Protein AF-A0A7N2N0U5-F1 (afdb_monomer_lite)

Sequence (662 aa):
MEGENRTTALAVIHKYVRSIILDHFGAEPLKEKFLPQIEVFVSKTLEAWSTQSSVEVKHAASIMAFDFSAKSIMLSYDAEKSPMKLSEKLINVAGGFLSFPLNTPGFAYHKFLKDQKEALSMLRKIVKEKMNSLGKHEDMLDQAINNMNKEKVLSEDFLARWVFGISFATFEAISTALSLALKLIADNPAVLQELTAEHKEILKARKNPNSILTWDEYKSVTFTLQVINEVFRIANVSPGLLRKALKDIKFKGYTILAGWTIMLVNSALQLNSNTYKKPLAFNPWRWKDLDPFVVSKNFMPFGGGIRQCAGAEYTKTFTAIFLHVLVTKYRYGPIFRTSLVGCPVVVSIDPEFNHHIAKQEGRLVELWYLDSYSKIFTMEEALEKMLLSQIEELVVKALQTWSSQPSVEVKHAASVLILHFGAKLLIGYDHEKSPRKMSETFNNVAGGFMVFPLNIPGTAHYKSLKDQTEAVNMLRKIIKERINSPENHHGDFLDQAINDIDTEKYLTEDIIIYSLFGLLYTNFDAISSIIAFTLKLLEDQPKVLQELQAEHEAILKGRENPSSTLTWNEYKSMTFTFQVINEVLRIAAVSPGLLRRALKDIEYKGYTIPAGWTIMLANSALQLNPNTYKDPLAFNPWRWKLYKWSNPKVQWVYSLLERPFN

Organism: Quercus lobata (NCBI:txid97700)

pLDDT: mean 79.0, std 14.25, range [21.58, 96.0]

Secondary structure (DSSP, 8-state):
--------HHHHHHHHHHHHHHHH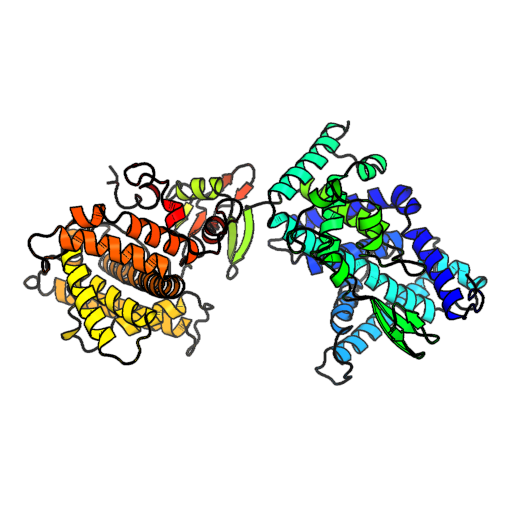HSHHHIIIIIHHHHHHHHHHHHHHHHTSS---HHHHHHHHHHHHHIIIIIS---GGG-SS-HHHHHHHHHTTTTS----STTSHHHHHHHHHHHHHHHHHHHHHHHHH------SHHHHHHHGGGT-TT--HHHHHHHHHHHHHHHHHHHHHHHHHHHHHHHT-HHHHHHHHHHHHHHHHH-SSTTSPPPHHHHHH-HHHHHHHHHHHHHH--SS-EEEE-SS-EEETTEEEPTT-EEEE-HHHHHT-TTTSSSTTS--TTHHHHS-HHHHHHH--TT--GGGS-TTHHHHHHHHHHHHHHHHHHS--SSEEEEEETTEEEEEE--HHHHHHHHTTBTTTEEE---TTTTTS--------SS-HHHHHHHHHHHHHHHHTSS---HHHHHHHHHHHHHHHHHH---GGG-SS-HHHHHHHHHHHHTS----STTSHHHHHHHHHHHHHHHHHHHHHHHHT-TT----SHHHHHHHHHTT-TT--HHHHHHHHHHHHHHHHHHHHHHHHHHHHHHHT-HHHHHHHHHHHHHHHHT-S-TTSPPPHHHHHH-HHHHHHHHHHHHHH-SSS-EEEEESS-EEETTEEE-TT-EEEE-HHHHHT-TTTSSSTTS--GGGGGGS-TT-TTTGGGTGGGS----

Radius of gyration: 33.61 Å; chains: 1; bounding box: 83×54×102 Å

InterPro domains:
  IPR001128 Cytochrome P450 [PF00067] (57-331)
  IPR001128 Cytochrome P450 [PF00067] (439-641)
  IPR002401 Cytochrome P450, E-class, group I [PR00463] (178-204)
  IPR002401 Cytochrome P450, E-class, group I [PR00463] (225-243)
  IPR002401 Cytochrome P450, E-class, group I [PR00463] (265-289)
  IPR002401 Cytochrome P450, E-class, group I [PR00463] (299-309)
  IPR002401 Cytochrome P450, E-class, group I [PR00463] (309-332)
  IPR017972 Cytochrome P450, conserved site [PS00086] (302-311)
  IPR036396 Cytochrome P450 superfamily [G3DSA:1.10.630.10] (3-329)
  IPR036396 Cytochrome P450 superfamily [G3DSA:1.10.630.10] (330-661)
  IPR036396 Cytochrome P450 superfamily [SSF48264] (14-331)
  IPR036396 Cytochrome P450 superfamily [SSF48264] (331-641)

Foldseek 3Di:
DPDPPPCDVVNVVLVVLLVLLCVQLNPPCCQPPPLQVLLVLLLVLVVVCVPDLDDPQLLSQLLSQLQSCCCPAAQVDHCVPDPDRLSVLLVLLVVLPPFDCDCDPPGSNVVNVVSVVVSLVVLLVSLVVVLPDPDDDPHSSSVLSVCVVVDVVDDSSVSSVSSSVVSNVRRNVLSLLLVLLLVLCQLPVVLLVVLLVLLVVVLVVDPHSPDRDHPVSVVSSLLLLLSSLLSLLQSLVDQWDKDFACAWDDDPNDTDHHGDIDTGRLNCLSQPCVLDPVSNRRDSCVVVVHDPVSCVVNRQSQHDDPRRNSNPVVSSSSSSSSSSSPSSPHDRHQWGWDDDLNAIEIEGPDPVVLVVVVVQDVHFWHFDADPVCPLQAPDDADDDDPPQQVVVVLVVVLVVVCVVDPDDPQLLSQLLSFLCSLCCQAQVDDPVPDPDRPSVLLVLLVQQRPDNCDCDPPDSNVSNVVSVVVLLVVLLVSLVVCVVCVVPDPVHNSVVLVVCVVVDVVRDSSSSSSHSSNSSNVGRNVVSLLRVLLVVLCVVPVPLVVVQVVLVVVLCVPDPDSPDTDDPVSVVSSVLVVLSSVLSCLQSVVPQWGKIFGCAFDADPRDTDHHGHIYTHRSNCNSQRCVNDPVSNRRDSCVCVPDPPPDVVVCVVPCPHPDDDD

Structure (mmCIF, N/CA/C/O backbone):
data_AF-A0A7N2N0U5-F1
#
_entry.id   AF-A0A7N2N0U5-F1
#
loop_
_atom_site.group_PDB
_atom_site.id
_atom_site.type_symbol
_atom_site.label_atom_id
_atom_site.label_alt_id
_atom_site.label_comp_id
_atom_site.label_asym_id
_atom_site.label_entity_id
_atom_site.label_seq_id
_atom_site.pdbx_PDB_ins_code
_atom_site.Cartn_x
_atom_site.Cartn_y
_atom_site.Cartn_z
_atom_site.occupancy
_atom_site.B_iso_or_equiv
_atom_site.auth_seq_id
_atom_site.auth_comp_id
_atom_site.auth_asym_id
_atom_site.auth_atom_id
_atom_site.pdbx_PDB_model_num
ATOM 1 N N . MET A 1 1 ? 2.524 -11.498 -46.142 1.00 38.91 1 MET A N 1
ATOM 2 C CA . MET A 1 1 ? 3.810 -10.899 -46.546 1.00 38.91 1 MET A CA 1
ATOM 3 C C . MET A 1 1 ? 3.550 -10.200 -47.866 1.00 38.91 1 MET A C 1
ATOM 5 O O . MET A 1 1 ? 2.952 -10.844 -48.706 1.00 38.91 1 MET A O 1
ATOM 9 N N . GLU A 1 2 ? 3.859 -8.902 -47.938 1.00 30.52 2 GLU A N 1
ATOM 10 C CA . GLU A 1 2 ? 3.815 -7.951 -49.077 1.00 30.52 2 GLU A CA 1
ATOM 11 C C . GLU A 1 2 ? 3.261 -6.607 -48.575 1.00 30.52 2 GLU A C 1
ATOM 13 O O . GLU A 1 2 ? 2.078 -6.442 -48.269 1.00 30.52 2 GLU A O 1
ATOM 18 N N . GLY A 1 3 ? 4.175 -5.660 -48.379 1.00 31.66 3 GLY A N 1
ATOM 19 C CA . GLY A 1 3 ? 3.934 -4.359 -47.750 1.00 31.66 3 GLY A CA 1
ATOM 20 C C . GLY A 1 3 ? 5.186 -3.775 -47.087 1.00 31.66 3 GLY A C 1
ATOM 21 O O . GLY A 1 3 ? 5.187 -2.605 -46.709 1.00 31.66 3 GLY A O 1
ATOM 22 N N . GLU A 1 4 ? 6.253 -4.568 -46.961 1.00 43.72 4 GLU A N 1
ATOM 23 C CA . GLU A 1 4 ? 7.596 -4.085 -46.640 1.00 43.72 4 GLU A CA 1
ATOM 24 C C . GLU A 1 4 ? 8.152 -3.255 -47.811 1.00 43.72 4 GLU A C 1
ATOM 26 O O . GLU A 1 4 ? 7.904 -3.573 -48.969 1.00 43.72 4 GLU A O 1
ATOM 31 N N . ASN A 1 5 ? 8.904 -2.199 -47.486 1.00 36.66 5 ASN A N 1
ATOM 32 C CA . ASN A 1 5 ? 9.611 -1.270 -48.389 1.00 36.66 5 ASN A CA 1
ATOM 33 C C . ASN A 1 5 ? 8.897 0.013 -48.848 1.00 36.66 5 ASN A C 1
ATOM 35 O O . ASN A 1 5 ? 9.144 0.526 -49.936 1.00 36.66 5 ASN A O 1
ATOM 39 N N . ARG A 1 6 ? 8.158 0.673 -47.950 1.00 40.28 6 ARG A N 1
ATOM 40 C CA . ARG A 1 6 ? 8.246 2.145 -47.881 1.00 40.28 6 ARG A CA 1
ATOM 41 C C . ARG A 1 6 ? 8.846 2.556 -46.544 1.00 40.28 6 ARG A C 1
ATOM 43 O O . ARG A 1 6 ? 8.133 2.813 -45.577 1.00 40.28 6 ARG A O 1
ATOM 50 N N . THR A 1 7 ? 10.174 2.590 -46.485 1.00 47.00 7 THR A N 1
ATOM 51 C CA . THR A 1 7 ? 10.935 3.139 -45.360 1.00 47.00 7 THR A CA 1
ATOM 52 C C . THR A 1 7 ? 10.704 4.646 -45.329 1.00 47.00 7 THR A C 1
ATOM 54 O O . THR A 1 7 ? 11.412 5.425 -45.958 1.00 47.00 7 THR A O 1
ATOM 57 N N . THR A 1 8 ? 9.650 5.081 -44.641 1.00 62.59 8 THR A N 1
ATOM 58 C CA . THR A 1 8 ? 9.476 6.502 -44.332 1.00 62.59 8 THR A CA 1
ATOM 59 C C . THR A 1 8 ? 10.684 6.972 -43.518 1.00 62.59 8 THR A C 1
ATOM 61 O O . THR A 1 8 ? 11.236 6.194 -42.736 1.00 62.59 8 THR A O 1
ATOM 64 N N . ALA A 1 9 ? 11.096 8.236 -43.655 1.00 64.12 9 ALA A N 1
ATOM 65 C CA . ALA A 1 9 ? 12.197 8.794 -42.857 1.00 64.12 9 ALA A CA 1
ATOM 66 C C . ALA A 1 9 ? 11.999 8.531 -41.348 1.00 64.12 9 ALA A C 1
ATOM 68 O O . ALA A 1 9 ? 12.935 8.185 -40.633 1.00 64.12 9 ALA A O 1
ATOM 69 N N . LEU A 1 10 ? 10.743 8.555 -40.886 1.00 70.12 10 LEU A N 1
ATOM 70 C CA . LEU A 1 10 ? 10.352 8.206 -39.521 1.00 70.12 10 LEU A CA 1
ATOM 71 C C . LEU A 1 10 ? 10.698 6.755 -39.127 1.00 70.12 10 LEU A C 1
ATOM 73 O O . LEU A 1 10 ? 11.076 6.506 -37.985 1.00 70.12 10 LEU A O 1
ATOM 77 N N . ALA A 1 11 ? 10.562 5.789 -40.041 1.00 75.88 11 ALA A N 1
ATOM 78 C CA . ALA A 1 11 ? 10.893 4.387 -39.786 1.00 75.88 11 ALA A CA 1
ATOM 79 C C . ALA A 1 11 ? 12.409 4.167 -39.662 1.00 75.88 11 ALA A C 1
ATOM 81 O O . ALA A 1 11 ? 12.837 3.398 -38.802 1.00 75.88 11 ALA A O 1
ATOM 82 N N . VAL A 1 12 ? 13.208 4.875 -40.469 1.00 78.12 12 VAL A N 1
ATOM 83 C CA . VAL A 1 12 ? 14.679 4.843 -40.394 1.00 78.12 12 VAL A CA 1
ATOM 84 C C . VAL A 1 12 ? 15.157 5.434 -39.068 1.00 78.12 12 VAL A C 1
ATOM 86 O O . VAL A 1 12 ? 15.882 4.768 -38.332 1.00 78.12 12 VAL A O 1
ATOM 89 N N . ILE A 1 13 ? 14.656 6.620 -38.702 1.00 80.75 13 ILE A N 1
ATOM 90 C CA . ILE A 1 13 ? 14.973 7.281 -37.423 1.00 80.75 13 ILE A CA 1
ATOM 91 C C . ILE A 1 13 ? 14.579 6.394 -36.243 1.00 80.75 13 ILE A C 1
ATOM 93 O O . ILE A 1 13 ? 15.355 6.213 -35.309 1.00 80.75 13 ILE A O 1
ATOM 97 N N . HIS A 1 14 ? 13.385 5.797 -36.286 1.00 84.69 14 HIS A N 1
ATOM 98 C CA . HIS A 1 14 ? 12.935 4.888 -35.239 1.00 84.69 14 HIS A CA 1
ATOM 99 C C . HIS A 1 14 ? 13.836 3.655 -35.116 1.00 84.69 14 HIS A C 1
ATOM 101 O O . HIS A 1 14 ? 14.156 3.258 -33.999 1.00 84.69 14 HIS A O 1
ATOM 107 N N . LYS A 1 15 ? 14.241 3.041 -36.237 1.00 85.88 15 LYS A N 1
ATOM 108 C CA . LYS A 1 15 ? 15.144 1.881 -36.229 1.00 85.88 15 LYS A CA 1
ATOM 109 C C . LYS A 1 15 ? 16.495 2.246 -35.608 1.00 85.88 15 LYS A C 1
ATOM 111 O O . LYS A 1 15 ? 16.972 1.502 -34.759 1.00 85.88 15 LYS A O 1
ATOM 116 N N . TYR A 1 16 ? 17.049 3.399 -35.979 1.00 85.31 16 TYR A N 1
ATOM 117 C CA . TYR A 1 16 ? 18.301 3.916 -35.429 1.00 85.31 16 TYR A CA 1
ATOM 118 C C . TYR A 1 16 ? 18.211 4.167 -33.918 1.00 85.31 16 TYR A C 1
ATOM 120 O O . TYR A 1 16 ? 18.965 3.582 -33.144 1.00 85.31 16 TYR A O 1
ATOM 128 N N . VAL A 1 17 ? 17.226 4.963 -33.486 1.00 85.31 17 VAL A N 1
ATOM 129 C CA . VAL A 1 17 ? 16.990 5.267 -32.066 1.00 85.31 17 VAL A CA 1
ATOM 130 C C . VAL A 1 17 ? 16.786 3.988 -31.257 1.00 85.31 17 VAL A C 1
ATOM 132 O O . VAL A 1 17 ? 17.360 3.833 -30.183 1.00 85.31 17 VAL A O 1
ATOM 135 N N . ARG A 1 18 ? 15.984 3.050 -31.775 1.00 88.62 18 ARG A N 1
ATOM 136 C CA . ARG A 1 18 ? 15.748 1.763 -31.121 1.00 88.62 18 ARG A CA 1
ATOM 137 C C . ARG A 1 18 ? 17.039 0.961 -30.964 1.00 88.62 18 ARG A C 1
ATOM 139 O O . ARG A 1 18 ? 17.197 0.346 -29.917 1.00 88.62 18 ARG A O 1
ATOM 146 N N . SER A 1 19 ? 17.912 0.956 -31.973 1.00 89.00 19 SER A N 1
ATOM 147 C CA . SER A 1 19 ? 19.197 0.252 -31.911 1.00 89.00 19 SER A CA 1
ATOM 148 C C . SER A 1 19 ? 20.036 0.768 -30.749 1.00 89.00 19 SER A C 1
ATOM 150 O O . SER A 1 19 ? 20.369 -0.011 -29.873 1.00 89.00 19 SER A O 1
ATOM 152 N N . ILE A 1 20 ? 20.245 2.087 -30.657 1.00 88.19 20 ILE A N 1
ATOM 153 C CA . ILE A 1 20 ? 21.057 2.669 -29.575 1.00 88.19 20 ILE A CA 1
ATOM 154 C C . ILE A 1 20 ? 20.471 2.372 -28.192 1.00 88.19 20 ILE A C 1
ATOM 156 O O . ILE A 1 20 ? 21.214 2.099 -27.250 1.00 88.19 20 ILE A O 1
ATOM 160 N N . ILE A 1 21 ? 19.140 2.419 -28.051 1.00 87.69 21 ILE A N 1
ATOM 161 C CA . ILE A 1 21 ? 18.498 2.065 -26.780 1.00 87.69 21 ILE A CA 1
ATOM 162 C C . ILE A 1 21 ? 18.779 0.600 -26.438 1.00 87.69 21 ILE A C 1
ATOM 164 O O . ILE A 1 21 ? 19.082 0.308 -25.289 1.00 87.69 21 ILE A O 1
ATOM 168 N N . LEU A 1 22 ? 18.689 -0.323 -27.399 1.00 88.81 22 LEU A N 1
ATOM 169 C CA . LEU A 1 22 ? 18.976 -1.740 -27.159 1.00 88.81 22 LEU A CA 1
ATOM 170 C C . LEU A 1 22 ? 20.458 -1.993 -26.856 1.00 88.81 22 LEU A C 1
ATOM 172 O O . LEU A 1 22 ? 20.741 -2.834 -26.010 1.00 88.81 22 LEU A O 1
ATOM 176 N N . ASP A 1 23 ? 21.373 -1.229 -27.454 1.00 89.12 23 ASP A N 1
ATOM 177 C CA . ASP A 1 23 ? 22.814 -1.322 -27.178 1.00 89.12 23 ASP A CA 1
ATOM 178 C C . ASP A 1 23 ? 23.157 -0.960 -25.719 1.00 89.12 23 ASP A C 1
ATOM 180 O O . ASP A 1 23 ? 24.182 -1.392 -25.211 1.00 89.12 23 ASP A O 1
ATOM 184 N N . HIS A 1 24 ? 22.297 -0.199 -25.024 1.00 88.06 24 HIS A N 1
ATOM 185 C CA . HIS A 1 24 ? 22.534 0.254 -23.643 1.00 88.06 24 HIS A CA 1
ATOM 186 C C . HIS A 1 24 ? 21.573 -0.340 -22.605 1.00 88.06 24 HIS A C 1
ATOM 188 O O . HIS A 1 24 ? 21.962 -0.592 -21.471 1.00 88.06 24 HIS A O 1
ATOM 194 N N . PHE A 1 25 ? 20.309 -0.561 -22.964 1.00 86.94 25 PHE A N 1
ATOM 195 C CA . PHE A 1 25 ? 19.268 -1.108 -22.084 1.00 86.94 25 PHE A CA 1
ATOM 196 C C . PHE A 1 25 ? 18.961 -2.588 -22.371 1.00 86.94 25 PHE A C 1
ATOM 198 O O . PHE A 1 25 ? 18.078 -3.169 -21.734 1.00 86.94 25 PHE A O 1
ATOM 205 N N . GLY A 1 26 ? 19.640 -3.191 -23.350 1.00 86.62 26 GLY A N 1
ATOM 206 C CA . GLY A 1 26 ? 19.485 -4.594 -23.722 1.00 86.62 26 GLY A CA 1
ATOM 207 C C . GLY A 1 26 ? 20.095 -5.566 -22.712 1.00 86.62 26 GLY A C 1
ATOM 208 O O . GLY A 1 26 ? 20.746 -5.183 -21.744 1.00 86.62 26 GLY A O 1
ATOM 209 N N . ALA A 1 27 ? 19.884 -6.861 -22.946 1.00 85.00 27 ALA A N 1
ATOM 210 C CA . ALA A 1 27 ? 20.264 -7.914 -22.002 1.00 85.00 27 ALA A CA 1
ATOM 211 C C . ALA A 1 27 ? 21.781 -8.011 -21.746 1.00 85.00 27 ALA A C 1
ATOM 213 O O . ALA A 1 27 ? 22.186 -8.338 -20.635 1.00 85.00 27 ALA A O 1
ATOM 214 N N . GLU A 1 28 ? 22.610 -7.725 -22.749 1.00 86.62 28 GLU A N 1
ATOM 215 C CA . GLU A 1 28 ? 24.070 -7.848 -22.665 1.00 86.62 28 GLU A CA 1
ATOM 216 C C . GLU A 1 28 ? 24.695 -6.795 -21.724 1.00 86.62 28 GLU A C 1
ATOM 218 O O . GLU A 1 28 ? 25.274 -7.203 -20.714 1.00 86.62 28 GLU A O 1
ATOM 223 N N . PRO A 1 29 ? 24.456 -5.475 -21.886 1.00 86.12 29 PRO A N 1
ATOM 224 C CA . PRO A 1 29 ? 24.892 -4.476 -20.903 1.00 86.12 29 PRO A CA 1
ATOM 225 C C . PRO A 1 29 ? 24.335 -4.708 -19.493 1.00 86.12 29 PRO A C 1
ATOM 227 O O . PRO A 1 29 ? 25.018 -4.461 -18.494 1.00 86.12 29 PRO A O 1
ATOM 230 N N . LEU A 1 30 ? 23.090 -5.192 -19.388 1.00 85.38 30 LEU A N 1
ATOM 231 C CA . LEU A 1 30 ? 22.483 -5.522 -18.096 1.00 85.38 30 LEU A CA 1
ATOM 232 C C . LEU A 1 30 ? 23.252 -6.630 -17.382 1.00 85.38 30 LEU A C 1
ATOM 234 O O . LEU A 1 30 ? 23.511 -6.512 -16.185 1.00 85.38 30 LEU A O 1
ATOM 238 N N . LYS A 1 31 ? 23.634 -7.673 -18.121 1.00 84.56 31 LYS A N 1
ATOM 239 C CA . LYS A 1 31 ? 24.406 -8.804 -17.614 1.00 84.56 31 LYS A CA 1
ATOM 240 C C . LYS A 1 31 ? 25.826 -8.411 -17.220 1.00 84.56 31 LYS A C 1
ATOM 242 O O . LYS A 1 31 ? 26.293 -8.843 -16.171 1.00 84.56 31 LYS A O 1
ATOM 247 N N . GLU A 1 32 ? 26.511 -7.641 -18.057 1.00 82.75 32 GLU A N 1
ATOM 248 C CA . GLU A 1 32 ? 27.950 -7.398 -17.907 1.00 82.75 32 GLU A CA 1
ATOM 249 C C . GLU A 1 32 ? 28.278 -6.232 -16.974 1.00 82.75 32 GLU A C 1
ATOM 251 O O . GLU A 1 32 ? 29.275 -6.280 -16.254 1.00 82.75 32 GLU A O 1
ATOM 256 N N . LYS A 1 33 ? 27.441 -5.187 -16.966 1.00 83.38 33 LYS A N 1
ATOM 257 C CA . LYS A 1 33 ? 27.765 -3.908 -16.319 1.00 83.38 33 LYS A CA 1
ATOM 258 C C . LYS A 1 33 ? 26.730 -3.475 -15.290 1.00 83.38 33 LYS A C 1
ATOM 260 O O . LYS A 1 33 ? 27.101 -3.057 -14.193 1.00 83.38 33 LYS A O 1
ATOM 265 N N . PHE A 1 34 ? 25.442 -3.531 -15.628 1.00 85.75 34 PHE A N 1
ATOM 266 C CA . PHE A 1 34 ? 24.441 -2.794 -14.851 1.00 85.75 34 PHE A CA 1
ATOM 267 C C . PHE A 1 34 ? 23.830 -3.556 -13.688 1.00 85.75 34 PHE A C 1
ATOM 269 O O . PHE A 1 34 ? 23.481 -2.908 -12.710 1.00 85.75 34 PHE A O 1
ATOM 276 N N . LEU A 1 35 ? 23.722 -4.885 -13.731 1.00 87.50 35 LEU A N 1
ATOM 277 C CA . LEU A 1 35 ? 23.119 -5.641 -12.629 1.00 87.50 35 LEU A CA 1
ATOM 278 C C . LEU A 1 35 ? 23.791 -5.335 -11.268 1.00 87.50 35 LEU A C 1
ATOM 280 O O . LEU A 1 35 ? 23.070 -4.948 -10.343 1.00 87.50 35 LEU A O 1
ATOM 284 N N . PRO A 1 36 ? 25.136 -5.345 -11.145 1.00 87.25 36 PRO A N 1
ATOM 285 C CA . PRO A 1 36 ? 25.809 -4.922 -9.915 1.00 87.25 36 PRO A CA 1
ATOM 286 C C . PRO A 1 36 ? 25.554 -3.466 -9.524 1.00 87.25 36 PRO A C 1
ATOM 288 O O . PRO A 1 36 ? 25.369 -3.148 -8.350 1.00 87.25 36 PRO A O 1
ATOM 291 N N . GLN A 1 37 ? 25.527 -2.568 -10.508 1.00 90.50 37 GLN A N 1
ATOM 292 C CA . GLN A 1 37 ? 25.328 -1.140 -10.265 1.00 90.50 37 GLN A CA 1
ATOM 293 C C . GLN A 1 37 ? 23.907 -0.845 -9.778 1.00 90.50 37 GLN A C 1
ATOM 295 O O . GLN A 1 37 ? 23.739 -0.018 -8.883 1.00 90.50 37 GLN A O 1
ATOM 300 N N . ILE A 1 38 ? 22.898 -1.537 -10.322 1.00 92.12 38 ILE A N 1
ATOM 301 C CA . ILE A 1 38 ? 21.507 -1.427 -9.872 1.00 92.12 38 ILE A CA 1
ATOM 302 C C . ILE A 1 38 ? 21.414 -1.861 -8.411 1.00 92.12 38 ILE A C 1
ATOM 304 O O . ILE A 1 38 ? 20.833 -1.139 -7.608 1.00 92.12 38 ILE A O 1
ATOM 308 N N . GLU A 1 39 ? 22.009 -2.997 -8.037 1.00 91.44 39 GLU A N 1
ATOM 309 C CA . GLU A 1 39 ? 21.923 -3.496 -6.660 1.00 91.44 39 GLU A CA 1
ATOM 310 C C . GLU A 1 39 ? 22.558 -2.539 -5.648 1.00 91.44 39 GLU A C 1
ATOM 312 O O . GLU A 1 39 ? 21.963 -2.258 -4.602 1.00 91.44 39 GLU A O 1
ATOM 317 N N . VAL A 1 40 ? 23.736 -1.995 -5.968 1.00 91.19 40 VAL A N 1
ATOM 318 C CA . VAL A 1 40 ? 24.413 -0.994 -5.131 1.00 91.19 40 VAL A CA 1
ATOM 319 C C . VAL A 1 40 ? 23.562 0.270 -5.011 1.00 91.19 40 VAL A C 1
ATOM 321 O O . VAL A 1 40 ? 23.354 0.775 -3.906 1.00 91.19 40 VAL A O 1
ATOM 324 N N . PHE A 1 41 ? 23.032 0.768 -6.130 1.00 91.44 41 PHE A N 1
ATOM 325 C CA . PHE A 1 41 ? 22.233 1.991 -6.156 1.00 91.44 41 PHE A CA 1
ATOM 326 C C . PHE A 1 41 ? 20.923 1.844 -5.374 1.00 91.44 41 PHE A C 1
ATOM 328 O O . PHE A 1 41 ? 20.566 2.711 -4.572 1.00 91.44 41 PHE A O 1
ATOM 335 N N . VAL A 1 42 ? 20.228 0.721 -5.563 1.00 93.62 42 VAL A N 1
ATOM 336 C CA . VAL A 1 42 ? 19.007 0.391 -4.828 1.00 93.62 42 VAL A CA 1
ATOM 337 C C . VAL A 1 42 ? 19.299 0.200 -3.343 1.00 93.62 42 VAL A C 1
ATOM 339 O O . VAL A 1 42 ? 18.562 0.733 -2.520 1.00 93.62 42 VAL A O 1
ATOM 342 N N . SER A 1 43 ? 20.386 -0.491 -2.982 1.00 91.50 43 SER A N 1
ATOM 343 C CA . SER A 1 43 ? 20.781 -0.663 -1.577 1.00 91.50 43 SER A CA 1
ATOM 344 C C . SER A 1 43 ? 21.012 0.685 -0.890 1.00 91.50 43 SER A C 1
ATOM 346 O O . SER A 1 43 ? 20.421 0.930 0.157 1.00 91.50 43 SER A O 1
ATOM 348 N N . LYS A 1 44 ? 21.784 1.592 -1.509 1.00 91.19 44 LYS A N 1
ATOM 349 C CA . LYS A 1 44 ? 22.029 2.946 -0.976 1.00 91.19 44 LYS A CA 1
ATOM 350 C C . LYS A 1 44 ? 20.726 3.737 -0.823 1.00 91.19 44 LYS A C 1
ATOM 352 O O . LYS A 1 44 ? 20.534 4.457 0.154 1.00 91.19 44 LYS A O 1
ATOM 357 N N . THR A 1 45 ? 19.822 3.607 -1.792 1.00 91.56 45 THR A N 1
ATOM 358 C CA . THR A 1 45 ? 18.549 4.333 -1.784 1.00 91.56 45 THR A CA 1
ATOM 359 C C . THR A 1 45 ? 17.619 3.812 -0.688 1.00 91.56 45 THR A C 1
ATOM 361 O O . THR A 1 45 ? 17.077 4.607 0.074 1.00 91.56 45 THR A O 1
ATOM 364 N N . LEU A 1 46 ? 17.462 2.492 -0.563 1.00 90.31 46 LEU A N 1
ATOM 365 C CA . LEU A 1 46 ? 16.650 1.890 0.494 1.00 90.31 46 LEU A CA 1
ATOM 366 C C . LEU A 1 46 ? 17.232 2.158 1.889 1.00 90.31 46 LEU A C 1
ATOM 368 O O . LEU A 1 46 ? 16.474 2.351 2.838 1.00 90.31 46 LEU A O 1
ATOM 372 N N . GLU A 1 47 ? 18.557 2.249 2.022 1.00 88.88 47 GLU A N 1
ATOM 373 C CA . GLU A 1 47 ? 19.212 2.650 3.270 1.00 88.88 47 GLU A CA 1
ATOM 374 C C . GLU A 1 47 ? 18.827 4.084 3.643 1.00 88.88 47 GLU A C 1
ATOM 376 O O . GLU A 1 47 ? 18.342 4.323 4.749 1.00 88.88 47 GLU A O 1
ATOM 381 N N . ALA A 1 48 ? 18.908 5.015 2.690 1.00 87.69 48 ALA A N 1
ATOM 382 C CA . ALA A 1 48 ? 18.465 6.394 2.883 1.00 87.69 48 ALA A CA 1
ATOM 383 C C . ALA A 1 48 ? 16.950 6.523 3.133 1.00 87.69 48 ALA A C 1
ATOM 385 O O . ALA A 1 48 ? 16.512 7.472 3.779 1.00 87.69 48 ALA A O 1
ATOM 386 N N . TRP A 1 49 ? 16.128 5.603 2.622 1.00 88.31 49 TRP A N 1
ATOM 387 C CA . TRP A 1 49 ? 14.690 5.565 2.915 1.00 88.31 49 TRP A CA 1
ATOM 388 C C . TRP A 1 49 ? 14.416 5.050 4.326 1.00 88.31 49 TRP A C 1
ATOM 390 O O . TRP A 1 49 ? 13.507 5.537 4.990 1.00 88.31 49 TRP A O 1
ATOM 400 N N . SER A 1 50 ? 15.218 4.099 4.809 1.00 79.75 50 SER A N 1
ATOM 401 C CA . SER A 1 50 ? 15.038 3.491 6.130 1.00 79.75 50 SER A CA 1
ATOM 402 C C . SER A 1 50 ? 15.299 4.444 7.300 1.00 79.75 50 SER A C 1
ATOM 404 O O . SER A 1 50 ? 14.780 4.226 8.394 1.00 79.75 50 SER A O 1
ATOM 406 N N . THR A 1 51 ? 16.061 5.517 7.073 1.00 79.69 51 THR A N 1
ATOM 407 C CA . THR A 1 51 ? 16.313 6.566 8.072 1.00 79.69 51 THR A CA 1
ATOM 408 C C . THR A 1 51 ? 15.198 7.615 8.133 1.00 79.69 51 THR A C 1
ATOM 410 O O . THR A 1 51 ? 15.179 8.432 9.052 1.00 79.69 51 THR A O 1
ATOM 413 N N . GLN A 1 52 ? 14.253 7.600 7.187 1.00 76.50 52 GLN A N 1
ATOM 414 C CA . GLN A 1 52 ? 13.139 8.545 7.129 1.00 76.50 52 GLN A CA 1
ATOM 415 C C . GLN A 1 52 ? 11.921 8.011 7.894 1.00 76.50 52 GLN A C 1
ATOM 417 O O . GLN A 1 52 ? 11.673 6.809 7.955 1.00 76.50 52 GLN A O 1
ATOM 422 N N . SER A 1 53 ? 11.126 8.917 8.471 1.00 65.75 53 SER A N 1
ATOM 423 C CA . SER A 1 53 ? 9.903 8.558 9.204 1.00 65.75 53 SER A CA 1
ATOM 424 C C . SER A 1 53 ? 8.808 7.987 8.297 1.00 65.75 53 SER A C 1
ATOM 426 O O . SER A 1 53 ? 8.023 7.146 8.731 1.00 65.75 53 SER A O 1
ATOM 428 N N . SER A 1 54 ? 8.750 8.446 7.045 1.00 73.62 54 SER A N 1
ATOM 429 C CA . SER A 1 54 ? 7.839 7.963 6.007 1.00 73.62 54 SER A CA 1
ATOM 430 C C . SER A 1 54 ? 8.394 8.306 4.624 1.00 73.62 54 SER A C 1
ATOM 432 O O . SER A 1 54 ? 9.114 9.294 4.481 1.00 73.62 54 SER A O 1
ATOM 434 N N . VAL A 1 55 ? 8.059 7.501 3.613 1.00 80.31 55 VAL A N 1
ATOM 435 C CA . VAL A 1 55 ? 8.490 7.706 2.222 1.00 80.31 55 VAL A CA 1
ATOM 436 C C . VAL A 1 55 ? 7.295 7.521 1.291 1.00 80.31 55 VAL A C 1
ATOM 438 O O . VAL A 1 55 ? 6.631 6.485 1.326 1.00 80.31 55 VAL A O 1
ATOM 441 N N . GLU A 1 56 ? 7.030 8.507 0.430 1.00 83.75 56 GLU A N 1
ATOM 442 C CA . GLU A 1 56 ? 6.084 8.344 -0.678 1.00 83.75 56 GLU A CA 1
ATOM 443 C C . GLU A 1 56 ? 6.775 7.550 -1.793 1.00 83.75 56 GLU A C 1
ATOM 445 O O . GLU A 1 56 ? 7.650 8.056 -2.501 1.00 83.75 56 GLU A O 1
ATOM 450 N N . VAL A 1 57 ? 6.419 6.269 -1.898 1.00 86.44 57 VAL A N 1
ATOM 451 C CA . VAL A 1 57 ? 7.137 5.291 -2.722 1.00 86.44 57 VAL A CA 1
ATOM 452 C C . VAL A 1 57 ? 7.135 5.675 -4.197 1.00 86.44 57 VAL A C 1
ATOM 454 O O . VAL A 1 57 ? 8.169 5.510 -4.838 1.00 86.44 57 VAL A O 1
ATOM 457 N N . LYS A 1 58 ? 6.031 6.195 -4.759 1.00 85.94 58 LYS A N 1
ATOM 458 C CA . LYS A 1 58 ? 5.977 6.495 -6.199 1.00 85.94 58 LYS A CA 1
ATOM 459 C C . LYS A 1 58 ? 6.985 7.584 -6.551 1.00 85.94 58 LYS A C 1
ATOM 461 O O . LYS A 1 58 ? 7.788 7.412 -7.463 1.00 85.94 58 LYS A O 1
ATOM 466 N N . HIS A 1 59 ? 6.974 8.686 -5.818 1.00 86.44 59 HIS A N 1
ATOM 467 C CA . HIS A 1 59 ? 7.874 9.807 -6.024 1.00 86.44 59 HIS A CA 1
ATOM 468 C C . HIS A 1 59 ? 9.330 9.411 -5.771 1.00 86.44 59 HIS A C 1
ATOM 470 O O . HIS A 1 59 ? 10.191 9.658 -6.617 1.00 86.44 59 HIS A O 1
ATOM 476 N N . ALA A 1 60 ? 9.605 8.733 -4.654 1.00 90.12 60 ALA A N 1
ATOM 477 C CA . ALA A 1 60 ? 10.959 8.320 -4.308 1.00 90.12 60 ALA A CA 1
ATOM 478 C C . ALA A 1 60 ? 11.523 7.297 -5.314 1.00 90.12 60 ALA A C 1
ATOM 480 O O . ALA A 1 60 ? 12.674 7.414 -5.740 1.00 90.12 60 ALA A O 1
ATOM 481 N N . ALA A 1 61 ? 10.707 6.339 -5.768 1.00 91.69 61 ALA A N 1
ATOM 482 C CA . ALA A 1 61 ? 11.088 5.386 -6.806 1.00 91.69 61 ALA A CA 1
ATOM 483 C C . ALA A 1 61 ? 11.298 6.060 -8.171 1.00 91.69 61 ALA A C 1
ATOM 485 O O . ALA A 1 61 ? 12.192 5.645 -8.909 1.00 91.69 61 ALA A O 1
ATOM 486 N N . SER A 1 62 ? 10.529 7.108 -8.501 1.00 90.56 62 SER A N 1
ATOM 487 C CA . SER A 1 62 ? 10.750 7.897 -9.720 1.00 90.56 62 SER A CA 1
ATOM 488 C C . SER A 1 62 ? 12.122 8.573 -9.705 1.00 90.56 62 SER A C 1
ATOM 490 O O . SER A 1 62 ? 12.848 8.499 -10.694 1.00 90.56 62 SER A O 1
ATOM 492 N N . ILE A 1 63 ? 12.506 9.183 -8.579 1.00 90.31 63 ILE A N 1
ATOM 493 C CA . ILE A 1 63 ? 13.834 9.794 -8.419 1.00 90.31 63 ILE A CA 1
ATOM 494 C C . ILE A 1 63 ? 14.924 8.726 -8.544 1.00 90.31 63 ILE A C 1
ATOM 496 O O . ILE A 1 63 ? 15.837 8.886 -9.346 1.00 90.31 63 ILE A O 1
ATOM 500 N N . MET A 1 64 ? 14.790 7.603 -7.830 1.00 92.50 64 MET A N 1
ATOM 501 C CA . MET A 1 64 ? 15.762 6.505 -7.862 1.00 92.50 64 MET A CA 1
ATOM 502 C C . MET A 1 64 ? 15.985 5.957 -9.282 1.00 92.50 64 MET A C 1
ATOM 504 O O . MET A 1 64 ? 17.125 5.827 -9.728 1.00 92.50 64 MET A O 1
ATOM 508 N N . ALA A 1 65 ? 14.909 5.633 -10.003 1.00 91.50 65 ALA A N 1
ATOM 509 C CA . ALA A 1 65 ? 14.999 5.068 -11.348 1.00 91.50 65 ALA A CA 1
ATOM 510 C C . ALA A 1 65 ? 15.567 6.076 -12.363 1.00 91.50 65 ALA A C 1
ATOM 512 O O . ALA A 1 65 ? 16.384 5.705 -13.216 1.00 91.50 65 ALA A O 1
ATOM 513 N N . PHE A 1 66 ? 15.180 7.353 -12.250 1.00 90.62 66 PHE A N 1
ATOM 514 C CA . PHE A 1 66 ? 15.725 8.415 -13.090 1.00 90.62 66 PHE A CA 1
ATOM 515 C C . PHE A 1 66 ? 17.212 8.640 -12.814 1.00 90.62 66 PHE A C 1
ATOM 517 O O . PHE A 1 66 ? 18.005 8.589 -13.751 1.00 90.62 66 PHE A O 1
ATOM 524 N N . ASP A 1 67 ? 17.601 8.853 -11.555 1.00 89.56 67 ASP A N 1
ATOM 525 C CA . ASP A 1 67 ? 18.979 9.180 -11.182 1.00 89.56 67 ASP A CA 1
ATOM 526 C C . ASP A 1 67 ? 19.931 8.039 -11.556 1.00 89.56 67 ASP A C 1
ATOM 528 O O . ASP A 1 67 ? 21.000 8.290 -12.115 1.00 89.56 67 ASP A O 1
ATOM 532 N N . PHE A 1 68 ? 19.520 6.780 -11.355 1.00 90.19 68 PHE A N 1
ATOM 533 C CA . PHE A 1 68 ? 20.292 5.629 -11.820 1.00 90.19 68 PHE A CA 1
ATOM 534 C C . PHE A 1 68 ? 20.486 5.649 -13.341 1.00 90.19 68 PHE A C 1
ATOM 536 O O . PHE A 1 68 ? 21.611 5.493 -13.821 1.00 90.19 68 PHE A O 1
ATOM 543 N N . SER A 1 69 ? 19.406 5.846 -14.103 1.00 88.12 69 SER A N 1
ATOM 544 C CA . SER A 1 69 ? 19.449 5.824 -15.571 1.00 88.12 69 SER A CA 1
ATOM 545 C C . SER A 1 69 ? 20.254 6.991 -16.136 1.00 88.12 69 SER A C 1
ATOM 547 O O . SER A 1 69 ? 21.059 6.805 -17.047 1.00 88.12 69 SER A O 1
ATOM 549 N N . ALA A 1 70 ? 20.074 8.188 -15.578 1.00 86.69 70 ALA A N 1
ATOM 550 C CA . ALA A 1 70 ? 20.793 9.392 -15.966 1.00 86.69 70 ALA A CA 1
ATOM 551 C C . ALA A 1 70 ? 22.297 9.255 -15.688 1.00 86.69 70 ALA A C 1
ATOM 553 O O . ALA A 1 70 ? 23.108 9.605 -16.548 1.00 86.69 70 ALA A O 1
ATOM 554 N N . LYS A 1 71 ? 22.667 8.689 -14.533 1.00 85.50 71 LYS A N 1
ATOM 555 C CA . LYS A 1 71 ? 24.062 8.497 -14.121 1.00 85.50 71 LYS A CA 1
ATOM 556 C C . LYS A 1 71 ? 24.760 7.352 -14.843 1.00 85.50 71 LYS A C 1
ATOM 558 O O . LYS A 1 71 ? 25.896 7.509 -15.265 1.00 85.50 71 LYS A O 1
ATOM 563 N N . SER A 1 72 ? 24.108 6.203 -14.963 1.00 79.50 72 SER A N 1
ATOM 564 C CA . SER A 1 72 ? 24.795 4.958 -15.334 1.00 79.50 72 SER A CA 1
ATOM 565 C C . SER A 1 72 ? 24.635 4.603 -16.810 1.00 79.50 72 SER A C 1
ATOM 567 O O . SER A 1 72 ? 25.477 3.892 -17.350 1.00 79.50 72 SER A O 1
ATOM 569 N N . ILE A 1 73 ? 23.572 5.084 -17.468 1.00 78.69 73 ILE A N 1
ATOM 570 C CA . ILE A 1 73 ? 23.194 4.618 -18.812 1.00 78.69 73 ILE A CA 1
ATOM 571 C C . ILE A 1 73 ? 23.132 5.763 -19.832 1.00 78.69 73 ILE A C 1
ATOM 573 O O . ILE A 1 73 ? 23.623 5.623 -20.950 1.00 78.69 73 ILE A O 1
ATOM 577 N N . MET A 1 74 ? 22.513 6.892 -19.479 1.00 81.06 74 MET A N 1
ATOM 578 C CA . MET A 1 74 ? 22.118 7.898 -20.469 1.00 81.06 74 MET A CA 1
ATOM 579 C C . MET A 1 74 ? 23.079 9.077 -20.611 1.00 81.06 74 MET A C 1
ATOM 581 O O . MET A 1 74 ? 23.329 9.492 -21.738 1.00 81.06 74 MET A O 1
ATOM 585 N N . LEU A 1 75 ? 23.528 9.672 -19.500 1.00 79.75 75 LEU A N 1
ATOM 586 C CA . LEU A 1 75 ? 24.138 11.009 -19.508 1.00 79.75 75 LEU A CA 1
ATOM 587 C C . LEU A 1 75 ? 25.441 11.119 -18.712 1.00 79.75 75 LEU A C 1
ATOM 589 O O . LEU A 1 75 ? 26.012 12.207 -18.674 1.00 79.75 75 LEU A O 1
ATOM 593 N N . SER A 1 76 ? 25.866 10.069 -18.003 1.00 77.31 76 SER A N 1
ATOM 594 C CA . SER A 1 76 ? 26.903 10.180 -16.962 1.00 77.31 76 SER A CA 1
ATOM 595 C C . SER A 1 76 ? 26.624 11.323 -15.970 1.00 77.31 76 SER A C 1
ATOM 597 O O . SER A 1 76 ? 27.533 11.947 -15.425 1.00 77.31 76 SER A O 1
ATOM 599 N N . TYR A 1 77 ? 25.340 11.626 -15.759 1.00 73.44 77 TYR A N 1
ATOM 600 C CA . TYR A 1 77 ? 24.886 12.772 -14.987 1.00 73.44 77 TYR A CA 1
ATOM 601 C C . TYR A 1 77 ? 24.905 12.448 -13.493 1.00 73.44 77 TYR A C 1
ATOM 603 O O . TYR A 1 77 ? 24.221 11.530 -13.042 1.00 73.44 77 TYR A O 1
ATOM 611 N N . ASP A 1 78 ? 25.664 13.217 -12.714 1.00 72.25 78 ASP A N 1
ATOM 612 C CA . ASP A 1 78 ? 25.749 13.043 -11.265 1.00 72.25 78 ASP A CA 1
ATOM 613 C C . ASP A 1 78 ? 24.828 14.043 -10.557 1.00 72.25 78 ASP A C 1
ATOM 615 O O . ASP A 1 78 ? 25.170 15.215 -10.381 1.00 72.25 78 ASP A O 1
ATOM 619 N N . ALA A 1 79 ? 23.641 13.578 -10.157 1.00 67.56 79 ALA A N 1
ATOM 620 C CA . ALA A 1 79 ? 22.633 14.411 -9.500 1.00 67.56 79 ALA A CA 1
ATOM 621 C C . ALA A 1 79 ? 23.152 15.062 -8.203 1.00 67.56 79 ALA A C 1
ATOM 623 O O . ALA A 1 79 ? 22.773 16.190 -7.903 1.00 67.56 79 ALA A O 1
ATOM 624 N N . GLU A 1 80 ? 24.064 14.397 -7.482 1.00 66.25 80 GLU A N 1
ATOM 625 C CA . GLU A 1 80 ? 24.675 14.902 -6.241 1.00 66.25 80 GLU A CA 1
ATOM 626 C C . GLU A 1 80 ? 25.598 16.115 -6.479 1.00 66.25 80 GLU A C 1
ATOM 628 O O . GLU A 1 80 ? 25.818 16.909 -5.568 1.00 66.25 80 GLU A O 1
ATOM 633 N N . LYS A 1 81 ? 26.126 16.284 -7.699 1.00 65.12 81 LYS A N 1
ATOM 634 C CA . LYS A 1 81 ? 27.053 17.374 -8.066 1.00 65.12 81 LYS A CA 1
ATOM 635 C C . LYS A 1 81 ? 26.388 18.499 -8.853 1.00 65.12 81 LYS A C 1
ATOM 637 O O . LYS A 1 81 ? 27.039 19.492 -9.174 1.00 65.12 81 LYS A O 1
ATOM 642 N N . SER A 1 82 ? 25.113 18.342 -9.194 1.00 63.84 82 SER A N 1
ATOM 643 C CA . SER A 1 82 ? 24.386 19.306 -10.008 1.00 63.84 82 SER A CA 1
ATOM 644 C C . SER A 1 82 ? 23.602 20.284 -9.127 1.00 63.84 82 SER A C 1
ATOM 646 O O . SER A 1 82 ? 22.839 19.850 -8.264 1.00 63.84 82 SER A O 1
ATOM 648 N N . PRO A 1 83 ? 23.703 21.606 -9.361 1.00 53.72 83 PRO A N 1
ATOM 649 C CA . PRO A 1 83 ? 22.954 22.607 -8.598 1.00 53.72 83 PRO A CA 1
ATOM 650 C C . PRO A 1 83 ? 21.438 22.569 -8.865 1.00 53.72 83 PRO A C 1
ATOM 652 O O . PRO A 1 83 ? 20.671 23.218 -8.159 1.00 53.72 83 PRO A O 1
ATOM 655 N N . MET A 1 84 ? 20.985 21.835 -9.889 1.00 60.34 84 MET A N 1
ATOM 656 C CA . MET A 1 84 ? 19.573 21.705 -10.250 1.00 60.34 84 MET A CA 1
ATOM 657 C C . MET A 1 84 ? 19.163 20.234 -10.344 1.00 60.34 84 MET A C 1
ATOM 659 O O . MET A 1 84 ? 19.743 19.465 -11.108 1.00 60.34 84 MET A O 1
ATOM 663 N N . LYS A 1 85 ? 18.097 19.850 -9.635 1.00 75.50 85 LYS A N 1
ATOM 664 C CA . LYS A 1 85 ? 17.543 18.491 -9.684 1.00 75.50 85 LYS A CA 1
ATOM 665 C C . LYS A 1 85 ? 16.688 18.282 -10.936 1.00 75.50 85 LYS A C 1
ATOM 667 O O . LYS A 1 85 ? 15.498 18.596 -10.970 1.00 75.50 85 LYS A O 1
ATOM 672 N N . LEU A 1 86 ? 17.311 17.741 -11.981 1.00 80.69 86 LEU A N 1
ATOM 673 C CA . LEU A 1 86 ? 16.654 17.409 -13.249 1.00 80.69 86 LEU A CA 1
ATOM 674 C C . LEU A 1 86 ? 15.491 16.408 -13.075 1.00 80.69 86 LEU A C 1
ATOM 676 O O . LEU A 1 86 ? 14.477 16.533 -13.763 1.00 80.69 86 LEU A O 1
ATOM 680 N N . SER A 1 87 ? 15.604 15.479 -12.120 1.00 81.00 87 SER A N 1
ATOM 681 C CA . SER A 1 87 ? 14.564 14.505 -11.758 1.00 81.00 87 SER A CA 1
ATOM 682 C C . SER A 1 87 ? 13.247 15.175 -11.365 1.00 81.00 87 SER A C 1
ATOM 684 O O . SER A 1 87 ? 12.210 14.898 -11.963 1.00 81.00 87 SER A O 1
ATOM 686 N N . GLU A 1 88 ? 13.283 16.119 -10.421 1.00 81.25 88 GLU A N 1
ATOM 687 C CA . GLU A 1 88 ? 12.093 16.837 -9.945 1.00 81.25 88 GLU A CA 1
ATOM 688 C C . GLU A 1 88 ? 11.398 17.605 -11.079 1.00 81.25 88 GLU A C 1
ATOM 690 O O . GLU A 1 88 ? 10.169 17.601 -11.188 1.00 81.25 88 GLU A O 1
ATOM 695 N N . LYS A 1 89 ? 12.174 18.224 -11.978 1.00 81.25 89 LYS A N 1
ATOM 696 C CA . LYS A 1 89 ? 11.622 18.930 -13.142 1.00 81.25 89 LYS A CA 1
ATOM 697 C C . LYS A 1 89 ? 10.932 17.976 -14.113 1.00 81.25 89 LYS A C 1
ATOM 699 O O . LYS A 1 89 ? 9.818 18.265 -14.536 1.00 81.25 89 LYS A O 1
ATOM 704 N N . LEU A 1 90 ? 11.536 16.833 -14.430 1.00 82.06 90 LEU A N 1
ATOM 705 C CA . LEU A 1 90 ? 10.942 15.853 -15.344 1.00 82.06 90 LEU A CA 1
ATOM 706 C C . LEU A 1 90 ? 9.710 15.153 -14.752 1.00 82.06 90 LEU A C 1
ATOM 708 O O . LEU A 1 90 ? 8.738 14.928 -15.472 1.00 82.06 90 LEU A O 1
ATOM 712 N N . ILE A 1 91 ? 9.707 14.878 -13.445 1.00 79.94 91 ILE A N 1
ATOM 713 C CA . ILE A 1 91 ? 8.544 14.326 -12.736 1.00 79.94 91 ILE A CA 1
ATOM 714 C C . ILE A 1 91 ? 7.366 15.311 -12.780 1.00 79.94 91 ILE A C 1
ATOM 716 O O . ILE A 1 91 ? 6.234 14.906 -13.031 1.00 79.94 91 ILE A O 1
ATOM 720 N N . ASN A 1 92 ? 7.607 16.614 -12.618 1.00 76.12 92 ASN A N 1
ATOM 721 C CA . ASN A 1 92 ? 6.540 17.618 -12.724 1.00 76.12 92 ASN A CA 1
ATOM 722 C C . ASN A 1 92 ? 5.923 17.681 -14.130 1.00 76.12 92 ASN A C 1
ATOM 724 O O . ASN A 1 92 ? 4.712 17.866 -14.271 1.00 76.12 92 ASN A O 1
ATOM 728 N N . VAL A 1 93 ? 6.732 17.457 -15.170 1.00 79.06 93 VAL A N 1
ATOM 729 C CA . VAL A 1 93 ? 6.258 17.399 -16.559 1.00 79.06 93 VAL A CA 1
ATOM 730 C C . VAL A 1 93 ? 5.366 16.172 -16.803 1.00 79.06 93 VAL A C 1
ATOM 732 O O . VAL A 1 93 ? 4.411 16.256 -17.576 1.00 79.06 93 VAL A O 1
ATOM 735 N N . ALA A 1 94 ? 5.601 15.054 -16.109 1.00 70.56 94 ALA A N 1
ATOM 736 C CA . ALA A 1 94 ? 4.779 13.844 -16.218 1.00 70.56 94 ALA A CA 1
ATOM 737 C C . ALA A 1 94 ? 3.289 14.106 -15.945 1.00 70.56 94 ALA A C 1
ATOM 739 O O . ALA A 1 94 ? 2.423 13.669 -16.707 1.00 70.56 94 ALA A O 1
ATOM 740 N N . GLY A 1 95 ? 2.991 14.870 -14.887 1.00 66.69 95 GLY A N 1
ATOM 741 C CA . GLY A 1 95 ? 1.625 15.117 -14.416 1.00 66.69 95 GLY A CA 1
ATOM 742 C C . GLY A 1 95 ? 0.735 15.885 -15.399 1.00 66.69 95 GLY A C 1
ATOM 743 O O . GLY A 1 95 ? -0.487 15.853 -15.277 1.00 66.69 95 GLY A O 1
ATOM 744 N N . GLY A 1 96 ? 1.321 16.554 -16.394 1.00 70.50 96 GLY A N 1
ATOM 745 C CA . GLY A 1 96 ? 0.581 17.325 -17.389 1.00 70.50 96 GLY A CA 1
ATOM 746 C C . GLY A 1 96 ? 0.338 16.620 -18.723 1.00 70.50 96 GLY A C 1
ATOM 747 O O . GLY A 1 96 ? -0.433 17.130 -19.535 1.00 70.50 96 GLY A O 1
ATOM 748 N N . PHE A 1 97 ? 0.940 15.450 -18.960 1.00 70.12 97 PHE A N 1
ATOM 749 C CA . PHE A 1 97 ? 0.899 14.784 -20.269 1.00 70.12 97 PHE A CA 1
ATOM 750 C C . PHE A 1 97 ? -0.511 14.329 -20.689 1.00 70.12 97 PHE A C 1
ATOM 752 O O . PHE A 1 97 ? -0.837 14.338 -21.873 1.00 70.12 97 PHE A O 1
ATOM 759 N N . LEU A 1 98 ? -1.360 13.964 -19.721 1.00 71.00 98 LEU A N 1
ATOM 760 C CA . LEU A 1 98 ? -2.762 13.569 -19.937 1.00 71.00 98 LEU A CA 1
ATOM 761 C C . LEU A 1 98 ? -3.764 14.688 -19.604 1.00 71.00 98 LEU A C 1
ATOM 763 O O . LEU A 1 98 ? -4.962 14.434 -19.494 1.00 71.00 98 LEU A O 1
ATOM 767 N N . SER A 1 99 ? -3.290 15.921 -19.408 1.00 80.81 99 SER A N 1
ATOM 768 C CA . SER A 1 99 ? -4.170 17.049 -19.102 1.00 80.81 99 SER A CA 1
ATOM 769 C C . SER A 1 99 ? -4.901 17.562 -20.346 1.00 80.81 99 SER A C 1
ATOM 771 O O . SER A 1 99 ? -4.442 17.399 -21.478 1.00 80.81 99 SER A O 1
ATOM 773 N N . PHE A 1 100 ? -6.060 18.192 -20.138 1.00 82.81 100 PHE A N 1
ATOM 774 C CA . PHE A 1 100 ? -6.817 18.810 -21.224 1.00 82.81 100 PHE A CA 1
ATOM 775 C C . PHE A 1 100 ? -5.969 19.909 -21.897 1.00 82.81 100 PHE A C 1
ATOM 777 O O . PHE A 1 100 ? -5.416 20.737 -21.168 1.00 82.81 100 PHE A O 1
ATOM 784 N N . PRO A 1 101 ? -5.855 19.950 -23.243 1.00 83.75 101 PRO A N 1
ATOM 785 C CA . PRO A 1 101 ? -4.856 20.750 -23.962 1.00 83.75 101 PRO A CA 1
ATOM 786 C C . PRO A 1 101 ? -5.213 22.246 -24.040 1.00 83.75 101 PRO A C 1
ATOM 788 O O . PRO A 1 101 ? -5.273 22.838 -25.117 1.00 83.75 101 PRO A O 1
ATOM 791 N N . LEU A 1 102 ? -5.459 22.873 -22.890 1.00 85.38 102 LEU A N 1
ATOM 792 C CA . LEU A 1 102 ? -5.789 24.286 -22.761 1.00 85.38 102 LEU A CA 1
ATOM 793 C C . LEU A 1 102 ? -4.589 25.062 -22.213 1.00 85.38 102 LEU A C 1
ATOM 795 O O . LEU A 1 102 ? -4.181 24.901 -21.062 1.00 85.38 102 LEU A O 1
ATOM 799 N N . ASN A 1 103 ? -4.006 25.912 -23.058 1.00 87.81 103 ASN A N 1
ATOM 800 C CA . ASN A 1 103 ? -2.823 26.703 -22.723 1.00 87.81 103 ASN A CA 1
ATOM 801 C C . ASN A 1 103 ? -3.197 28.044 -22.069 1.00 87.81 103 ASN A C 1
ATOM 803 O O . ASN A 1 103 ? -2.892 29.113 -22.597 1.00 87.81 103 ASN A O 1
ATOM 807 N N . THR A 1 104 ? -3.877 27.987 -20.929 1.00 86.12 104 THR A N 1
ATOM 808 C CA . THR A 1 104 ? -4.266 29.165 -20.142 1.00 86.12 104 THR A CA 1
ATOM 809 C C . THR A 1 104 ? -3.672 29.092 -18.729 1.00 86.12 104 THR A C 1
ATOM 811 O O . THR A 1 104 ? -3.642 28.007 -18.134 1.00 86.12 104 THR A O 1
ATOM 814 N N . PRO A 1 105 ? -3.190 30.217 -18.158 1.00 86.31 105 PRO A N 1
ATOM 815 C CA . PRO A 1 105 ? -2.696 30.249 -16.782 1.00 86.31 105 PRO A CA 1
ATOM 816 C C . PRO A 1 105 ? -3.718 29.663 -15.798 1.00 86.31 105 PRO A C 1
ATOM 818 O O . PRO A 1 105 ? -4.904 29.970 -15.875 1.00 86.31 105 PRO A O 1
ATOM 821 N N . GLY A 1 106 ? -3.254 28.793 -14.898 1.00 81.56 106 GLY A N 1
ATOM 822 C CA . GLY A 1 106 ? -4.102 28.048 -13.957 1.00 81.56 106 GLY A CA 1
ATOM 823 C C . GLY A 1 106 ? -4.433 26.612 -14.387 1.00 81.56 106 GLY A C 1
ATOM 824 O O . GLY A 1 106 ? -4.776 25.801 -13.533 1.00 81.56 106 GLY A O 1
ATOM 825 N N . PHE A 1 107 ? -4.257 26.252 -15.664 1.00 83.69 107 PHE A N 1
ATOM 826 C CA . PHE A 1 107 ? -4.468 24.881 -16.143 1.00 83.69 107 PHE A CA 1
ATOM 827 C C . PHE A 1 107 ? -3.176 24.054 -16.144 1.00 83.69 107 PHE A C 1
ATOM 829 O O . PHE A 1 107 ? -2.078 24.560 -16.398 1.00 83.69 107 PHE A O 1
ATOM 836 N N . ALA A 1 108 ? -3.313 22.745 -15.911 1.00 82.19 108 ALA A N 1
ATOM 837 C CA . ALA A 1 108 ? -2.190 21.808 -15.864 1.00 82.19 108 ALA A CA 1
ATOM 838 C C . ALA A 1 108 ? -1.382 21.769 -17.176 1.00 82.19 108 ALA A C 1
ATOM 840 O O . ALA A 1 108 ? -0.156 21.684 -17.126 1.00 82.19 108 ALA A O 1
ATOM 841 N N . TYR A 1 109 ? -2.034 21.921 -18.335 1.00 84.62 109 TYR A N 1
ATOM 842 C CA . TYR A 1 109 ? -1.362 21.935 -19.639 1.00 84.62 109 TYR A CA 1
ATOM 843 C C . TYR A 1 109 ? -0.480 23.177 -19.847 1.00 84.62 109 TYR A C 1
ATOM 845 O O . TYR A 1 109 ? 0.605 23.087 -20.418 1.00 84.62 109 TYR A O 1
ATOM 853 N N . HIS A 1 110 ? -0.884 24.338 -19.323 1.00 86.44 110 HIS A N 1
ATOM 854 C CA . HIS A 1 110 ? -0.042 25.537 -19.343 1.00 86.44 110 HIS A CA 1
ATOM 855 C C . HIS A 1 110 ? 1.218 25.356 -18.485 1.00 86.44 110 HIS A C 1
ATOM 857 O O . HIS A 1 110 ? 2.329 25.658 -18.930 1.00 86.44 110 HIS A O 1
ATOM 863 N N . LYS A 1 111 ? 1.060 24.804 -17.272 1.00 84.94 111 LYS A N 1
ATOM 864 C CA . LYS A 1 111 ? 2.189 24.474 -16.387 1.00 84.94 111 LYS A CA 1
ATOM 865 C C . LYS A 1 111 ? 3.132 23.457 -17.043 1.00 84.94 111 LYS A C 1
ATOM 867 O O . LYS A 1 111 ? 4.338 23.677 -17.063 1.00 84.94 111 LYS A O 1
ATOM 872 N N . PHE A 1 112 ? 2.577 22.418 -17.665 1.00 84.75 112 PHE A N 1
ATOM 873 C CA . PHE A 1 112 ? 3.316 21.420 -18.438 1.00 84.75 112 PHE A CA 1
ATOM 874 C C . PHE A 1 112 ? 4.202 22.031 -19.521 1.00 84.75 112 PHE A C 1
ATOM 876 O O . PHE A 1 112 ? 5.385 21.711 -19.585 1.00 84.75 112 PHE A O 1
ATOM 883 N N . LEU A 1 113 ? 3.663 22.926 -20.357 1.00 87.25 113 LEU A N 1
ATOM 884 C CA . LEU A 1 113 ? 4.439 23.558 -21.429 1.00 87.25 113 LEU A CA 1
ATOM 885 C C . LEU A 1 113 ? 5.591 24.408 -20.877 1.00 87.25 113 LEU A C 1
ATOM 887 O O . LEU A 1 113 ? 6.678 24.434 -21.462 1.00 87.25 113 LEU A O 1
ATOM 891 N N . LYS A 1 114 ? 5.376 25.084 -19.740 1.00 87.25 114 LYS A N 1
ATOM 892 C CA . LYS A 1 114 ? 6.424 25.848 -19.052 1.00 87.25 114 LYS A CA 1
ATOM 893 C C . LYS A 1 114 ? 7.526 24.925 -18.524 1.00 87.25 114 LYS A C 1
ATOM 895 O O . LYS A 1 114 ? 8.693 25.132 -18.856 1.00 87.25 114 LYS A O 1
ATOM 900 N N . ASP A 1 115 ? 7.152 23.886 -17.783 1.00 85.94 115 ASP A N 1
ATOM 901 C CA . ASP A 1 115 ? 8.093 22.929 -17.194 1.00 85.94 115 ASP A CA 1
ATOM 902 C C . ASP A 1 115 ? 8.851 22.146 -18.285 1.00 85.94 115 ASP A C 1
ATOM 904 O O . ASP A 1 115 ? 10.061 21.942 -18.184 1.00 85.94 115 ASP A O 1
ATOM 908 N N . GLN A 1 116 ? 8.182 21.790 -19.388 1.00 87.62 116 GLN A N 1
ATOM 909 C CA . GLN A 1 116 ? 8.801 21.163 -20.558 1.00 87.62 116 GLN A CA 1
ATOM 910 C C . GLN A 1 116 ? 9.857 22.078 -21.191 1.00 87.62 116 GLN A C 1
ATOM 912 O O . GLN A 1 116 ? 10.945 21.618 -21.542 1.00 87.62 116 GLN A O 1
ATOM 917 N N . LYS A 1 117 ? 9.561 23.376 -21.342 1.00 88.62 117 LYS A N 1
ATOM 918 C CA . LYS A 1 117 ? 10.505 24.350 -21.910 1.00 88.62 117 LYS A CA 1
ATOM 919 C C . LYS A 1 117 ? 11.741 24.517 -21.024 1.00 88.62 117 LYS A C 1
ATOM 921 O O . LYS A 1 117 ? 12.854 24.583 -21.548 1.00 88.62 117 LYS A O 1
ATOM 926 N N . GLU A 1 118 ? 11.555 24.561 -19.706 1.00 87.44 118 GLU A N 1
ATOM 927 C CA . GLU A 1 118 ? 12.651 24.605 -18.731 1.00 87.44 118 GLU A CA 1
ATOM 928 C C . GLU A 1 118 ? 13.507 23.329 -18.792 1.00 87.44 118 GLU A C 1
ATOM 930 O O . GLU A 1 118 ? 14.724 23.422 -18.957 1.00 87.44 118 GLU A O 1
ATOM 935 N N . ALA A 1 119 ? 12.882 22.147 -18.761 1.00 87.31 119 ALA A N 1
ATOM 936 C CA . ALA A 1 119 ? 13.578 20.862 -18.834 1.00 87.31 119 ALA A CA 1
ATOM 937 C C . ALA A 1 119 ? 14.373 20.703 -20.143 1.00 87.31 119 ALA A C 1
ATOM 939 O O . ALA A 1 119 ? 15.543 20.325 -20.118 1.00 87.31 119 ALA A O 1
ATOM 940 N N . LEU A 1 120 ? 13.785 21.060 -21.291 1.00 88.56 120 LEU A N 1
ATOM 941 C CA . LEU A 1 120 ? 14.487 21.043 -22.579 1.00 88.56 120 LEU A CA 1
ATOM 942 C C . LEU A 1 120 ? 15.661 22.029 -22.615 1.00 88.56 120 LEU A C 1
ATOM 944 O O . LEU A 1 120 ? 16.688 21.724 -23.212 1.00 88.56 120 LEU A O 1
ATOM 948 N N . SER A 1 121 ? 15.537 23.197 -21.979 1.00 88.94 121 SER A N 1
ATOM 949 C CA . SER A 1 121 ? 16.642 24.157 -21.866 1.00 88.94 121 SER A CA 1
ATOM 950 C C . SER A 1 121 ? 17.819 23.573 -21.079 1.00 88.94 121 SER A C 1
ATOM 952 O O . SER A 1 121 ? 18.964 23.676 -21.519 1.00 88.94 121 SER A O 1
ATOM 954 N N . MET A 1 122 ? 17.545 22.900 -19.957 1.00 85.94 122 MET A N 1
ATOM 955 C CA . MET A 1 122 ? 18.573 22.210 -19.167 1.00 85.94 122 MET A CA 1
ATOM 956 C C . MET A 1 122 ? 19.242 21.088 -19.964 1.00 85.94 122 MET A C 1
ATOM 958 O O . MET A 1 122 ? 20.466 21.009 -20.010 1.00 85.94 122 MET A O 1
ATOM 962 N N . LEU A 1 123 ? 18.452 20.257 -20.647 1.00 87.75 123 LEU A N 1
ATOM 963 C CA . LEU A 1 123 ? 18.977 19.156 -21.454 1.00 87.75 123 LEU A CA 1
ATOM 964 C C . LEU A 1 123 ? 19.828 19.643 -22.629 1.00 87.75 123 LEU A C 1
ATOM 966 O O . LEU A 1 123 ? 20.862 19.046 -22.903 1.00 87.75 123 LEU A O 1
ATOM 970 N N . ARG A 1 124 ? 19.458 20.751 -23.287 1.00 89.56 124 ARG A N 1
ATOM 971 C CA . ARG A 1 124 ? 20.302 21.364 -24.329 1.00 89.56 124 ARG A CA 1
ATOM 972 C C . ARG A 1 124 ? 21.663 21.789 -23.783 1.00 89.56 124 ARG A C 1
ATOM 974 O O . ARG A 1 124 ? 22.669 21.539 -24.434 1.00 89.56 124 ARG A O 1
ATOM 981 N N . LYS A 1 125 ? 21.712 22.377 -22.580 1.00 87.69 125 LYS A N 1
ATOM 982 C CA . LYS A 1 125 ? 22.989 22.725 -21.929 1.00 87.69 125 LYS A CA 1
ATOM 983 C C . LYS A 1 125 ? 23.852 21.485 -21.700 1.00 87.69 125 LYS A C 1
ATOM 985 O O . LYS A 1 125 ? 25.005 21.496 -22.106 1.00 87.69 125 LYS A O 1
ATOM 990 N N . ILE A 1 126 ? 23.269 20.410 -21.165 1.00 85.94 126 ILE A N 1
ATOM 991 C CA . ILE A 1 126 ? 23.975 19.138 -20.934 1.00 85.94 126 ILE A CA 1
ATOM 992 C C . ILE A 1 126 ? 24.512 18.557 -22.249 1.00 85.94 126 ILE A C 1
ATOM 994 O O . ILE A 1 126 ? 25.678 18.178 -22.323 1.00 85.94 126 ILE A O 1
ATOM 998 N N . VAL A 1 127 ? 23.688 18.516 -23.304 1.00 86.69 127 VAL A N 1
ATOM 999 C CA . VAL A 1 127 ? 24.111 18.034 -24.631 1.00 86.69 127 VAL A CA 1
ATOM 1000 C C . VAL A 1 127 ? 25.272 18.874 -25.160 1.00 86.69 127 VAL A C 1
ATOM 1002 O O . VAL A 1 127 ? 26.273 18.320 -25.603 1.00 86.69 127 VAL A O 1
ATOM 1005 N N . LYS A 1 128 ? 25.180 20.203 -25.067 1.00 87.12 128 LYS A N 1
ATOM 1006 C CA . LYS A 1 128 ? 26.220 21.117 -25.545 1.00 87.12 128 LYS A CA 1
ATOM 1007 C C . LYS A 1 128 ? 27.525 20.999 -24.755 1.00 87.12 128 LYS A C 1
ATOM 1009 O O . LYS A 1 128 ? 28.599 21.030 -25.347 1.00 87.12 128 LYS A O 1
ATOM 1014 N N . GLU A 1 129 ? 27.447 20.859 -23.435 1.00 84.94 129 GLU A N 1
ATOM 1015 C CA . GLU A 1 129 ? 28.611 20.630 -22.573 1.00 84.94 129 GLU A CA 1
ATOM 1016 C C . GLU A 1 129 ? 29.319 19.322 -22.937 1.00 84.94 129 GLU A C 1
ATOM 1018 O O . GLU A 1 129 ? 30.539 19.321 -23.088 1.00 84.94 129 GLU A O 1
ATOM 1023 N N . LYS A 1 130 ? 28.563 18.243 -23.175 1.00 83.00 130 LYS A N 1
ATOM 1024 C CA . LYS A 1 130 ? 29.103 16.956 -23.640 1.00 83.00 130 LYS A CA 1
ATOM 1025 C C . LYS A 1 130 ? 29.704 17.014 -25.039 1.00 83.00 130 LYS A C 1
ATOM 1027 O O . LYS A 1 130 ? 30.757 16.441 -25.267 1.00 83.00 130 LYS A O 1
ATOM 1032 N N . MET A 1 131 ? 29.085 17.739 -25.970 1.00 81.19 131 MET A N 1
ATOM 1033 C CA . MET A 1 131 ? 29.653 17.924 -27.311 1.00 81.19 131 MET A CA 1
ATOM 1034 C C . MET A 1 131 ? 31.000 18.662 -27.282 1.00 81.19 131 MET A C 1
ATOM 1036 O O . MET A 1 131 ? 31.827 18.456 -28.166 1.00 81.19 131 MET A O 1
ATOM 1040 N N . ASN A 1 132 ? 31.211 19.524 -26.283 1.00 82.00 132 ASN A N 1
ATOM 1041 C CA . ASN A 1 132 ? 32.432 20.312 -26.130 1.00 82.00 132 ASN A CA 1
ATOM 1042 C C . ASN A 1 132 ? 33.477 19.652 -25.217 1.00 82.00 132 ASN A C 1
ATOM 1044 O O . ASN A 1 132 ? 34.615 20.124 -25.166 1.00 82.00 132 ASN A O 1
ATOM 1048 N N . SER A 1 133 ? 33.118 18.610 -24.465 1.00 76.44 133 SER A N 1
ATOM 1049 C CA . SER A 1 133 ? 34.044 17.936 -23.562 1.00 76.44 133 SER A CA 1
ATOM 1050 C C . SER A 1 133 ? 34.850 16.868 -24.312 1.00 76.44 133 SER A C 1
ATOM 1052 O O . SER A 1 133 ? 34.340 16.119 -25.137 1.00 76.44 133 SER A O 1
ATOM 1054 N N . LEU A 1 134 ? 36.151 16.779 -24.017 1.00 57.03 134 LEU A N 1
ATOM 1055 C CA . LEU A 1 134 ? 37.054 15.744 -24.553 1.00 57.03 134 LEU A CA 1
ATOM 1056 C C . LEU A 1 134 ? 36.898 14.387 -23.830 1.00 57.03 134 LEU A C 1
ATOM 1058 O O . LEU A 1 134 ? 37.698 13.472 -24.035 1.00 57.03 134 LEU A O 1
ATOM 1062 N N . GLY A 1 135 ? 35.905 14.263 -22.944 1.00 56.47 135 GLY A N 1
ATOM 1063 C CA . GLY A 1 135 ? 35.666 13.071 -22.139 1.00 56.47 135 GLY A CA 1
ATOM 1064 C C . GLY A 1 135 ? 34.942 11.999 -22.945 1.00 56.47 135 GLY A C 1
ATOM 1065 O O . GLY A 1 135 ? 33.806 12.196 -23.358 1.00 56.47 135 GLY A O 1
ATOM 1066 N N . LYS A 1 136 ? 35.581 10.843 -23.140 1.00 57.97 136 LYS A N 1
ATOM 1067 C CA . LYS A 1 136 ? 34.908 9.637 -23.635 1.00 57.97 136 LYS A CA 1
ATOM 1068 C C . LYS A 1 136 ? 34.214 8.955 -22.458 1.00 57.97 136 LYS A C 1
ATOM 1070 O O . LYS A 1 136 ? 34.845 8.136 -21.792 1.00 57.97 136 LYS A O 1
ATOM 1075 N N . HIS A 1 137 ? 32.957 9.284 -22.176 1.00 59.53 137 HIS A N 1
ATOM 1076 C CA . HIS A 1 137 ? 32.133 8.344 -21.421 1.00 59.53 137 HIS A CA 1
ATOM 1077 C C . HIS A 1 137 ? 31.516 7.342 -22.413 1.00 59.53 137 HIS A C 1
ATOM 1079 O O . HIS A 1 137 ? 31.271 7.644 -23.579 1.00 59.53 137 HIS A O 1
ATOM 1085 N N . GLU A 1 138 ? 31.345 6.094 -21.984 1.00 70.75 138 GLU A N 1
ATOM 1086 C CA . GLU A 1 138 ? 30.649 5.062 -22.766 1.00 70.75 138 GLU A CA 1
ATOM 1087 C C . GLU A 1 138 ? 29.164 5.063 -22.384 1.00 70.75 138 GLU A C 1
ATOM 1089 O O . GLU A 1 138 ? 28.660 4.103 -21.794 1.00 70.75 138 GLU A O 1
ATOM 1094 N N . ASP A 1 139 ? 28.491 6.192 -22.624 1.00 84.06 139 ASP A N 1
ATOM 1095 C CA . ASP A 1 139 ? 27.052 6.340 -22.401 1.00 84.06 139 ASP A CA 1
ATOM 1096 C C . ASP A 1 139 ? 26.269 6.627 -23.684 1.00 84.06 139 ASP A C 1
ATOM 1098 O O . ASP A 1 139 ? 26.816 6.928 -24.749 1.00 84.06 139 ASP A O 1
ATOM 1102 N N . MET A 1 140 ? 24.946 6.513 -23.565 1.00 86.44 140 MET A N 1
ATOM 1103 C CA . MET A 1 140 ? 24.034 6.556 -24.701 1.00 86.44 140 MET A CA 1
ATOM 1104 C C . MET A 1 140 ? 24.106 7.868 -25.484 1.00 86.44 140 MET A C 1
ATOM 1106 O O . MET A 1 140 ? 23.986 7.865 -26.714 1.00 86.44 140 MET A O 1
ATOM 1110 N N . LEU A 1 141 ? 24.288 8.991 -24.786 1.00 86.31 141 LEU A N 1
ATOM 1111 C CA . LEU A 1 141 ? 24.406 10.291 -25.428 1.00 86.31 141 LEU A CA 1
ATOM 1112 C C . LEU A 1 141 ? 25.750 10.423 -26.154 1.00 86.31 141 LEU A C 1
ATOM 1114 O O . LEU A 1 141 ? 25.763 10.932 -27.272 1.00 86.31 141 LEU A O 1
ATOM 1118 N N . ASP A 1 142 ? 26.843 9.899 -25.598 1.00 85.00 142 ASP A N 1
ATOM 1119 C CA . ASP A 1 142 ? 28.152 9.922 -26.261 1.00 85.00 142 ASP A CA 1
ATOM 1120 C C . ASP A 1 142 ? 28.177 9.047 -27.520 1.00 85.00 142 ASP A C 1
ATOM 1122 O O . ASP A 1 142 ? 28.678 9.486 -28.559 1.00 85.00 142 ASP A O 1
ATOM 1126 N N . GLN A 1 143 ? 27.561 7.855 -27.501 1.00 85.50 143 GLN A N 1
ATOM 1127 C CA . GLN A 1 143 ? 27.389 7.051 -28.723 1.00 85.50 143 GLN A CA 1
ATOM 1128 C C . GLN A 1 143 ? 26.606 7.831 -29.792 1.00 85.50 143 GLN A C 1
ATOM 1130 O O . GLN A 1 143 ? 26.967 7.813 -30.972 1.00 85.50 143 GLN A O 1
ATOM 1135 N N . ALA A 1 144 ? 25.549 8.546 -29.398 1.00 85.56 144 ALA A N 1
ATOM 1136 C CA . ALA A 1 144 ? 24.747 9.325 -30.333 1.00 85.56 144 ALA A CA 1
ATOM 1137 C C . ALA A 1 144 ? 25.484 10.560 -30.878 1.00 85.56 144 ALA A C 1
ATOM 1139 O O . ALA A 1 144 ? 25.382 10.826 -32.076 1.00 85.56 144 ALA A O 1
ATOM 1140 N N . ILE A 1 145 ? 26.255 11.266 -30.042 1.00 84.75 145 ILE A N 1
ATOM 1141 C CA . ILE A 1 145 ? 27.098 12.401 -30.449 1.00 84.75 145 ILE A CA 1
ATOM 1142 C C . ILE A 1 145 ? 28.175 11.933 -31.436 1.00 84.75 145 ILE A C 1
ATOM 1144 O O . ILE A 1 145 ? 28.331 12.524 -32.503 1.00 84.75 145 ILE A O 1
ATOM 1148 N N . ASN A 1 146 ? 28.852 10.816 -31.157 1.00 82.44 146 ASN A N 1
ATOM 1149 C CA . ASN A 1 146 ? 29.869 10.248 -32.052 1.00 82.44 146 ASN A CA 1
ATOM 1150 C C . ASN A 1 146 ? 29.309 9.866 -33.432 1.00 82.44 146 ASN A C 1
ATOM 1152 O O . ASN A 1 146 ? 30.007 9.935 -34.449 1.00 82.44 146 ASN A O 1
ATOM 1156 N N . ASN A 1 147 ? 28.032 9.494 -33.486 1.00 82.50 147 ASN A N 1
ATOM 1157 C CA . ASN A 1 147 ? 27.344 9.162 -34.726 1.00 82.50 147 ASN A CA 1
ATOM 1158 C C . ASN A 1 147 ? 26.786 10.385 -35.474 1.00 82.50 147 ASN A C 1
ATOM 1160 O O . ASN A 1 147 ? 26.363 10.225 -36.619 1.00 82.50 147 ASN A O 1
ATOM 1164 N N . MET A 1 148 ? 26.830 11.602 -34.910 1.00 76.38 148 MET A N 1
ATOM 1165 C CA . MET A 1 148 ? 26.392 12.828 -35.607 1.00 76.38 148 MET A CA 1
ATOM 1166 C C . MET A 1 148 ? 27.167 13.070 -36.907 1.00 76.38 148 MET A C 1
ATOM 1168 O O . MET A 1 148 ? 26.607 13.574 -37.877 1.00 76.38 148 MET A O 1
ATOM 1172 N N . ASN A 1 149 ? 28.430 12.638 -36.964 1.00 68.56 149 ASN A N 1
ATOM 1173 C CA . ASN A 1 149 ? 29.252 12.721 -38.175 1.00 68.56 149 ASN A CA 1
ATOM 1174 C C . ASN A 1 149 ? 28.817 11.731 -39.273 1.00 68.56 149 ASN A C 1
ATOM 1176 O O . ASN A 1 149 ? 29.170 11.911 -40.436 1.00 68.56 149 ASN A O 1
ATOM 1180 N N . LYS A 1 150 ? 28.072 10.678 -38.914 1.00 71.25 150 LYS A N 1
ATOM 1181 C CA . LYS A 1 150 ? 27.628 9.607 -39.822 1.00 71.25 150 LYS A CA 1
ATOM 1182 C C . LYS A 1 150 ? 26.168 9.775 -40.250 1.00 71.25 150 LYS A C 1
ATOM 1184 O O . LYS A 1 150 ? 25.820 9.428 -41.373 1.00 71.25 150 LYS A O 1
ATOM 1189 N N . GLU A 1 151 ? 25.330 10.339 -39.384 1.00 71.00 151 GLU A N 1
ATOM 1190 C CA . GLU A 1 151 ? 23.881 10.445 -39.572 1.00 71.00 151 GLU A CA 1
ATOM 1191 C C . GLU A 1 151 ? 23.422 11.912 -39.530 1.00 71.00 151 GLU A C 1
ATOM 1193 O O . GLU A 1 151 ? 23.263 12.501 -38.461 1.00 71.00 151 GLU A O 1
ATOM 1198 N N . LYS A 1 152 ? 23.122 12.502 -40.699 1.00 67.25 152 LYS A N 1
ATOM 1199 C CA . LYS A 1 152 ? 22.719 13.923 -40.837 1.00 67.25 152 LYS A CA 1
ATOM 1200 C C . LYS A 1 152 ? 21.439 14.312 -40.079 1.00 67.25 152 LYS A C 1
ATOM 1202 O O . LYS A 1 152 ? 21.137 15.495 -39.960 1.00 67.25 152 LYS A O 1
ATOM 1207 N N . VAL A 1 153 ? 20.658 13.337 -39.611 1.00 69.38 153 VAL A N 1
ATOM 1208 C CA . VAL A 1 153 ? 19.406 13.572 -38.873 1.00 69.38 153 VAL A CA 1
ATOM 1209 C C . VAL A 1 153 ? 19.662 13.979 -37.414 1.00 69.38 153 VAL A C 1
ATOM 1211 O O . VAL A 1 153 ? 18.784 14.550 -36.765 1.00 69.38 153 VAL A O 1
ATOM 1214 N N . LEU A 1 154 ? 20.859 13.715 -36.890 1.00 76.81 154 LEU A N 1
ATOM 1215 C CA . LEU A 1 154 ? 21.210 14.007 -35.505 1.00 76.81 154 LEU A CA 1
ATOM 1216 C C . LEU A 1 154 ? 21.647 15.468 -35.370 1.00 76.81 154 LEU A C 1
ATOM 1218 O O . LEU A 1 154 ? 22.748 15.846 -35.758 1.00 76.81 154 LEU A O 1
ATOM 1222 N N . SER A 1 155 ? 20.764 16.292 -34.809 1.00 84.00 155 SER A N 1
ATOM 1223 C CA . SER A 1 155 ? 21.043 17.676 -34.415 1.00 84.00 155 SER A CA 1
ATOM 1224 C C . SER A 1 155 ? 21.048 17.823 -32.892 1.00 84.00 155 SER A C 1
ATOM 1226 O O . SER A 1 155 ? 20.471 16.996 -32.186 1.00 84.00 155 SER A O 1
ATOM 1228 N N . GLU A 1 156 ? 21.639 18.905 -32.377 1.00 84.19 156 GLU A N 1
ATOM 1229 C CA . GLU A 1 156 ? 21.600 19.236 -30.941 1.00 84.19 156 GLU A CA 1
ATOM 1230 C C . GLU A 1 156 ? 20.155 19.237 -30.399 1.00 84.19 156 GLU A C 1
ATOM 1232 O O . GLU A 1 156 ? 19.867 18.632 -29.366 1.00 84.19 156 GLU A O 1
ATOM 1237 N N . ASP A 1 157 ? 19.215 19.850 -31.132 1.00 85.38 157 ASP A N 1
ATOM 1238 C CA . ASP A 1 157 ? 17.803 19.896 -30.729 1.00 85.38 157 ASP A CA 1
ATOM 1239 C C . ASP A 1 157 ? 17.140 18.512 -30.770 1.00 85.38 157 ASP A C 1
ATOM 1241 O O . ASP A 1 157 ? 16.332 18.189 -29.895 1.00 85.38 157 ASP A O 1
ATOM 1245 N N . PHE A 1 158 ? 17.498 17.673 -31.749 1.00 86.75 158 PHE A N 1
ATOM 1246 C CA . PHE A 1 158 ? 17.023 16.292 -31.806 1.00 86.75 158 PHE A CA 1
ATOM 1247 C C . PHE A 1 158 ? 17.513 15.495 -30.594 1.00 86.75 158 PHE A C 1
ATOM 1249 O O . PHE A 1 158 ? 16.698 14.854 -29.932 1.00 86.75 158 PHE A O 1
ATOM 1256 N N . LEU A 1 159 ? 18.805 15.578 -30.259 1.00 87.44 159 LEU A N 1
ATOM 1257 C CA . LEU A 1 159 ? 19.387 14.882 -29.110 1.00 87.44 159 LEU A CA 1
ATOM 1258 C C . LEU A 1 159 ? 18.751 15.335 -27.792 1.00 87.44 159 LEU A C 1
ATOM 1260 O O . LEU A 1 159 ? 18.350 14.491 -26.994 1.00 87.44 159 LEU A O 1
ATOM 1264 N N . ALA A 1 160 ? 18.561 16.642 -27.587 1.00 87.69 160 ALA A N 1
ATOM 1265 C CA . ALA A 1 160 ? 17.921 17.160 -26.377 1.00 87.69 160 ALA A CA 1
ATOM 1266 C C . ALA A 1 160 ? 16.471 16.662 -26.217 1.00 87.69 160 ALA A C 1
ATOM 1268 O O . ALA A 1 160 ? 16.075 16.230 -25.133 1.00 87.69 160 ALA A O 1
ATOM 1269 N N . ARG A 1 161 ? 15.674 16.665 -27.297 1.00 87.06 161 ARG A N 1
ATOM 1270 C CA . ARG A 1 161 ? 14.298 16.126 -27.280 1.00 87.06 161 ARG A CA 1
ATOM 1271 C C . ARG A 1 161 ? 14.264 14.612 -27.112 1.00 87.06 161 ARG A C 1
ATOM 1273 O O . ARG A 1 161 ? 13.347 14.078 -26.489 1.00 87.06 161 ARG A O 1
ATOM 1280 N N . TRP A 1 162 ? 15.240 13.917 -27.676 1.00 87.00 162 TRP A N 1
ATOM 1281 C CA . TRP A 1 162 ? 15.351 12.473 -27.577 1.00 87.00 162 TRP A CA 1
ATOM 1282 C C . TRP A 1 162 ? 15.696 12.030 -26.151 1.00 87.00 162 TRP A C 1
ATOM 1284 O O . TRP A 1 162 ? 14.990 11.192 -25.588 1.00 87.00 162 TRP A O 1
ATOM 1294 N N . VAL A 1 163 ? 16.691 12.670 -25.526 1.00 87.81 163 VAL A N 1
ATOM 1295 C CA . VAL A 1 163 ? 17.039 12.477 -24.110 1.00 87.81 163 VAL A CA 1
ATOM 1296 C C . VAL A 1 163 ? 15.855 12.805 -23.207 1.00 87.81 163 VAL A C 1
ATOM 1298 O O . VAL A 1 163 ? 15.585 12.049 -22.276 1.00 87.81 163 VAL A O 1
ATOM 1301 N N . PHE A 1 164 ? 15.114 13.880 -23.495 1.00 87.06 164 PHE A N 1
ATOM 1302 C CA . PHE A 1 164 ? 13.891 14.221 -22.767 1.00 87.06 164 PHE A CA 1
ATOM 1303 C C . PHE A 1 164 ? 12.864 13.076 -22.821 1.00 87.06 16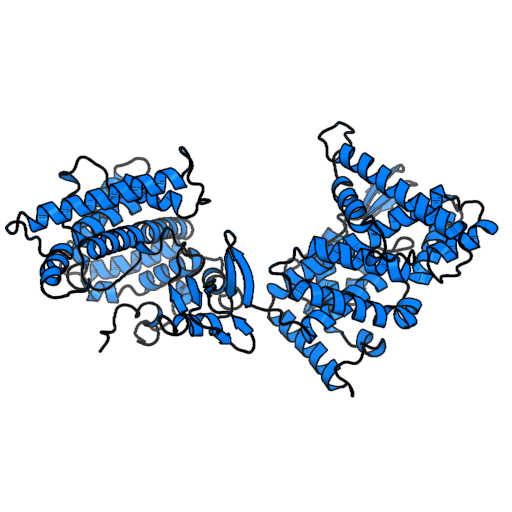4 PHE A C 1
ATOM 1305 O O . PHE A 1 164 ? 12.344 12.654 -21.789 1.00 87.06 164 PHE A O 1
ATOM 1312 N N . GLY A 1 165 ? 12.605 12.532 -24.016 1.00 83.38 165 GLY A N 1
ATOM 1313 C CA . GLY A 1 165 ? 11.641 11.447 -24.208 1.00 83.38 165 GLY A CA 1
ATOM 1314 C C . GLY A 1 165 ? 12.050 10.133 -23.538 1.00 83.38 165 GLY A C 1
ATOM 1315 O O . GLY A 1 165 ? 11.214 9.486 -22.910 1.00 83.38 165 GLY A O 1
ATOM 1316 N N . ILE A 1 166 ? 13.327 9.742 -23.634 1.00 84.75 166 ILE A N 1
ATOM 1317 C CA . ILE A 1 166 ? 13.823 8.528 -22.965 1.00 84.75 166 ILE A CA 1
ATOM 1318 C C . ILE A 1 166 ? 13.813 8.704 -21.449 1.00 84.75 166 ILE A C 1
ATOM 1320 O O . ILE A 1 166 ? 13.403 7.785 -20.749 1.00 84.75 166 ILE A O 1
ATOM 1324 N N . SER A 1 167 ? 14.196 9.879 -20.945 1.00 85.38 167 SER A N 1
ATOM 1325 C CA . SER A 1 167 ? 14.220 10.163 -19.507 1.00 85.38 167 SER A CA 1
ATOM 1326 C C . SER A 1 167 ? 12.869 9.909 -18.845 1.00 85.38 167 SER A C 1
ATOM 1328 O O . SER A 1 167 ? 12.812 9.366 -17.754 1.00 85.38 167 SER A O 1
ATOM 1330 N N . PHE A 1 168 ? 11.767 10.259 -19.510 1.00 79.44 168 PHE A N 1
ATOM 1331 C CA . PHE A 1 168 ? 10.427 9.962 -19.002 1.00 79.44 168 PHE A CA 1
ATOM 1332 C C . PHE A 1 168 ? 10.145 8.450 -18.931 1.00 79.44 168 PHE A C 1
ATOM 1334 O O . PHE A 1 168 ? 9.559 7.954 -17.969 1.00 79.44 168 PHE A O 1
ATOM 1341 N N . ALA A 1 169 ? 10.585 7.703 -19.947 1.00 82.88 169 ALA A N 1
ATOM 1342 C CA . ALA A 1 169 ? 10.356 6.266 -20.043 1.00 82.88 169 ALA A CA 1
ATOM 1343 C C . ALA A 1 169 ? 11.150 5.446 -19.010 1.00 82.88 169 ALA A C 1
ATOM 1345 O O . ALA A 1 169 ? 10.748 4.321 -18.713 1.00 82.88 169 ALA A O 1
ATOM 1346 N N . THR A 1 170 ? 12.250 5.978 -18.464 1.00 84.31 170 THR A N 1
ATOM 1347 C CA . THR A 1 170 ? 13.094 5.246 -17.508 1.00 84.31 170 THR A CA 1
ATOM 1348 C C . THR A 1 170 ? 12.542 5.230 -16.089 1.00 84.31 170 THR A C 1
ATOM 1350 O O . THR A 1 170 ? 12.806 4.267 -15.375 1.00 84.31 170 THR A O 1
ATOM 1353 N N . PHE A 1 171 ? 11.754 6.228 -15.674 1.00 86.19 171 PHE A N 1
ATOM 1354 C CA . PHE A 1 171 ? 11.253 6.287 -14.297 1.00 86.19 171 PHE A CA 1
ATOM 1355 C C . PHE A 1 171 ? 9.761 5.993 -14.144 1.00 86.19 171 PHE A C 1
ATOM 1357 O O . PHE A 1 171 ? 9.410 5.230 -13.251 1.00 86.19 171 PHE A O 1
ATOM 1364 N N . GLU A 1 172 ? 8.874 6.539 -14.988 1.00 83.88 172 GLU A N 1
ATOM 1365 C CA . GLU A 1 172 ? 7.428 6.555 -14.681 1.00 83.88 172 GLU A CA 1
ATOM 1366 C C . GLU A 1 172 ? 6.823 5.143 -14.651 1.00 83.88 172 GLU A C 1
ATOM 1368 O O . GLU A 1 172 ? 5.991 4.816 -13.799 1.00 83.88 172 GLU A O 1
ATOM 1373 N N . ALA A 1 173 ? 7.271 4.275 -15.564 1.00 84.75 173 ALA A N 1
ATOM 1374 C CA . ALA A 1 173 ? 6.816 2.890 -15.617 1.00 84.75 173 ALA A CA 1
ATOM 1375 C C . ALA A 1 173 ? 7.357 2.057 -14.445 1.00 84.75 173 ALA A C 1
ATOM 1377 O O . ALA A 1 173 ? 6.611 1.268 -13.865 1.00 84.75 173 ALA A O 1
ATOM 1378 N N . ILE A 1 174 ? 8.633 2.246 -14.086 1.00 90.38 174 ILE A N 1
ATOM 1379 C CA . ILE A 1 174 ? 9.283 1.523 -12.986 1.00 90.38 174 ILE A CA 1
ATOM 1380 C C . ILE A 1 174 ? 8.682 1.953 -11.650 1.00 90.38 174 ILE A C 1
ATOM 1382 O O . ILE A 1 174 ? 8.280 1.097 -10.871 1.00 90.38 174 ILE A O 1
ATOM 1386 N N . SER A 1 175 ? 8.555 3.255 -11.392 1.00 90.38 175 SER A N 1
ATOM 1387 C CA . SER A 1 175 ? 8.013 3.755 -10.129 1.00 90.38 175 SER A CA 1
ATOM 1388 C C . SER A 1 175 ? 6.569 3.320 -9.908 1.00 90.38 175 SER A C 1
ATOM 1390 O O . SER A 1 175 ? 6.227 2.852 -8.825 1.00 90.38 175 SER A O 1
ATOM 1392 N N . THR A 1 176 ? 5.739 3.364 -10.953 1.00 87.38 176 THR A N 1
ATOM 1393 C CA . THR A 1 176 ? 4.363 2.854 -10.895 1.00 87.38 176 THR A CA 1
ATOM 1394 C C . THR A 1 176 ? 4.331 1.350 -10.611 1.00 87.38 176 THR A C 1
ATOM 1396 O O . THR A 1 176 ? 3.554 0.903 -9.765 1.00 87.38 176 THR A O 1
ATOM 1399 N N . ALA A 1 177 ? 5.186 0.564 -11.276 1.00 89.56 177 ALA A N 1
ATOM 1400 C CA . ALA A 1 177 ? 5.271 -0.876 -11.051 1.00 89.56 177 ALA A CA 1
ATOM 1401 C C . ALA A 1 177 ? 5.749 -1.213 -9.630 1.00 89.56 177 ALA A C 1
ATOM 1403 O O . ALA A 1 177 ? 5.155 -2.081 -8.998 1.00 89.56 177 ALA A O 1
ATOM 1404 N N . LEU A 1 178 ? 6.761 -0.514 -9.103 1.00 93.06 178 LEU A N 1
ATOM 1405 C CA . LEU A 1 178 ? 7.279 -0.735 -7.750 1.00 93.06 178 LEU A CA 1
ATOM 1406 C C . LEU A 1 178 ? 6.253 -0.367 -6.679 1.00 93.06 178 LEU A C 1
ATOM 1408 O O . LEU A 1 178 ? 6.018 -1.163 -5.773 1.00 93.06 178 LEU A O 1
ATOM 1412 N N . SER A 1 179 ? 5.594 0.788 -6.800 1.00 90.06 179 SER A N 1
ATOM 1413 C CA . SER A 1 179 ? 4.553 1.194 -5.850 1.00 90.06 179 SER A CA 1
ATOM 1414 C C . SER A 1 179 ? 3.409 0.188 -5.798 1.00 90.06 179 SER A C 1
ATOM 1416 O O . SER A 1 179 ? 2.954 -0.182 -4.714 1.00 90.06 179 SER A O 1
ATOM 1418 N N . LEU A 1 180 ? 2.972 -0.304 -6.962 1.00 90.44 180 LEU A N 1
ATOM 1419 C CA . LEU A 1 180 ? 1.940 -1.330 -7.010 1.00 90.44 180 LEU A CA 1
ATOM 1420 C C . LEU A 1 180 ? 2.450 -2.679 -6.491 1.00 90.44 180 LEU A C 1
ATOM 1422 O O . LEU A 1 180 ? 1.724 -3.346 -5.761 1.00 90.44 180 LEU A O 1
ATOM 1426 N N . ALA A 1 181 ? 3.682 -3.071 -6.824 1.00 93.31 181 ALA A N 1
ATOM 1427 C CA . ALA A 1 181 ? 4.290 -4.301 -6.328 1.00 93.31 181 ALA A CA 1
ATOM 1428 C C . ALA A 1 181 ? 4.317 -4.318 -4.800 1.00 93.31 181 ALA A C 1
ATOM 1430 O O . ALA A 1 181 ? 3.850 -5.287 -4.210 1.00 93.31 181 ALA A O 1
ATOM 1431 N N . LEU A 1 182 ? 4.774 -3.236 -4.159 1.00 90.75 182 LEU A N 1
ATOM 1432 C CA . LEU A 1 182 ? 4.751 -3.127 -2.702 1.00 90.75 182 LEU A CA 1
ATOM 1433 C C . LEU A 1 182 ? 3.329 -3.286 -2.173 1.00 90.75 182 LEU A C 1
ATOM 1435 O O . LEU A 1 182 ? 3.085 -4.171 -1.362 1.00 90.75 182 LEU A O 1
ATOM 1439 N N . LYS A 1 183 ? 2.365 -2.511 -2.681 1.00 86.50 183 LYS A N 1
ATOM 1440 C CA . LYS A 1 183 ? 0.972 -2.602 -2.224 1.00 86.50 183 LYS A CA 1
ATOM 1441 C C . LYS A 1 183 ? 0.406 -4.025 -2.347 1.00 86.50 183 LYS A C 1
ATOM 1443 O O . LYS A 1 183 ? -0.157 -4.542 -1.387 1.00 86.50 183 LYS A O 1
ATOM 1448 N N . LEU A 1 184 ? 0.593 -4.669 -3.498 1.00 89.88 184 LEU A N 1
ATOM 1449 C CA . LEU A 1 184 ? 0.095 -6.021 -3.757 1.00 89.88 184 LEU A CA 1
ATOM 1450 C C . LEU A 1 184 ? 0.805 -7.080 -2.902 1.00 89.88 184 LEU A C 1
ATOM 1452 O O . LEU A 1 184 ? 0.157 -8.019 -2.449 1.00 89.88 184 LEU A O 1
ATOM 1456 N N . ILE A 1 185 ? 2.106 -6.934 -2.644 1.00 90.88 185 ILE A N 1
ATOM 1457 C CA . ILE A 1 185 ? 2.860 -7.847 -1.775 1.00 90.88 185 ILE A CA 1
ATOM 1458 C C . ILE A 1 185 ? 2.443 -7.665 -0.306 1.00 90.88 185 ILE A C 1
ATOM 1460 O O . ILE A 1 185 ? 2.257 -8.667 0.382 1.00 90.88 185 ILE A O 1
ATOM 1464 N N . ALA A 1 186 ? 2.230 -6.429 0.169 1.00 82.69 186 ALA A N 1
ATOM 1465 C CA . ALA A 1 186 ? 1.716 -6.160 1.521 1.00 82.69 186 ALA A CA 1
ATOM 1466 C C . ALA A 1 186 ? 0.363 -6.829 1.765 1.00 82.69 186 ALA A C 1
ATOM 1468 O O . ALA A 1 186 ? 0.148 -7.437 2.813 1.00 82.69 186 ALA A O 1
ATOM 1469 N N . ASP A 1 187 ? -0.534 -6.742 0.783 1.00 81.06 187 ASP A N 1
ATOM 1470 C CA . ASP A 1 187 ? -1.878 -7.309 0.884 1.00 81.06 187 ASP A CA 1
ATOM 1471 C C . ASP A 1 187 ? -1.883 -8.848 0.788 1.00 81.06 187 ASP A C 1
ATOM 1473 O O . ASP A 1 187 ? -2.900 -9.481 1.073 1.00 81.06 187 ASP A O 1
ATOM 1477 N N . ASN A 1 188 ? -0.760 -9.473 0.402 1.00 85.75 188 ASN A N 1
ATOM 1478 C CA . ASN A 1 188 ? -0.649 -10.916 0.179 1.00 85.75 188 ASN A CA 1
ATOM 1479 C C . ASN A 1 188 ? 0.560 -11.523 0.923 1.00 85.75 188 ASN A C 1
ATOM 1481 O O . ASN A 1 188 ? 1.572 -11.855 0.295 1.00 85.75 188 ASN A O 1
ATOM 1485 N N . PRO A 1 189 ? 0.454 -11.764 2.248 1.00 83.19 189 PRO A N 1
ATOM 1486 C CA . PRO A 1 189 ? 1.559 -12.272 3.068 1.00 83.19 189 PRO A CA 1
ATOM 1487 C C . PRO A 1 189 ? 2.169 -13.587 2.571 1.00 83.19 189 PRO A C 1
ATOM 1489 O O . PRO A 1 189 ? 3.375 -13.782 2.688 1.00 83.19 189 PRO A O 1
ATOM 1492 N N . ALA A 1 190 ? 1.366 -14.473 1.972 1.00 87.44 190 ALA A N 1
ATOM 1493 C CA . ALA A 1 190 ? 1.858 -15.719 1.382 1.00 87.44 190 ALA A CA 1
ATOM 1494 C C . ALA A 1 190 ? 2.843 -15.469 0.222 1.00 87.44 190 ALA A C 1
ATOM 1496 O O . ALA A 1 190 ? 3.830 -16.185 0.085 1.00 87.44 190 ALA A O 1
ATOM 1497 N N . VAL A 1 191 ? 2.613 -14.424 -0.585 1.00 92.31 191 VAL A N 1
ATOM 1498 C CA . VAL A 1 191 ? 3.532 -14.028 -1.666 1.00 92.31 191 VAL A CA 1
ATOM 1499 C C . VAL A 1 191 ? 4.827 -13.487 -1.075 1.00 92.31 191 VAL A C 1
ATOM 1501 O O . VAL A 1 191 ? 5.905 -13.850 -1.535 1.00 92.31 191 VAL A O 1
ATOM 1504 N N . LEU A 1 192 ? 4.739 -12.656 -0.033 1.00 88.81 192 LEU A N 1
ATOM 1505 C CA . LEU A 1 192 ? 5.924 -12.148 0.655 1.00 88.81 192 LEU A CA 1
ATOM 1506 C C . LEU A 1 192 ? 6.759 -13.282 1.269 1.00 88.81 192 LEU A C 1
ATOM 1508 O O . LEU A 1 192 ? 7.986 -13.255 1.174 1.00 88.81 192 LEU A O 1
ATOM 1512 N N . GLN A 1 193 ? 6.111 -14.280 1.877 1.00 87.19 193 GLN A N 1
ATOM 1513 C CA . GLN A 1 193 ? 6.782 -15.442 2.467 1.00 87.19 193 GLN A CA 1
ATOM 1514 C C . GLN A 1 193 ? 7.529 -16.263 1.414 1.00 87.19 193 GLN A C 1
ATOM 1516 O O . GLN A 1 193 ? 8.702 -16.567 1.618 1.00 87.19 193 GLN A O 1
ATOM 1521 N N . GLU A 1 194 ? 6.889 -16.559 0.283 1.00 93.12 194 GLU A N 1
ATOM 1522 C CA . GLU A 1 194 ? 7.498 -17.314 -0.816 1.00 93.12 194 GLU A CA 1
ATOM 1523 C C . GLU A 1 194 ? 8.639 -16.526 -1.492 1.00 93.12 194 GLU A C 1
ATOM 1525 O O . GLU A 1 194 ? 9.717 -17.076 -1.704 1.00 93.12 194 GLU A O 1
ATOM 1530 N N . LEU A 1 195 ? 8.469 -15.215 -1.735 1.00 93.25 195 LEU A N 1
ATOM 1531 C CA . LEU A 1 195 ? 9.550 -14.332 -2.212 1.00 93.25 195 LEU A CA 1
ATOM 1532 C C . LEU A 1 195 ? 10.749 -14.341 -1.256 1.00 93.25 195 LEU A C 1
ATOM 1534 O O . LEU A 1 195 ? 11.902 -14.458 -1.670 1.00 93.25 195 LEU A O 1
ATOM 1538 N N . THR A 1 196 ? 10.477 -14.224 0.044 1.00 89.88 196 THR A N 1
ATOM 1539 C CA . THR A 1 196 ? 11.519 -14.242 1.075 1.00 89.88 196 THR 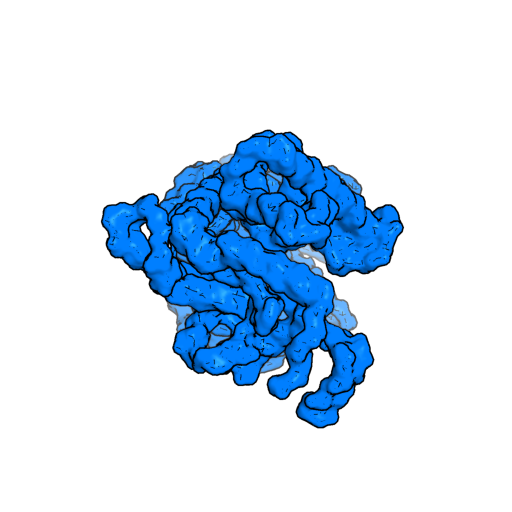A CA 1
ATOM 1540 C C . THR A 1 196 ? 12.217 -15.601 1.125 1.00 89.88 196 THR A C 1
ATOM 1542 O O . THR A 1 196 ? 13.431 -15.649 1.313 1.00 89.88 196 THR A O 1
ATOM 1545 N N . ALA A 1 197 ? 11.478 -16.702 0.963 1.00 90.94 197 ALA A N 1
ATOM 1546 C CA . ALA A 1 197 ? 12.039 -18.048 0.926 1.00 90.94 197 ALA A CA 1
ATOM 1547 C C . ALA A 1 197 ? 12.961 -18.237 -0.288 1.00 90.94 197 ALA A C 1
ATOM 1549 O O . ALA A 1 197 ? 14.113 -18.625 -0.100 1.00 90.94 197 ALA A O 1
ATOM 1550 N N . GLU A 1 198 ? 12.505 -17.872 -1.494 1.00 94.00 198 GLU A N 1
ATOM 1551 C CA . GLU A 1 198 ? 13.298 -17.936 -2.732 1.00 94.00 198 GLU A CA 1
ATOM 1552 C C . GLU A 1 198 ? 14.643 -17.214 -2.572 1.00 94.00 198 GLU A C 1
ATOM 1554 O O . GLU A 1 198 ? 15.706 -17.783 -2.823 1.00 94.00 198 GLU A O 1
ATOM 1559 N N . HIS A 1 199 ? 14.622 -15.974 -2.079 1.00 90.81 199 HIS A N 1
ATOM 1560 C CA . HIS A 1 199 ? 15.850 -15.202 -1.924 1.00 90.81 199 HIS A CA 1
ATOM 1561 C C . HIS A 1 199 ? 16.725 -15.658 -0.750 1.00 90.81 199 HIS A C 1
ATOM 1563 O O . HIS A 1 199 ? 17.948 -15.548 -0.836 1.00 90.81 199 HIS A O 1
ATOM 1569 N N . LYS A 1 200 ? 16.153 -16.211 0.327 1.00 88.75 200 LYS A N 1
ATOM 1570 C CA . LYS A 1 200 ? 16.945 -16.811 1.415 1.00 88.75 200 LYS A CA 1
ATOM 1571 C C . LYS A 1 200 ? 17.714 -18.041 0.950 1.00 88.75 200 LYS A C 1
ATOM 1573 O O . LYS A 1 200 ? 18.860 -18.203 1.359 1.00 88.75 200 LYS A O 1
ATOM 1578 N N . GLU A 1 201 ? 17.122 -18.884 0.109 1.00 89.25 201 GLU A N 1
ATOM 1579 C CA . GLU A 1 201 ? 17.820 -20.049 -0.444 1.00 89.25 201 GLU A CA 1
ATOM 1580 C C . GLU A 1 201 ? 18.982 -19.634 -1.355 1.00 89.25 201 GLU A C 1
ATOM 1582 O O . GLU A 1 201 ? 20.074 -20.191 -1.242 1.00 89.25 201 GLU A O 1
ATOM 1587 N N . ILE A 1 202 ? 18.808 -18.579 -2.162 1.00 87.62 202 ILE A N 1
ATOM 1588 C CA . ILE A 1 202 ? 19.908 -17.992 -2.946 1.00 87.62 202 ILE A CA 1
ATOM 1589 C C . ILE A 1 202 ? 21.041 -17.531 -2.023 1.00 87.62 202 ILE A C 1
ATOM 1591 O O . ILE A 1 202 ? 22.197 -17.884 -2.242 1.00 87.62 202 ILE A O 1
ATOM 1595 N N . LEU A 1 203 ? 20.726 -16.800 -0.949 1.00 85.69 203 LEU A N 1
ATOM 1596 C CA . LEU A 1 203 ? 21.742 -16.332 -0.002 1.00 85.69 203 LEU A CA 1
ATOM 1597 C C . LEU A 1 203 ? 22.455 -17.475 0.734 1.00 85.69 203 LEU A C 1
ATOM 1599 O O . LEU A 1 203 ? 23.656 -17.373 0.970 1.00 85.69 203 LEU A O 1
ATOM 1603 N N . LYS A 1 204 ? 21.754 -18.565 1.076 1.00 85.69 204 LYS A N 1
ATOM 1604 C CA . LYS A 1 204 ? 22.359 -19.755 1.702 1.00 85.69 204 LYS A CA 1
ATOM 1605 C C . LYS A 1 204 ? 23.312 -20.492 0.765 1.00 85.69 204 LYS A C 1
ATOM 1607 O O . LYS A 1 204 ? 24.302 -21.049 1.229 1.00 85.69 204 LYS A O 1
ATOM 1612 N N . ALA A 1 205 ? 23.020 -20.506 -0.535 1.00 84.94 205 ALA A N 1
ATOM 1613 C CA . ALA A 1 205 ? 23.877 -21.133 -1.536 1.00 84.94 205 ALA A CA 1
ATOM 1614 C C . ALA A 1 205 ? 25.175 -20.338 -1.795 1.00 84.94 205 ALA A C 1
ATOM 1616 O O . ALA A 1 205 ? 26.136 -20.883 -2.345 1.00 84.94 205 ALA A O 1
ATOM 1617 N N . ARG A 1 206 ? 25.238 -19.061 -1.388 1.00 84.62 206 ARG A N 1
ATOM 1618 C CA . ARG A 1 206 ? 26.424 -18.211 -1.553 1.00 84.62 206 ARG A CA 1
ATOM 1619 C C . ARG A 1 206 ? 27.490 -18.497 -0.501 1.00 84.62 206 ARG A C 1
ATOM 1621 O O . ARG A 1 206 ? 27.214 -18.632 0.684 1.00 84.62 206 ARG A O 1
ATOM 1628 N N . LYS A 1 207 ? 28.758 -18.432 -0.927 1.00 76.69 207 LYS A N 1
ATOM 1629 C CA . LYS A 1 207 ? 29.912 -18.406 -0.007 1.00 76.69 207 LYS A CA 1
ATOM 1630 C C . LYS A 1 207 ? 29.982 -17.113 0.813 1.00 76.69 207 LYS A C 1
ATOM 1632 O O . LYS A 1 207 ? 30.422 -17.141 1.954 1.00 76.69 207 LYS A O 1
ATOM 1637 N N . ASN A 1 208 ? 29.572 -15.985 0.228 1.00 79.06 208 ASN A N 1
ATOM 1638 C CA . ASN A 1 208 ? 29.479 -14.693 0.905 1.00 79.06 208 ASN A CA 1
ATOM 1639 C C . ASN A 1 208 ? 28.049 -14.140 0.757 1.00 79.06 208 ASN A C 1
ATOM 1641 O O . ASN A 1 208 ? 27.688 -13.722 -0.348 1.00 79.06 208 ASN A O 1
ATOM 1645 N N . PRO A 1 209 ? 27.250 -14.089 1.837 1.00 72.00 209 PRO A N 1
ATOM 1646 C CA . PRO A 1 209 ? 25.889 -13.551 1.799 1.00 72.00 209 PRO A CA 1
ATOM 1647 C C . PRO A 1 209 ? 25.806 -12.087 1.340 1.00 72.00 209 PRO A C 1
ATOM 1649 O O . PRO A 1 209 ? 24.796 -11.687 0.774 1.00 72.00 209 PRO A O 1
ATOM 1652 N N . ASN A 1 210 ? 26.875 -11.304 1.525 1.00 73.81 210 ASN A N 1
ATOM 1653 C CA . ASN A 1 210 ? 26.939 -9.890 1.139 1.00 73.81 210 ASN A CA 1
ATOM 1654 C C . ASN A 1 210 ? 27.474 -9.668 -0.286 1.00 73.81 210 ASN A C 1
ATOM 1656 O O . ASN A 1 210 ? 27.715 -8.527 -0.679 1.00 73.81 210 ASN A O 1
ATOM 1660 N N . SER A 1 211 ? 27.721 -10.739 -1.046 1.00 80.38 211 SER A N 1
ATOM 1661 C CA . SER A 1 211 ? 28.093 -10.611 -2.456 1.00 80.38 211 SER A CA 1
ATOM 1662 C C . SER A 1 211 ? 26.900 -10.179 -3.310 1.00 80.38 211 SER A C 1
ATOM 1664 O O . SER A 1 211 ? 25.752 -10.486 -2.988 1.00 80.38 211 SER A O 1
ATOM 1666 N N . ILE A 1 212 ? 27.204 -9.456 -4.387 1.00 83.06 212 ILE A N 1
ATOM 1667 C CA . ILE A 1 212 ? 26.234 -8.958 -5.364 1.00 83.06 212 ILE A CA 1
ATOM 1668 C C . ILE A 1 212 ? 25.595 -10.138 -6.107 1.00 83.06 212 ILE A C 1
ATOM 1670 O O . ILE A 1 212 ? 26.265 -11.134 -6.389 1.00 83.06 212 ILE A O 1
ATOM 1674 N N . LEU A 1 213 ? 24.313 -10.005 -6.447 1.00 83.94 213 LEU A N 1
ATOM 1675 C CA . LEU A 1 213 ? 23.580 -10.934 -7.297 1.00 83.94 213 LEU A CA 1
ATOM 1676 C C . LEU A 1 213 ? 24.326 -11.184 -8.611 1.00 83.94 213 LEU A C 1
ATOM 1678 O O . LEU A 1 213 ? 24.829 -10.275 -9.264 1.00 83.94 213 LEU A O 1
ATOM 1682 N N . THR A 1 214 ? 24.403 -12.443 -9.017 1.00 87.12 214 THR A N 1
ATOM 1683 C CA . THR A 1 214 ? 24.972 -12.826 -10.312 1.00 87.12 214 THR A CA 1
ATOM 1684 C C . THR A 1 214 ? 23.874 -12.954 -11.366 1.00 87.12 214 THR A C 1
ATOM 1686 O O . THR A 1 214 ? 22.698 -13.146 -11.053 1.00 87.12 214 THR A O 1
ATOM 1689 N N . TRP A 1 215 ? 24.240 -12.897 -12.650 1.00 85.88 215 TRP A N 1
ATOM 1690 C CA . TRP A 1 215 ? 23.268 -13.093 -13.733 1.00 85.88 215 TRP A CA 1
ATOM 1691 C C . TRP A 1 215 ? 22.626 -14.489 -13.720 1.00 85.88 215 TRP A C 1
ATOM 1693 O O . TRP A 1 215 ? 21.466 -14.645 -14.100 1.00 85.88 215 TRP A O 1
ATOM 1703 N N . ASP A 1 216 ? 23.360 -15.514 -13.282 1.00 85.75 216 ASP A N 1
ATOM 1704 C CA . ASP A 1 216 ? 22.821 -16.871 -13.184 1.00 85.75 216 ASP A CA 1
ATOM 1705 C C . ASP A 1 216 ? 21.805 -17.003 -12.045 1.00 85.75 216 ASP A C 1
ATOM 1707 O O . ASP A 1 216 ? 20.765 -17.631 -12.239 1.00 85.75 216 ASP A O 1
ATOM 1711 N N . GLU A 1 217 ? 22.029 -16.327 -10.917 1.00 86.75 217 GLU A N 1
ATOM 1712 C CA . GLU A 1 217 ? 21.036 -16.219 -9.841 1.00 86.75 217 GLU A CA 1
ATOM 1713 C C . GLU A 1 217 ? 19.822 -15.375 -10.256 1.00 86.75 217 GLU A C 1
ATOM 1715 O O . GLU A 1 217 ? 18.687 -15.714 -9.937 1.00 86.75 217 GLU A O 1
ATOM 1720 N N . TYR A 1 218 ? 20.015 -14.303 -11.031 1.00 87.19 218 TYR A N 1
ATOM 1721 C CA . TYR A 1 218 ? 18.891 -13.547 -11.593 1.00 87.19 218 TYR A CA 1
ATOM 1722 C C . TYR A 1 218 ? 18.003 -14.412 -12.505 1.00 87.19 218 TYR A C 1
ATOM 1724 O O . TYR A 1 218 ? 16.783 -14.274 -12.509 1.00 87.19 218 TYR A O 1
ATOM 1732 N N . LYS A 1 219 ? 18.581 -15.349 -13.262 1.00 85.75 219 LYS A N 1
ATOM 1733 C CA . LYS A 1 219 ? 17.781 -16.293 -14.058 1.00 85.75 219 LYS A CA 1
ATOM 1734 C C . LYS A 1 219 ? 17.067 -17.344 -13.202 1.00 85.75 219 LYS A C 1
ATOM 1736 O O . LYS A 1 219 ? 16.113 -17.941 -13.693 1.00 85.75 219 LYS A O 1
ATOM 1741 N N . SER A 1 220 ? 17.518 -17.596 -11.970 1.00 85.62 220 SER A N 1
ATOM 1742 C CA . SER A 1 220 ? 16.939 -18.625 -11.100 1.00 85.62 220 SER A CA 1
ATOM 1743 C C . SER A 1 220 ? 15.796 -18.126 -10.207 1.00 85.62 220 SER A C 1
ATOM 1745 O O . SER A 1 220 ? 15.039 -18.966 -9.716 1.00 85.62 220 SER A O 1
ATOM 1747 N N . VAL A 1 221 ? 15.598 -16.804 -10.056 1.00 89.06 221 VAL A N 1
ATOM 1748 C CA . VAL A 1 221 ? 14.498 -16.187 -9.273 1.00 89.06 221 VAL A CA 1
ATOM 1749 C C . VAL A 1 221 ? 13.125 -16.315 -9.955 1.00 89.06 221 VAL A C 1
ATOM 1751 O O . VAL A 1 221 ? 12.480 -15.347 -10.370 1.00 89.06 221 VAL A O 1
ATOM 1754 N N . THR A 1 222 ? 12.680 -17.556 -10.119 1.00 91.81 222 THR A N 1
ATOM 1755 C CA . THR A 1 222 ? 11.490 -17.922 -10.891 1.00 91.81 222 THR A CA 1
ATOM 1756 C C . THR A 1 222 ? 10.224 -17.302 -10.306 1.00 91.81 222 THR A C 1
ATOM 1758 O O . THR A 1 222 ? 9.427 -16.725 -11.046 1.00 91.81 222 THR A O 1
ATOM 1761 N N . PHE A 1 223 ? 10.022 -17.388 -8.991 1.00 95.75 223 PHE A N 1
ATOM 1762 C CA . PHE A 1 223 ? 8.850 -16.834 -8.323 1.00 95.75 223 PHE A CA 1
ATOM 1763 C C . PHE A 1 223 ? 8.851 -15.303 -8.350 1.00 95.75 223 PHE A C 1
ATOM 1765 O O . PHE A 1 223 ? 7.812 -14.699 -8.614 1.00 95.75 223 PHE A O 1
ATOM 1772 N N . THR A 1 224 ? 10.009 -14.660 -8.198 1.00 95.38 224 THR A N 1
ATOM 1773 C CA . THR A 1 224 ? 10.138 -13.205 -8.367 1.00 95.38 224 THR A CA 1
ATOM 1774 C C . THR A 1 224 ? 9.689 -12.754 -9.754 1.00 95.38 224 THR A C 1
ATOM 1776 O O . THR A 1 224 ? 8.919 -11.801 -9.879 1.00 95.38 224 THR A O 1
ATOM 1779 N N . LEU A 1 225 ? 10.078 -13.469 -10.814 1.00 93.44 225 LEU A N 1
ATOM 1780 C CA . LEU A 1 225 ? 9.618 -13.169 -12.174 1.00 93.44 225 LEU A CA 1
ATOM 1781 C C . LEU A 1 225 ? 8.103 -13.382 -12.340 1.00 93.44 225 LEU A C 1
ATOM 1783 O O . LEU A 1 225 ? 7.445 -12.602 -13.031 1.00 93.44 225 LEU A O 1
ATOM 1787 N N . GLN A 1 226 ? 7.526 -14.389 -11.680 1.00 94.94 226 GLN A N 1
ATOM 1788 C CA . GLN A 1 226 ? 6.073 -14.606 -11.651 1.00 94.94 226 GLN A CA 1
ATOM 1789 C C . GLN A 1 226 ? 5.339 -13.460 -10.944 1.00 94.94 226 GLN A C 1
ATOM 1791 O O . GLN A 1 226 ? 4.315 -12.985 -11.438 1.00 94.94 226 GLN A O 1
ATOM 1796 N N . VAL A 1 227 ? 5.882 -12.970 -9.826 1.00 95.94 227 VAL A N 1
ATOM 1797 C CA . VAL A 1 227 ? 5.372 -11.793 -9.112 1.00 95.94 227 VAL A CA 1
ATOM 1798 C C . VAL A 1 227 ? 5.413 -10.568 -10.015 1.00 95.94 227 VAL A C 1
ATOM 1800 O O . VAL A 1 227 ? 4.393 -9.905 -10.182 1.00 95.94 227 VAL A O 1
ATOM 1803 N N . ILE A 1 228 ? 6.550 -10.300 -10.659 1.00 94.56 228 ILE A N 1
ATOM 1804 C CA . ILE A 1 228 ? 6.716 -9.167 -11.577 1.00 94.56 228 ILE A CA 1
ATOM 1805 C C . ILE A 1 228 ? 5.713 -9.247 -12.731 1.00 94.56 228 ILE A C 1
ATOM 1807 O O . ILE A 1 228 ? 5.054 -8.255 -13.048 1.00 94.56 228 ILE A O 1
ATOM 1811 N N . ASN A 1 229 ? 5.542 -10.423 -13.338 1.00 93.25 229 ASN A N 1
ATOM 1812 C CA . ASN A 1 229 ? 4.571 -10.607 -14.412 1.00 93.25 229 ASN A CA 1
ATOM 1813 C C . ASN A 1 229 ? 3.136 -10.352 -13.933 1.00 93.25 229 ASN A C 1
ATOM 1815 O O . ASN A 1 229 ? 2.371 -9.687 -14.632 1.00 93.25 229 ASN A O 1
ATOM 1819 N N . GLU A 1 230 ? 2.771 -10.821 -12.737 1.00 95.06 230 GLU A N 1
ATOM 1820 C CA . GLU A 1 230 ? 1.442 -10.581 -12.169 1.00 95.06 230 GLU A CA 1
ATOM 1821 C C . GLU A 1 230 ? 1.216 -9.101 -11.826 1.00 95.06 230 GLU A C 1
ATOM 1823 O O . GLU A 1 230 ? 0.139 -8.566 -12.104 1.00 95.06 230 GLU A O 1
ATOM 1828 N N . VAL A 1 231 ? 2.243 -8.410 -11.314 1.00 94.38 231 VAL A N 1
ATOM 1829 C CA . VAL A 1 231 ? 2.219 -6.955 -11.108 1.00 94.38 231 VAL A CA 1
ATOM 1830 C C . VAL A 1 231 ? 1.957 -6.251 -12.434 1.00 94.38 231 VAL A C 1
ATOM 1832 O O . VAL A 1 231 ? 1.013 -5.475 -12.520 1.00 94.38 231 VAL A O 1
ATOM 1835 N N . PHE A 1 232 ? 2.709 -6.551 -13.497 1.00 91.25 232 PHE A N 1
ATOM 1836 C CA . PHE A 1 232 ? 2.495 -5.927 -14.808 1.00 91.25 232 PHE A CA 1
ATOM 1837 C C . PHE A 1 232 ? 1.143 -6.284 -15.439 1.00 91.25 232 PHE A C 1
ATOM 1839 O O . PHE A 1 232 ? 0.564 -5.455 -16.149 1.00 91.25 232 PHE A O 1
ATOM 1846 N N . ARG A 1 233 ? 0.613 -7.484 -15.163 1.00 92.25 233 ARG A N 1
ATOM 1847 C CA . ARG A 1 233 ? -0.707 -7.915 -15.638 1.00 92.25 233 ARG A CA 1
ATOM 1848 C C . ARG A 1 233 ? -1.819 -7.042 -15.059 1.00 92.25 233 ARG A C 1
ATOM 1850 O O . ARG A 1 233 ? -2.721 -6.655 -15.801 1.00 92.25 233 ARG A O 1
ATOM 1857 N N . ILE A 1 234 ? -1.742 -6.736 -13.763 1.00 89.88 234 ILE A N 1
ATOM 1858 C CA . ILE A 1 234 ? -2.738 -5.936 -13.035 1.00 89.88 234 ILE A CA 1
ATOM 1859 C C . ILE A 1 234 ? -2.493 -4.435 -13.212 1.00 89.88 234 ILE A C 1
ATOM 1861 O O . ILE A 1 234 ? -3.452 -3.697 -13.430 1.00 89.88 234 ILE A O 1
ATOM 1865 N N . ALA A 1 235 ? -1.231 -3.996 -13.185 1.00 83.19 235 ALA A N 1
ATOM 1866 C CA . ALA A 1 235 ? -0.849 -2.587 -13.252 1.00 83.19 235 ALA A CA 1
ATOM 1867 C C . ALA A 1 235 ? -1.402 -1.891 -14.487 1.00 83.19 235 ALA A C 1
ATOM 1869 O O . ALA A 1 235 ? -1.851 -0.755 -14.387 1.00 83.19 235 ALA A O 1
ATOM 1870 N N . ASN A 1 236 ? -1.341 -2.565 -15.645 1.00 81.31 236 ASN A N 1
ATOM 1871 C CA . ASN A 1 236 ? -1.787 -2.012 -16.924 1.00 81.31 236 ASN A CA 1
ATOM 1872 C C . ASN A 1 236 ? -1.317 -0.558 -17.120 1.00 81.31 236 ASN A C 1
ATOM 1874 O O . ASN A 1 236 ? -2.107 0.318 -17.462 1.00 81.31 236 ASN A O 1
ATOM 1878 N N . VAL A 1 237 ? -0.020 -0.315 -16.878 1.00 73.00 237 VAL A N 1
ATOM 1879 C CA . VAL A 1 237 ? 0.593 1.028 -16.796 1.00 73.00 237 VAL A CA 1
ATOM 1880 C C . VAL A 1 237 ? 0.262 1.900 -18.014 1.00 73.00 237 VAL A C 1
ATOM 1882 O O . VAL A 1 237 ? 0.147 3.117 -17.899 1.00 73.00 237 VAL A O 1
ATOM 1885 N N . SER A 1 238 ? 0.070 1.285 -19.185 1.00 71.38 238 SER A N 1
ATOM 1886 C CA . SER A 1 238 ? -0.460 1.957 -20.369 1.00 71.38 238 SER A CA 1
ATOM 1887 C C . SER A 1 238 ? -1.932 1.578 -20.598 1.00 71.38 238 SER A C 1
ATOM 1889 O O . SER A 1 238 ? -2.222 0.389 -20.757 1.00 71.38 238 SER A O 1
ATOM 1891 N N . PRO A 1 239 ? -2.857 2.556 -20.708 1.00 65.50 239 PRO A N 1
ATOM 1892 C CA . PRO A 1 239 ? -4.278 2.283 -20.945 1.00 65.50 239 PRO A CA 1
ATOM 1893 C C . PRO A 1 239 ? -4.548 1.667 -22.329 1.00 65.50 239 PRO A C 1
ATOM 1895 O O . PRO A 1 239 ? -5.587 1.044 -22.540 1.00 65.50 239 PRO A O 1
ATOM 1898 N N . GLY A 1 240 ? -3.618 1.814 -23.279 1.00 75.56 240 GLY A N 1
ATOM 1899 C CA . GLY A 1 240 ? -3.676 1.164 -24.584 1.00 75.56 240 GLY A CA 1
ATOM 1900 C C . GLY A 1 240 ? -2.648 1.706 -25.577 1.00 75.56 240 GLY A C 1
ATOM 1901 O O . GLY A 1 240 ? -2.064 2.773 -25.390 1.00 75.56 240 GLY A O 1
ATOM 1902 N N . LEU A 1 241 ? -2.431 0.966 -26.666 1.00 84.19 241 LEU A N 1
ATOM 1903 C CA . LEU A 1 241 ? -1.489 1.340 -27.723 1.00 84.19 241 LEU A CA 1
ATOM 1904 C C . LEU A 1 241 ? -2.237 1.904 -28.930 1.00 84.19 241 LEU A C 1
ATOM 1906 O O . LEU A 1 241 ? -3.005 1.195 -29.576 1.00 84.19 241 LEU A O 1
ATOM 1910 N N . LEU A 1 242 ? -1.963 3.160 -29.279 1.00 86.94 242 LEU A N 1
ATOM 1911 C CA . LEU A 1 242 ? -2.584 3.813 -30.432 1.00 86.94 242 LEU A CA 1
ATOM 1912 C C . LEU A 1 242 ? -1.855 3.476 -31.741 1.00 86.94 242 LEU A C 1
ATOM 1914 O O . LEU A 1 242 ? -0.621 3.454 -31.813 1.00 86.94 242 LEU A O 1
ATOM 1918 N N . ARG A 1 243 ? -2.624 3.220 -32.799 1.00 88.38 243 ARG A N 1
ATOM 1919 C CA . ARG A 1 243 ? -2.174 3.020 -34.184 1.00 88.38 243 ARG A CA 1
ATOM 1920 C C . ARG A 1 243 ? -3.094 3.787 -35.128 1.00 88.38 243 ARG A C 1
ATOM 1922 O O . ARG A 1 243 ? -4.239 4.042 -34.789 1.00 88.38 243 ARG A O 1
ATOM 1929 N N . LYS A 1 244 ? -2.612 4.125 -36.323 1.00 91.19 244 LYS A N 1
ATOM 1930 C CA . LYS A 1 244 ? -3.430 4.713 -37.391 1.00 91.19 244 LYS A CA 1
ATOM 1931 C C . LYS A 1 244 ? -3.511 3.732 -38.556 1.00 91.19 244 LYS A C 1
ATOM 1933 O O . LYS A 1 244 ? -2.473 3.228 -38.988 1.00 91.19 244 LYS A O 1
ATOM 1938 N N . ALA A 1 245 ? -4.714 3.454 -39.050 1.00 93.50 245 ALA A N 1
ATOM 1939 C CA . ALA A 1 245 ? -4.917 2.629 -40.235 1.00 93.50 245 ALA A CA 1
ATOM 1940 C C . ALA A 1 245 ? -4.350 3.352 -41.468 1.00 93.50 245 ALA A C 1
ATOM 1942 O O . ALA A 1 245 ? -4.756 4.470 -41.779 1.00 93.50 245 ALA A O 1
ATOM 1943 N N . LEU A 1 246 ? -3.383 2.741 -42.157 1.00 92.06 246 LEU A N 1
ATOM 1944 C CA . LEU A 1 246 ? -2.775 3.320 -43.368 1.00 92.06 246 LEU A CA 1
ATOM 1945 C C . LEU A 1 246 ? -3.559 2.989 -44.644 1.00 92.06 246 LEU A C 1
ATOM 1947 O O . LEU A 1 246 ? -3.418 3.669 -45.652 1.00 92.06 246 LEU A O 1
ATOM 1951 N N . LYS A 1 247 ? -4.358 1.927 -44.586 1.00 94.88 247 LYS A N 1
ATOM 1952 C CA . LYS A 1 247 ? -5.249 1.429 -45.631 1.00 94.88 247 LYS A CA 1
ATOM 1953 C C . LYS A 1 247 ? -6.441 0.763 -44.960 1.00 94.88 247 LYS A C 1
ATOM 1955 O O . LYS A 1 247 ? -6.352 0.454 -43.769 1.00 94.88 247 LYS A O 1
ATOM 1960 N N . ASP A 1 248 ? -7.494 0.505 -45.721 1.00 95.50 248 ASP A N 1
ATOM 1961 C CA . ASP A 1 248 ? -8.641 -0.248 -45.228 1.00 95.50 248 ASP A CA 1
ATOM 1962 C C . ASP A 1 248 ? -8.205 -1.643 -44.757 1.00 95.50 248 ASP A C 1
ATOM 1964 O O . ASP A 1 248 ? -7.473 -2.360 -45.448 1.00 95.50 248 ASP A O 1
ATOM 1968 N N . ILE A 1 249 ? -8.636 -2.025 -43.555 1.00 96.00 249 ILE A N 1
ATOM 1969 C CA . ILE A 1 249 ? -8.306 -3.302 -42.920 1.00 96.00 249 ILE A CA 1
ATOM 1970 C C . ILE A 1 249 ? -9.590 -4.109 -42.779 1.00 96.00 249 ILE A C 1
ATOM 1972 O O . ILE A 1 249 ? -10.474 -3.749 -42.004 1.00 96.00 249 ILE A O 1
ATOM 1976 N N . LYS A 1 250 ? -9.669 -5.232 -43.496 1.00 94.81 250 LYS A N 1
ATOM 1977 C CA . LYS A 1 250 ? -10.734 -6.224 -43.320 1.00 94.81 250 LYS A CA 1
ATOM 1978 C C . LYS A 1 250 ? -10.312 -7.226 -42.249 1.00 94.81 250 LYS A C 1
ATOM 1980 O O . LYS A 1 250 ? -9.327 -7.939 -42.431 1.00 94.81 250 LYS A O 1
ATOM 1985 N N . PHE A 1 251 ? -11.038 -7.287 -41.136 1.00 91.81 251 PHE A N 1
ATOM 1986 C CA . PHE A 1 251 ? -10.740 -8.201 -40.034 1.00 91.81 251 PHE A CA 1
ATOM 1987 C C . PHE A 1 251 ? -12.021 -8.760 -39.411 1.00 91.81 251 PHE A C 1
ATOM 1989 O O . PHE A 1 251 ? -12.846 -8.006 -38.906 1.00 91.81 251 PHE A O 1
ATOM 1996 N N . LYS A 1 252 ? -12.178 -10.093 -39.434 1.00 90.12 252 LYS A N 1
ATOM 1997 C CA . LYS A 1 252 ? -13.331 -10.819 -38.859 1.00 90.12 252 LYS A CA 1
ATOM 1998 C C . LYS A 1 252 ? -14.703 -10.215 -39.226 1.00 90.12 252 LYS A C 1
ATOM 2000 O O . LYS A 1 252 ? -15.563 -10.070 -38.368 1.00 90.12 252 LYS A O 1
ATOM 2005 N N . GLY A 1 253 ? -14.889 -9.838 -40.493 1.00 92.25 253 GLY A N 1
ATOM 2006 C CA . GLY A 1 253 ? -16.140 -9.247 -40.994 1.00 92.25 253 GLY A CA 1
ATOM 2007 C C . GLY A 1 253 ? -16.275 -7.730 -40.801 1.00 92.25 253 GLY A C 1
ATOM 2008 O O . GLY A 1 253 ? -17.155 -7.129 -41.406 1.00 92.25 253 GLY A O 1
ATOM 2009 N N . TYR A 1 254 ? -15.380 -7.089 -40.044 1.00 94.88 254 TYR A N 1
ATOM 2010 C CA . TYR A 1 254 ? -15.327 -5.632 -39.906 1.00 94.88 254 TYR A CA 1
ATOM 2011 C C . TYR A 1 254 ? -14.375 -5.009 -40.930 1.00 94.88 254 TYR A C 1
ATOM 2013 O O . TYR A 1 254 ? -13.344 -5.597 -41.264 1.00 94.88 254 TYR A O 1
ATOM 2021 N N . THR A 1 255 ? -14.693 -3.793 -41.379 1.00 95.19 255 THR A N 1
ATOM 2022 C CA . THR A 1 255 ? -13.795 -2.964 -42.197 1.00 95.19 255 THR A CA 1
ATOM 2023 C C . THR A 1 255 ? -13.401 -1.721 -41.406 1.00 95.19 255 THR A C 1
ATOM 2025 O O . THR A 1 255 ? -14.242 -0.872 -41.128 1.00 95.19 255 THR A O 1
ATOM 2028 N N . ILE A 1 256 ? -12.125 -1.619 -41.033 1.00 95.12 256 ILE A N 1
ATOM 2029 C CA . ILE A 1 256 ? -11.546 -0.414 -40.428 1.00 95.12 256 ILE A CA 1
ATOM 2030 C C . ILE A 1 256 ? -11.019 0.449 -41.567 1.00 95.12 256 ILE A C 1
ATOM 2032 O O . ILE A 1 256 ? -10.120 0.015 -42.286 1.00 95.12 256 ILE A O 1
ATOM 2036 N N . LEU A 1 257 ? -11.568 1.647 -41.737 1.00 95.31 257 LEU A N 1
ATOM 2037 C CA . LEU A 1 257 ? -11.213 2.518 -42.855 1.00 95.31 257 LEU A CA 1
ATOM 2038 C C . LEU A 1 257 ? -9.827 3.148 -42.674 1.00 95.31 257 LEU A C 1
ATOM 2040 O O . LEU A 1 257 ? -9.366 3.403 -41.555 1.00 95.31 257 LEU A O 1
ATOM 2044 N N . ALA A 1 258 ? -9.172 3.445 -43.793 1.00 95.31 258 ALA A N 1
ATOM 2045 C CA . ALA A 1 258 ? -7.943 4.218 -43.816 1.00 95.31 258 ALA A CA 1
ATOM 2046 C C . ALA A 1 258 ? -8.117 5.546 -43.053 1.00 95.31 258 ALA A C 1
ATOM 2048 O O . ALA A 1 258 ? -9.132 6.232 -43.147 1.00 95.31 258 ALA A O 1
ATOM 2049 N N . GLY A 1 259 ? -7.107 5.913 -42.267 1.00 91.88 259 GLY A N 1
ATOM 2050 C CA . GLY A 1 259 ? -7.099 7.122 -41.447 1.00 91.88 259 GLY A CA 1
ATOM 2051 C C . GLY A 1 259 ? -7.630 6.950 -40.022 1.00 91.88 259 GLY A C 1
ATOM 2052 O O . GLY A 1 259 ? -7.293 7.783 -39.181 1.00 91.88 259 GLY A O 1
ATOM 2053 N N . TRP A 1 260 ? -8.371 5.878 -39.719 1.00 94.81 260 TRP A N 1
ATOM 2054 C CA . TRP A 1 260 ? -8.923 5.642 -38.381 1.00 94.81 260 TRP A CA 1
ATOM 2055 C C . TRP A 1 260 ? -7.839 5.368 -37.332 1.00 94.81 260 TRP A C 1
ATOM 2057 O O . TRP A 1 260 ? -6.829 4.713 -37.610 1.00 94.81 260 TRP A O 1
ATOM 2067 N N . THR A 1 261 ? -8.074 5.836 -36.103 1.00 91.75 261 THR A N 1
ATOM 2068 C CA . THR A 1 261 ? -7.248 5.506 -34.936 1.00 91.75 261 THR A CA 1
ATOM 2069 C C . THR A 1 261 ? -7.723 4.191 -34.325 1.00 91.75 261 THR A C 1
ATOM 2071 O O . THR A 1 261 ? -8.888 4.039 -33.975 1.00 91.75 261 THR A O 1
ATOM 2074 N N . ILE A 1 262 ? -6.804 3.246 -34.171 1.00 92.06 262 ILE A N 1
ATOM 2075 C CA . ILE A 1 262 ? -7.016 1.950 -33.532 1.00 92.06 262 ILE A CA 1
ATOM 2076 C C . ILE A 1 262 ? -6.347 1.999 -32.161 1.00 92.06 262 ILE A C 1
ATOM 2078 O O . ILE A 1 262 ? -5.142 2.239 -32.073 1.00 92.06 262 ILE A O 1
ATOM 2082 N N . MET A 1 263 ? -7.109 1.744 -31.101 1.00 89.44 263 MET A N 1
ATOM 2083 C CA . MET A 1 263 ? -6.582 1.586 -29.747 1.00 89.44 263 MET A CA 1
ATOM 2084 C C . MET A 1 263 ? -6.533 0.101 -29.387 1.00 89.44 263 MET A C 1
ATOM 2086 O O . MET A 1 263 ? -7.563 -0.562 -29.309 1.00 89.44 263 MET A O 1
ATOM 2090 N N . LEU A 1 264 ? -5.330 -0.427 -29.170 1.00 87.88 264 LEU A N 1
ATOM 2091 C CA . LEU A 1 264 ? -5.137 -1.781 -28.655 1.00 87.88 264 LEU A CA 1
ATOM 2092 C C . LEU A 1 264 ? -5.235 -1.739 -27.129 1.00 87.88 264 LEU A C 1
ATOM 2094 O O . LEU A 1 264 ? -4.339 -1.219 -26.462 1.00 87.88 264 LEU A O 1
ATOM 2098 N N . VAL A 1 265 ? -6.336 -2.257 -26.589 1.00 87.75 265 VAL A N 1
ATOM 2099 C CA . VAL A 1 265 ? -6.640 -2.233 -25.153 1.00 87.75 265 VAL A CA 1
ATOM 2100 C C . VAL A 1 265 ? -6.062 -3.484 -24.488 1.00 87.75 265 VAL A C 1
ATOM 2102 O O . VAL A 1 265 ? -6.767 -4.461 -24.242 1.00 87.75 265 VAL A O 1
ATOM 2105 N N . ASN A 1 266 ? -4.752 -3.484 -24.228 1.00 83.94 266 ASN A N 1
ATOM 2106 C CA . ASN A 1 266 ? -4.058 -4.647 -23.654 1.00 83.94 266 ASN A CA 1
ATOM 2107 C C . ASN A 1 266 ? -4.629 -5.054 -22.285 1.00 83.94 266 ASN A C 1
ATOM 2109 O O . ASN A 1 266 ? -4.695 -6.244 -21.981 1.00 83.94 266 ASN A O 1
ATOM 2113 N N . SER A 1 267 ? -5.119 -4.090 -21.500 1.00 85.19 267 SER A N 1
ATOM 2114 C CA . SER A 1 267 ? -5.773 -4.344 -20.212 1.00 85.19 267 SER A CA 1
ATOM 2115 C C . SER A 1 267 ? -7.001 -5.246 -20.329 1.00 85.19 267 SER A C 1
ATOM 2117 O O . SER A 1 267 ? -7.209 -6.105 -19.476 1.00 85.19 267 SER A O 1
ATOM 2119 N N . ALA A 1 268 ? -7.764 -5.140 -21.422 1.00 87.88 268 ALA A N 1
ATOM 2120 C CA . ALA A 1 268 ? -8.911 -6.008 -21.669 1.00 87.88 268 ALA A CA 1
ATOM 2121 C C . ALA A 1 268 ? -8.494 -7.473 -21.871 1.00 87.88 268 ALA A C 1
ATOM 2123 O O . ALA A 1 268 ? -9.222 -8.375 -21.468 1.00 87.88 268 ALA A O 1
ATOM 2124 N N . LEU A 1 269 ? -7.317 -7.724 -22.457 1.00 87.88 269 LEU A N 1
ATOM 2125 C CA . LEU A 1 269 ? -6.763 -9.076 -22.592 1.00 87.88 269 LEU A CA 1
ATOM 2126 C C . LEU A 1 269 ? -6.198 -9.575 -21.259 1.00 87.88 269 LEU A C 1
ATOM 2128 O O . LEU A 1 269 ? -6.482 -10.698 -20.848 1.00 87.88 269 LEU A O 1
ATOM 2132 N N . GLN A 1 270 ? -5.445 -8.720 -20.565 1.00 89.25 270 GLN A N 1
ATOM 2133 C CA . GLN A 1 270 ? -4.759 -9.033 -19.310 1.00 89.25 270 GLN A CA 1
ATOM 2134 C C . GLN A 1 270 ? -5.716 -9.261 -18.129 1.00 89.25 270 GLN A C 1
ATOM 2136 O O . GLN A 1 270 ? -5.351 -9.951 -17.178 1.00 89.25 270 GLN A O 1
ATOM 2141 N N . LEU A 1 271 ? -6.938 -8.723 -18.193 1.00 89.50 271 LEU A N 1
ATOM 2142 C CA . LEU A 1 271 ? -7.990 -8.884 -17.182 1.00 89.50 271 LEU A CA 1
ATOM 2143 C C . LEU A 1 271 ? -9.159 -9.767 -17.658 1.00 89.50 271 LEU A C 1
ATOM 2145 O O . LEU A 1 271 ? -10.191 -9.836 -16.992 1.00 89.50 271 LEU A O 1
ATOM 2149 N N . ASN A 1 272 ? -9.017 -10.461 -18.791 1.00 89.88 272 ASN A N 1
ATOM 2150 C CA . ASN A 1 272 ? -10.079 -11.301 -19.339 1.00 89.88 272 ASN A CA 1
ATOM 2151 C C . ASN A 1 272 ? -10.314 -12.550 -18.472 1.00 89.88 272 ASN A C 1
ATOM 2153 O O . ASN A 1 272 ? -9.406 -13.367 -18.307 1.00 89.88 272 ASN A O 1
ATOM 2157 N N . SER A 1 273 ? -11.541 -12.742 -17.982 1.00 90.94 273 SER A N 1
ATOM 2158 C CA . SER A 1 273 ? -11.938 -13.914 -17.190 1.00 90.94 273 SER A CA 1
ATOM 2159 C C . SER A 1 273 ? -11.910 -15.232 -17.973 1.00 90.94 273 SER A C 1
ATOM 2161 O O . SER A 1 273 ? -11.740 -16.285 -17.360 1.00 90.94 273 SER A O 1
ATOM 2163 N N . ASN A 1 274 ? -12.015 -15.187 -19.306 1.00 89.44 274 ASN A N 1
ATOM 2164 C CA . ASN A 1 274 ? -11.892 -16.366 -20.171 1.00 89.44 274 ASN A CA 1
ATOM 2165 C C . ASN A 1 274 ? -10.442 -16.862 -20.281 1.00 89.44 274 ASN A C 1
ATOM 2167 O O . ASN A 1 274 ? -10.216 -18.025 -20.601 1.00 89.44 274 ASN A O 1
ATOM 2171 N N . THR A 1 275 ? -9.468 -15.985 -20.022 1.00 88.00 275 THR A N 1
ATOM 2172 C CA . THR A 1 275 ? -8.037 -16.316 -20.071 1.00 88.00 275 THR A CA 1
ATOM 2173 C C . THR A 1 275 ? -7.475 -16.541 -18.669 1.00 88.00 275 THR A C 1
ATOM 2175 O O . THR A 1 275 ? -6.764 -17.514 -18.429 1.00 88.00 275 THR A O 1
ATOM 2178 N N . TYR A 1 276 ? -7.798 -15.656 -17.722 1.00 89.81 276 TYR A N 1
ATOM 2179 C CA . TYR A 1 276 ? -7.257 -15.671 -16.366 1.00 89.81 276 TYR A CA 1
ATOM 2180 C C . TYR A 1 276 ? -8.362 -15.949 -15.345 1.00 89.81 276 TYR A C 1
ATOM 2182 O O . TYR A 1 276 ? -9.253 -15.129 -15.127 1.00 89.81 276 TYR A O 1
ATOM 2190 N N . LYS A 1 277 ? -8.268 -17.084 -14.640 1.00 89.06 277 LYS A N 1
ATOM 2191 C CA . LYS A 1 277 ? -9.160 -17.392 -13.508 1.00 89.06 277 LYS A CA 1
ATOM 2192 C C . LYS A 1 277 ? -9.000 -16.336 -12.412 1.00 89.06 277 LYS A C 1
ATOM 2194 O O . LYS A 1 277 ? -7.869 -16.063 -11.998 1.00 89.06 277 LYS A O 1
ATOM 2199 N N . LYS A 1 278 ? -10.121 -15.786 -11.923 1.00 89.62 278 LYS A N 1
ATOM 2200 C CA . LYS A 1 278 ? -10.164 -14.674 -10.950 1.00 89.62 278 LYS A CA 1
ATOM 2201 C C . LYS A 1 278 ? -9.211 -13.536 -11.376 1.00 89.62 278 LYS A C 1
ATOM 2203 O O . LYS A 1 278 ? -8.182 -13.335 -10.733 1.00 89.62 278 LYS A O 1
ATOM 2208 N N . PRO A 1 279 ? -9.504 -12.819 -12.477 1.00 88.94 279 PRO A N 1
ATOM 2209 C CA . PRO A 1 279 ? -8.540 -11.926 -13.128 1.00 88.94 279 PRO A CA 1
ATOM 2210 C C . PRO A 1 279 ? -8.154 -10.703 -12.284 1.00 88.94 279 PRO A C 1
ATOM 2212 O O . PRO A 1 279 ? -7.081 -10.142 -12.492 1.00 88.94 279 PRO A O 1
ATOM 2215 N N . LEU A 1 280 ? -8.993 -10.302 -11.326 1.00 89.81 280 LEU A N 1
ATOM 2216 C CA . LEU A 1 280 ? -8.717 -9.187 -10.413 1.00 89.81 280 LEU A CA 1
ATOM 2217 C C . LEU A 1 280 ? -7.926 -9.607 -9.164 1.00 89.81 280 LEU A C 1
ATOM 2219 O O . LEU A 1 280 ? -7.439 -8.748 -8.438 1.00 89.81 280 LEU A O 1
ATOM 2223 N N . ALA A 1 281 ? -7.785 -10.911 -8.906 1.00 91.62 281 ALA A N 1
ATOM 2224 C CA . ALA A 1 281 ? -6.997 -11.402 -7.783 1.00 91.62 281 ALA A CA 1
ATOM 2225 C C . ALA A 1 281 ? -5.507 -11.422 -8.148 1.00 91.62 281 ALA A C 1
ATOM 2227 O O . ALA A 1 281 ? -5.130 -11.983 -9.185 1.00 91.62 281 ALA A O 1
ATOM 2228 N N . PHE A 1 282 ? -4.676 -10.861 -7.268 1.00 94.25 282 PHE A N 1
ATOM 2229 C CA . PHE A 1 282 ? -3.223 -10.960 -7.351 1.00 94.25 282 PHE A CA 1
ATOM 2230 C C . PHE A 1 282 ? -2.786 -12.387 -7.022 1.00 94.25 282 PHE A C 1
ATOM 2232 O O . PHE A 1 282 ? -2.850 -12.821 -5.876 1.00 94.25 282 PHE A O 1
ATOM 2239 N N . ASN A 1 283 ? -2.394 -13.143 -8.047 1.00 94.31 283 ASN A N 1
ATOM 2240 C CA . ASN A 1 283 ? -1.980 -14.533 -7.893 1.00 94.31 283 ASN A CA 1
ATOM 2241 C C . ASN A 1 283 ? -0.760 -14.829 -8.778 1.00 94.31 283 ASN A C 1
ATOM 2243 O O . ASN A 1 283 ? -0.938 -15.210 -9.934 1.00 94.31 283 ASN A O 1
ATOM 2247 N N . PRO A 1 284 ? 0.467 -14.704 -8.246 1.00 95.25 284 PRO A N 1
ATOM 2248 C CA . PRO A 1 284 ? 1.692 -15.054 -8.965 1.00 95.25 284 PRO A CA 1
ATOM 2249 C C . PRO A 1 284 ? 1.789 -16.540 -9.349 1.00 95.25 284 PRO A C 1
ATOM 2251 O O . PRO A 1 284 ? 2.353 -16.874 -10.387 1.00 95.25 284 PRO A O 1
ATOM 2254 N N . TRP A 1 285 ? 1.190 -17.460 -8.587 1.00 94.81 285 TRP A N 1
ATOM 2255 C CA . TRP A 1 285 ? 1.276 -18.897 -8.887 1.00 94.81 285 TRP A CA 1
ATOM 2256 C C . TRP A 1 285 ? 0.589 -19.293 -10.197 1.00 94.81 285 TRP A C 1
ATOM 2258 O O . TRP A 1 285 ? 0.940 -20.318 -10.775 1.00 94.81 285 TRP A O 1
ATOM 2268 N N . ARG A 1 286 ? -0.322 -18.461 -10.728 1.00 92.56 286 ARG A N 1
ATOM 2269 C CA . ARG A 1 286 ? -1.014 -18.736 -12.000 1.00 92.56 286 ARG A CA 1
ATOM 2270 C C . ARG A 1 286 ? -0.058 -18.950 -13.172 1.00 92.56 286 ARG A C 1
ATOM 2272 O O . ARG A 1 286 ? -0.407 -19.637 -14.121 1.00 92.56 286 ARG A O 1
ATOM 2279 N N . TRP A 1 287 ? 1.128 -18.348 -13.121 1.00 91.50 287 TRP A N 1
ATOM 2280 C CA . TRP A 1 287 ? 2.119 -18.447 -14.187 1.00 91.50 287 TRP A CA 1
ATOM 2281 C C . TRP A 1 287 ? 2.741 -19.845 -14.299 1.00 91.50 287 TRP A C 1
ATOM 2283 O O . TRP A 1 287 ? 3.339 -20.135 -15.329 1.00 91.50 287 TRP A O 1
ATOM 2293 N N . LYS A 1 288 ? 2.589 -20.711 -13.283 1.00 88.19 288 LYS A N 1
ATOM 2294 C CA . LYS A 1 288 ? 3.033 -22.115 -13.327 1.00 88.19 288 LYS A CA 1
ATOM 2295 C C . LYS A 1 288 ? 2.117 -22.992 -14.185 1.00 88.19 288 LYS A C 1
ATOM 2297 O O . LYS A 1 288 ? 2.597 -23.899 -14.853 1.00 88.19 288 LYS A O 1
ATOM 2302 N N . ASP A 1 289 ? 0.820 -22.691 -14.185 1.00 84.38 289 ASP A N 1
ATOM 2303 C CA . ASP A 1 289 ? -0.213 -23.539 -14.795 1.00 84.38 289 ASP A CA 1
ATOM 2304 C C . ASP A 1 289 ? -0.646 -23.061 -16.191 1.00 84.38 289 ASP A C 1
ATOM 2306 O O . ASP A 1 289 ? -1.451 -23.712 -16.859 1.00 84.38 289 ASP A O 1
ATOM 2310 N N . LEU A 1 290 ? -0.182 -21.883 -16.619 1.00 85.31 290 LEU A N 1
ATOM 2311 C CA . LEU A 1 290 ? -0.593 -21.277 -17.881 1.00 85.31 290 LEU A CA 1
ATOM 2312 C C . LEU A 1 290 ? 0.246 -21.789 -19.051 1.00 85.31 290 LEU A C 1
ATOM 2314 O O . LEU A 1 290 ? 1.474 -21.772 -19.025 1.00 85.31 290 LEU A O 1
ATOM 2318 N N . ASP A 1 291 ? -0.448 -22.154 -20.126 1.00 84.38 291 ASP A N 1
ATOM 2319 C CA . ASP A 1 291 ? 0.176 -22.531 -21.386 1.00 84.38 291 ASP A CA 1
ATOM 2320 C C . ASP A 1 291 ? 0.979 -21.347 -21.994 1.00 84.38 291 ASP A C 1
ATOM 2322 O O . ASP A 1 291 ? 0.443 -20.234 -22.117 1.00 84.38 291 ASP A O 1
ATOM 2326 N N . PRO A 1 292 ? 2.247 -21.552 -22.410 1.00 83.75 292 PRO A N 1
ATOM 2327 C CA . PRO A 1 292 ? 3.092 -20.488 -22.957 1.00 83.75 292 PRO A CA 1
ATOM 2328 C C . PRO A 1 292 ? 2.508 -19.791 -24.192 1.00 83.75 292 PRO A C 1
ATOM 2330 O O . PRO A 1 292 ? 2.694 -18.582 -24.370 1.00 83.75 292 PRO A O 1
ATOM 2333 N N . PHE A 1 293 ? 1.775 -20.517 -25.041 1.00 82.12 293 PHE A N 1
ATOM 2334 C CA . PHE A 1 293 ? 1.135 -19.939 -26.218 1.00 82.12 293 PHE A CA 1
ATOM 2335 C C . PHE A 1 293 ? -0.022 -19.018 -25.810 1.00 82.12 293 PHE A C 1
ATOM 2337 O O . PHE A 1 293 ? -0.120 -17.894 -26.315 1.00 82.12 293 PHE A O 1
ATOM 2344 N N . VAL A 1 294 ? -0.835 -19.419 -24.827 1.00 82.62 294 VAL A N 1
ATOM 2345 C CA . VAL A 1 294 ? -1.880 -18.564 -24.235 1.00 82.62 294 VAL A CA 1
ATOM 2346 C C . VAL A 1 294 ? -1.279 -17.297 -23.620 1.00 82.62 294 VAL A C 1
ATOM 2348 O O . VAL A 1 294 ? -1.809 -16.205 -23.852 1.00 82.62 294 VAL A O 1
ATOM 2351 N N . VAL A 1 295 ? -0.162 -17.411 -22.897 1.00 83.94 295 VAL A N 1
ATOM 2352 C CA . VAL A 1 295 ? 0.549 -16.261 -22.316 1.00 83.94 295 VAL A CA 1
ATOM 2353 C C . VAL A 1 295 ? 1.033 -15.308 -23.407 1.00 83.94 295 VAL A C 1
ATOM 2355 O O . VAL A 1 295 ? 0.699 -14.126 -23.368 1.00 83.94 295 VAL A O 1
ATOM 2358 N N . SER A 1 296 ? 1.738 -15.811 -24.424 1.00 81.31 296 SER A N 1
ATOM 2359 C CA . SER A 1 296 ? 2.316 -14.984 -25.498 1.00 81.31 296 SER A CA 1
ATOM 2360 C C . SER A 1 296 ? 1.287 -14.114 -26.235 1.00 81.31 296 SER A C 1
ATOM 2362 O O . SER A 1 296 ? 1.604 -13.019 -26.699 1.00 81.31 296 SER A O 1
ATOM 2364 N N . LYS A 1 297 ? 0.037 -14.585 -26.317 1.00 82.75 297 LYS A N 1
ATOM 2365 C CA . LYS A 1 297 ? -1.057 -13.904 -27.015 1.00 82.75 297 LYS A CA 1
ATOM 2366 C C . LYS A 1 297 ? -1.813 -12.907 -26.137 1.00 82.75 297 LYS A C 1
ATOM 2368 O O . LYS A 1 297 ? -2.352 -11.932 -26.656 1.00 82.75 297 LYS A O 1
ATOM 2373 N N . ASN A 1 298 ? -1.903 -13.168 -24.834 1.00 85.69 298 ASN A N 1
ATOM 2374 C CA . ASN A 1 298 ? -2.782 -12.427 -23.921 1.00 85.69 298 ASN A CA 1
ATOM 2375 C C . ASN A 1 298 ? -2.031 -11.595 -22.872 1.00 85.69 298 ASN A C 1
ATOM 2377 O O . ASN A 1 298 ? -2.662 -10.846 -22.125 1.00 85.69 298 ASN A O 1
ATOM 2381 N N . PHE A 1 299 ? -0.708 -11.719 -22.791 1.00 89.31 299 PHE A N 1
ATOM 2382 C CA . PHE A 1 299 ? 0.137 -10.952 -21.886 1.00 89.31 299 PHE A CA 1
ATOM 2383 C C . PHE A 1 299 ? 1.103 -10.076 -22.685 1.00 89.31 299 PHE A C 1
ATOM 2385 O O . PHE A 1 299 ? 2.145 -10.528 -23.153 1.00 89.31 299 PHE A O 1
ATOM 2392 N N . MET A 1 300 ? 0.745 -8.800 -22.851 1.00 86.56 300 MET A N 1
ATOM 2393 C CA . MET A 1 300 ? 1.521 -7.833 -23.638 1.00 86.56 300 MET A CA 1
ATOM 2394 C C . MET A 1 300 ? 1.785 -6.527 -22.865 1.00 86.56 300 MET A C 1
ATOM 2396 O O . MET A 1 300 ? 1.521 -5.439 -23.391 1.00 86.56 300 MET A O 1
ATOM 2400 N N . PRO A 1 301 ? 2.340 -6.585 -21.638 1.00 86.19 301 PRO A N 1
ATOM 2401 C CA . PRO A 1 301 ? 2.568 -5.384 -20.825 1.00 86.19 301 PRO A CA 1
ATOM 2402 C C . PRO A 1 301 ? 3.591 -4.429 -21.458 1.00 86.19 301 PRO A C 1
ATOM 2404 O O . PRO A 1 301 ? 3.556 -3.226 -21.226 1.00 86.19 301 PRO A O 1
ATOM 2407 N N . PHE A 1 302 ? 4.467 -4.957 -22.316 1.00 88.12 302 PHE A N 1
ATOM 2408 C CA . PHE A 1 302 ? 5.494 -4.212 -23.045 1.00 88.12 302 PHE A CA 1
ATOM 2409 C C . PHE A 1 302 ? 5.144 -4.008 -24.531 1.00 88.12 302 PHE A C 1
ATOM 2411 O O . PHE A 1 302 ? 6.007 -3.650 -25.336 1.00 88.12 302 PHE A O 1
ATOM 2418 N N . GLY A 1 303 ? 3.884 -4.242 -24.917 1.00 86.12 303 GLY A N 1
ATOM 2419 C CA . GLY A 1 303 ? 3.444 -4.218 -26.311 1.00 86.12 303 GLY A CA 1
ATOM 2420 C C . GLY A 1 303 ? 4.019 -5.366 -27.145 1.00 86.12 303 GLY A C 1
ATOM 2421 O O . GLY A 1 303 ? 4.374 -6.413 -26.613 1.00 86.12 303 GLY A O 1
ATOM 2422 N N . GLY A 1 304 ? 4.088 -5.185 -28.468 1.00 85.12 304 GLY A N 1
ATOM 2423 C CA . GLY A 1 304 ? 4.563 -6.221 -29.388 1.00 85.12 304 GLY A CA 1
ATOM 2424 C C . GLY A 1 304 ? 4.973 -5.697 -30.766 1.00 85.12 304 GLY A C 1
ATOM 2425 O O . GLY A 1 304 ? 4.703 -4.544 -31.128 1.00 85.12 304 GLY A O 1
ATOM 2426 N N . GLY A 1 305 ? 5.636 -6.564 -31.534 1.00 86.31 305 GLY A N 1
ATOM 2427 C CA . GLY A 1 305 ? 6.167 -6.268 -32.866 1.00 86.31 305 GLY A CA 1
ATOM 2428 C C . GLY A 1 305 ? 7.347 -5.292 -32.839 1.00 86.31 305 GLY A C 1
ATOM 2429 O O . GLY A 1 305 ? 8.030 -5.136 -31.831 1.00 86.31 305 GLY A O 1
ATOM 2430 N N . ILE A 1 306 ? 7.560 -4.563 -33.938 1.00 84.00 306 ILE A N 1
ATOM 2431 C CA . ILE A 1 306 ? 8.703 -3.639 -34.096 1.00 84.00 306 ILE A CA 1
ATOM 2432 C C . ILE A 1 306 ? 8.738 -2.482 -33.077 1.00 84.00 306 ILE A C 1
ATOM 2434 O O . ILE A 1 306 ? 9.749 -1.794 -32.967 1.00 84.00 306 ILE A O 1
ATOM 2438 N N . ARG A 1 307 ? 7.633 -2.243 -32.354 1.00 84.88 307 ARG A N 1
ATOM 2439 C CA . ARG A 1 307 ? 7.505 -1.216 -31.303 1.00 84.88 307 ARG A CA 1
ATOM 2440 C C . ARG A 1 307 ? 7.358 -1.808 -29.897 1.00 84.88 307 ARG A C 1
ATOM 2442 O O . ARG A 1 307 ? 6.898 -1.106 -29.002 1.00 84.88 307 ARG A O 1
ATOM 2449 N N . GLN A 1 308 ? 7.705 -3.080 -29.697 1.00 88.50 308 GLN A N 1
ATOM 2450 C CA . GLN A 1 308 ? 7.821 -3.655 -28.355 1.00 88.50 308 GLN A CA 1
ATOM 2451 C C . GLN A 1 308 ? 8.810 -2.830 -27.521 1.00 88.50 308 GLN A C 1
ATOM 2453 O O . GLN A 1 308 ? 9.828 -2.391 -28.056 1.00 88.50 308 GLN A O 1
ATOM 2458 N N . CYS A 1 309 ? 8.530 -2.605 -26.236 1.00 89.62 309 CYS A N 1
ATOM 2459 C CA . CYS A 1 309 ? 9.381 -1.788 -25.367 1.00 89.62 309 CYS A CA 1
ATOM 2460 C C . CYS A 1 309 ? 10.851 -2.235 -25.441 1.00 89.62 309 CYS A C 1
ATOM 2462 O O . CYS A 1 309 ? 11.153 -3.412 -25.252 1.00 89.62 309 CYS A O 1
ATOM 2464 N N . ALA A 1 310 ? 11.758 -1.300 -25.732 1.00 89.69 310 ALA A N 1
ATOM 2465 C CA . ALA A 1 310 ? 13.193 -1.581 -25.801 1.00 89.69 310 ALA A CA 1
ATOM 2466 C C . ALA A 1 310 ? 13.830 -1.741 -24.406 1.00 89.69 310 ALA A C 1
ATOM 2468 O O . ALA A 1 310 ? 14.834 -2.423 -24.279 1.00 89.69 310 ALA A O 1
ATOM 2469 N N . GLY A 1 311 ? 13.216 -1.169 -23.364 1.00 89.19 311 GLY A N 1
ATOM 2470 C CA . GLY A 1 311 ? 13.664 -1.281 -21.972 1.00 89.19 311 GLY A CA 1
ATOM 2471 C C . GLY A 1 311 ? 12.984 -2.396 -21.174 1.00 89.19 311 GLY A C 1
ATOM 2472 O O . GLY A 1 311 ? 13.041 -2.367 -19.952 1.00 89.19 311 GLY A O 1
ATOM 2473 N N . ALA A 1 312 ? 12.304 -3.352 -21.822 1.00 89.94 312 ALA A N 1
ATOM 2474 C CA . ALA A 1 312 ? 11.532 -4.381 -21.117 1.00 89.94 312 ALA A CA 1
ATOM 2475 C C . ALA A 1 312 ? 12.395 -5.217 -20.155 1.00 89.94 312 ALA A C 1
ATOM 2477 O O . ALA A 1 312 ? 11.998 -5.439 -19.013 1.00 89.94 312 ALA A O 1
ATOM 2478 N N . GLU A 1 313 ? 13.579 -5.646 -20.599 1.00 90.00 313 GLU A N 1
ATOM 2479 C CA . GLU A 1 313 ? 14.504 -6.409 -19.755 1.00 90.00 313 GLU A CA 1
ATOM 2480 C C . GLU A 1 313 ? 15.087 -5.540 -18.640 1.00 90.00 313 GLU A C 1
ATOM 2482 O O . GLU A 1 313 ? 15.088 -5.965 -17.491 1.00 90.00 313 GLU A O 1
ATOM 2487 N N . TYR A 1 314 ? 15.455 -4.288 -18.932 1.00 91.62 314 TYR A N 1
ATOM 2488 C CA . TYR A 1 314 ? 15.891 -3.335 -17.907 1.00 91.62 314 TYR A CA 1
ATOM 2489 C C . TYR A 1 314 ? 14.837 -3.159 -16.807 1.00 91.62 314 TYR A C 1
ATOM 2491 O O . TYR A 1 314 ? 15.152 -3.282 -15.627 1.00 91.62 314 TYR A O 1
ATOM 2499 N N . THR A 1 315 ? 13.572 -2.946 -17.177 1.00 91.50 315 THR A N 1
ATOM 2500 C CA . THR A 1 315 ? 12.469 -2.792 -16.223 1.00 91.50 315 THR A CA 1
ATOM 2501 C C . THR A 1 315 ? 12.289 -4.028 -15.338 1.00 91.50 315 THR A C 1
ATOM 2503 O O . THR A 1 315 ? 12.124 -3.886 -14.123 1.00 91.50 315 THR A O 1
ATOM 2506 N N . LYS A 1 316 ? 12.335 -5.240 -15.910 1.00 91.44 316 LYS A N 1
ATOM 2507 C CA . LYS A 1 316 ? 12.216 -6.489 -15.137 1.00 91.44 316 LYS A CA 1
ATOM 2508 C C . LYS A 1 316 ? 13.401 -6.670 -14.195 1.00 91.44 316 LYS A C 1
ATOM 2510 O O . LYS A 1 316 ? 13.184 -6.901 -13.011 1.00 91.44 316 LYS A O 1
ATOM 2515 N N . THR A 1 317 ? 14.622 -6.499 -14.699 1.00 92.50 317 THR A N 1
ATOM 2516 C CA . THR A 1 317 ? 15.857 -6.623 -13.918 1.00 92.50 317 THR A CA 1
ATOM 2517 C C . THR A 1 317 ? 15.879 -5.623 -12.766 1.00 92.50 317 THR A C 1
ATOM 2519 O O . THR A 1 317 ? 16.120 -6.009 -11.626 1.00 92.50 317 THR A O 1
ATOM 2522 N N . PHE A 1 318 ? 15.547 -4.355 -13.023 1.00 93.88 318 PHE A N 1
ATOM 2523 C CA . PHE A 1 318 ? 15.502 -3.321 -11.990 1.00 93.88 318 PHE A CA 1
ATOM 2524 C C . PHE A 1 318 ? 14.477 -3.651 -10.898 1.00 93.88 318 PHE A C 1
ATOM 2526 O O . PHE A 1 318 ? 14.780 -3.565 -9.710 1.00 93.88 318 PHE A O 1
ATOM 2533 N N . THR A 1 319 ? 13.279 -4.092 -11.297 1.00 93.50 319 THR A N 1
ATOM 2534 C CA . THR A 1 319 ? 12.219 -4.489 -10.358 1.00 93.50 319 THR A CA 1
ATOM 2535 C C . THR A 1 319 ? 12.624 -5.716 -9.539 1.00 93.50 319 THR A C 1
ATOM 2537 O O . THR A 1 319 ? 12.427 -5.732 -8.328 1.00 93.50 319 THR A O 1
ATOM 2540 N N . ALA A 1 320 ? 13.231 -6.723 -10.170 1.00 94.50 320 ALA A N 1
ATOM 2541 C CA . ALA A 1 320 ? 13.689 -7.939 -9.500 1.00 94.50 320 ALA A CA 1
ATOM 2542 C C . ALA A 1 320 ? 14.785 -7.651 -8.472 1.00 94.50 320 ALA A C 1
ATOM 2544 O O . ALA A 1 320 ? 14.699 -8.123 -7.344 1.00 94.50 320 ALA A O 1
ATOM 2545 N N . ILE A 1 321 ? 15.781 -6.836 -8.831 1.00 93.94 321 ILE A N 1
ATOM 2546 C CA . ILE A 1 321 ? 16.855 -6.444 -7.911 1.00 93.94 321 ILE A CA 1
ATOM 2547 C C . ILE A 1 321 ? 16.291 -5.613 -6.759 1.00 93.94 321 ILE A C 1
ATOM 2549 O O . ILE A 1 321 ? 16.679 -5.815 -5.612 1.00 93.94 321 ILE A O 1
ATOM 2553 N N . PHE A 1 322 ? 15.330 -4.726 -7.030 1.00 95.06 322 PHE A N 1
ATOM 2554 C CA . PHE A 1 322 ? 14.657 -3.986 -5.969 1.00 95.06 322 PHE A CA 1
ATOM 2555 C C . PHE A 1 322 ? 13.946 -4.896 -4.975 1.00 95.06 322 PHE A C 1
ATOM 2557 O O . PHE A 1 322 ? 14.154 -4.759 -3.771 1.00 95.06 322 PHE A O 1
ATOM 2564 N N . LEU A 1 323 ? 13.157 -5.854 -5.465 1.00 94.06 323 LEU A N 1
ATOM 2565 C CA . LEU A 1 323 ? 12.489 -6.829 -4.607 1.00 94.06 323 LEU A CA 1
ATOM 2566 C C . LEU A 1 323 ? 13.501 -7.695 -3.849 1.00 94.06 323 LEU A C 1
ATOM 2568 O O . LEU A 1 323 ? 13.325 -7.897 -2.650 1.00 94.06 323 LEU A O 1
ATOM 2572 N N . HIS A 1 324 ? 14.584 -8.125 -4.504 1.00 92.88 324 HIS A N 1
ATOM 2573 C CA . HIS A 1 324 ? 15.662 -8.885 -3.876 1.00 92.88 324 HIS A CA 1
ATOM 2574 C C . HIS A 1 324 ? 16.261 -8.130 -2.687 1.00 92.88 324 HIS A C 1
ATOM 2576 O O . HIS A 1 324 ? 16.280 -8.656 -1.575 1.00 92.88 324 HIS A O 1
ATOM 2582 N N . VAL A 1 325 ? 16.711 -6.887 -2.892 1.00 91.56 325 VAL A N 1
ATOM 2583 C CA . VAL A 1 325 ? 17.303 -6.065 -1.826 1.00 91.56 325 VAL A CA 1
ATOM 2584 C C . VAL A 1 325 ? 16.280 -5.797 -0.721 1.00 91.56 325 VAL A C 1
ATOM 2586 O O . VAL A 1 325 ? 16.612 -5.908 0.460 1.00 91.56 325 VAL A O 1
ATOM 2589 N N . LEU A 1 326 ? 15.027 -5.506 -1.085 1.00 90.50 326 LEU A N 1
ATOM 2590 C CA . LEU A 1 326 ? 13.950 -5.257 -0.133 1.00 90.50 326 LEU A CA 1
ATOM 2591 C C . LEU A 1 326 ? 13.736 -6.446 0.810 1.00 90.50 326 LEU A C 1
ATOM 2593 O O . LEU A 1 326 ? 13.798 -6.262 2.020 1.00 90.50 326 LEU A O 1
ATOM 2597 N N . VAL A 1 327 ? 13.503 -7.654 0.286 1.00 89.12 327 VAL A N 1
ATOM 2598 C CA . VAL A 1 327 ? 13.127 -8.808 1.128 1.00 89.12 327 VAL A CA 1
ATOM 2599 C C . VAL A 1 327 ? 14.313 -9.473 1.828 1.00 89.12 327 VAL A C 1
ATOM 2601 O O . VAL A 1 327 ? 14.116 -10.255 2.758 1.00 89.12 327 VAL A O 1
ATOM 2604 N N . THR A 1 328 ? 15.544 -9.186 1.396 1.00 86.56 328 THR A N 1
ATOM 2605 C CA . THR A 1 328 ? 16.758 -9.729 2.026 1.00 86.56 328 THR A CA 1
ATOM 2606 C C . THR A 1 328 ? 17.345 -8.815 3.094 1.00 86.56 328 THR A C 1
ATOM 2608 O O . THR A 1 328 ? 17.858 -9.322 4.091 1.00 86.56 328 THR A O 1
ATOM 2611 N N . LYS A 1 329 ? 17.270 -7.489 2.915 1.00 83.38 329 LYS A N 1
ATOM 2612 C CA . LYS A 1 329 ? 17.892 -6.515 3.829 1.00 83.38 329 LYS A CA 1
ATOM 2613 C C . LYS A 1 329 ? 16.896 -5.778 4.715 1.00 83.38 329 LYS A C 1
ATOM 2615 O O . LYS A 1 329 ? 17.272 -5.336 5.798 1.00 83.38 329 LYS A O 1
ATOM 2620 N N . TYR A 1 330 ? 15.637 -5.659 4.296 1.00 78.44 330 TYR A N 1
ATOM 2621 C CA . TYR A 1 330 ? 14.629 -4.893 5.022 1.00 78.44 330 TYR A CA 1
ATOM 2622 C C . TYR A 1 330 ? 13.499 -5.786 5.509 1.00 78.44 330 TYR A C 1
ATOM 2624 O O . TYR A 1 330 ? 13.087 -6.760 4.882 1.00 78.44 330 TYR A O 1
ATOM 2632 N N . ARG A 1 331 ? 12.971 -5.428 6.675 1.00 64.56 331 ARG A N 1
ATOM 2633 C CA . ARG A 1 331 ? 11.815 -6.101 7.256 1.00 64.56 331 ARG A CA 1
ATOM 2634 C C . ARG A 1 331 ? 10.555 -5.429 6.738 1.00 64.56 331 ARG A C 1
ATOM 2636 O O . ARG A 1 331 ? 10.064 -4.473 7.328 1.00 64.56 331 ARG A O 1
ATOM 2643 N N . TYR A 1 332 ? 10.064 -5.927 5.613 1.00 60.47 332 TYR A N 1
ATOM 2644 C CA . TYR A 1 332 ? 8.749 -5.588 5.085 1.00 60.47 332 TYR A CA 1
ATOM 2645 C C . TYR A 1 332 ? 7.693 -6.490 5.737 1.00 60.47 332 TYR A C 1
ATOM 2647 O O . TYR A 1 332 ? 7.930 -7.692 5.861 1.00 60.47 332 TYR A O 1
ATOM 2655 N N . GLY A 1 333 ? 6.556 -5.955 6.197 1.00 62.62 333 GLY A N 1
ATOM 2656 C CA . GLY A 1 333 ? 5.596 -6.801 6.905 1.00 62.62 333 GLY A CA 1
ATOM 2657 C C . GLY A 1 333 ? 4.430 -6.100 7.610 1.00 62.62 333 GLY A C 1
ATOM 2658 O O . GLY A 1 333 ? 4.179 -4.919 7.383 1.00 62.62 333 GLY A O 1
ATOM 2659 N N . PRO A 1 334 ? 3.713 -6.844 8.475 1.00 64.81 334 PRO A N 1
ATOM 2660 C CA . PRO A 1 334 ? 2.471 -6.420 9.127 1.00 64.81 334 PRO A CA 1
ATOM 2661 C C . PRO A 1 334 ? 2.649 -5.334 10.200 1.00 64.81 334 PRO A C 1
ATOM 2663 O O . PRO A 1 334 ? 1.662 -4.856 10.749 1.00 64.81 334 PRO A O 1
ATOM 2666 N N . ILE A 1 335 ? 3.885 -4.948 10.520 1.00 72.62 335 ILE A N 1
ATOM 2667 C CA . ILE A 1 335 ? 4.199 -3.878 11.468 1.00 72.62 335 ILE A CA 1
ATOM 2668 C C . ILE A 1 335 ? 4.976 -2.808 10.706 1.00 72.62 335 ILE A C 1
ATOM 2670 O O . ILE A 1 335 ? 6.040 -3.096 10.155 1.00 72.62 335 ILE A O 1
ATOM 2674 N N . PHE A 1 336 ? 4.458 -1.583 10.668 1.00 71.31 336 PHE A N 1
ATOM 2675 C CA . PHE A 1 336 ? 5.082 -0.474 9.947 1.00 71.31 336 PHE A CA 1
ATOM 2676 C C . PHE A 1 336 ? 4.982 0.840 10.723 1.00 71.31 336 PHE A C 1
ATOM 2678 O O . PHE A 1 336 ? 4.110 1.025 11.569 1.00 71.31 336 PHE A O 1
ATOM 2685 N N . ARG A 1 337 ? 5.905 1.761 10.441 1.00 73.25 337 ARG A N 1
ATOM 2686 C CA . ARG A 1 337 ? 5.932 3.107 11.026 1.00 73.25 337 ARG A CA 1
ATOM 2687 C C . ARG A 1 337 ? 5.179 4.079 10.116 1.00 73.25 337 ARG A C 1
ATOM 2689 O O . ARG A 1 337 ? 5.249 3.966 8.896 1.00 73.25 337 ARG A O 1
ATOM 2696 N N . THR A 1 338 ? 4.455 5.019 10.709 1.00 73.31 338 THR A N 1
ATOM 2697 C CA . THR A 1 338 ? 3.742 6.105 10.027 1.00 73.31 338 THR A CA 1
ATOM 2698 C C . THR A 1 338 ? 3.654 7.330 10.943 1.00 73.31 338 THR A C 1
ATOM 2700 O O . THR A 1 338 ? 4.151 7.315 12.070 1.00 73.31 338 THR A O 1
ATOM 2703 N N . SER A 1 339 ? 3.017 8.399 10.471 1.00 68.12 339 SER A N 1
ATOM 2704 C CA . SER A 1 339 ? 2.638 9.546 11.290 1.00 68.12 339 SER A CA 1
ATOM 2705 C C . SER A 1 339 ? 1.123 9.731 11.260 1.00 68.12 339 SER A C 1
ATOM 2707 O O . SER A 1 339 ? 0.530 9.807 10.185 1.00 68.12 339 SER A O 1
ATOM 2709 N N . LEU A 1 340 ? 0.492 9.812 12.434 1.00 62.25 340 LEU A N 1
ATOM 2710 C CA . LEU A 1 340 ? -0.917 10.187 12.581 1.00 62.25 340 LEU A CA 1
ATOM 2711 C C . LEU A 1 340 ? -0.976 11.512 13.337 1.00 62.25 340 LEU A C 1
ATOM 2713 O O . LEU A 1 340 ? -0.463 11.616 14.446 1.00 62.25 340 LEU A O 1
ATOM 2717 N N . VAL A 1 341 ? -1.575 12.534 12.716 1.00 64.94 341 VAL A N 1
ATOM 2718 C CA . VAL A 1 341 ? -1.704 13.892 13.287 1.00 64.94 341 VAL A CA 1
ATOM 2719 C C . VAL A 1 341 ? -0.345 14.486 13.718 1.00 64.94 341 VAL A C 1
ATOM 2721 O O . VAL A 1 341 ? -0.242 15.211 14.699 1.00 64.94 341 VAL A O 1
ATOM 2724 N N . GLY A 1 342 ? 0.730 14.165 12.988 1.00 63.66 342 GLY A N 1
ATOM 2725 C CA . GLY A 1 342 ? 2.089 14.635 13.286 1.00 63.66 342 GLY A CA 1
ATOM 2726 C C . GLY A 1 342 ? 2.832 13.827 14.357 1.00 63.66 342 GLY A C 1
ATOM 2727 O O . GLY A 1 342 ? 4.030 14.032 14.542 1.00 63.66 342 GLY A O 1
ATOM 2728 N N . CYS A 1 343 ? 2.181 12.865 15.014 1.00 63.88 343 CYS A N 1
ATOM 2729 C CA . CYS A 1 343 ? 2.808 11.988 16.001 1.00 63.88 343 CYS A CA 1
ATOM 2730 C C . CYS A 1 343 ? 3.376 10.722 15.330 1.00 63.88 343 CYS A C 1
ATOM 2732 O O . CYS A 1 343 ? 2.694 10.135 14.485 1.00 63.88 343 CYS A O 1
ATOM 2734 N N . PRO A 1 344 ? 4.596 10.270 15.678 1.00 73.00 344 PRO A N 1
ATOM 2735 C CA . PRO A 1 344 ? 5.118 8.977 15.238 1.00 73.00 344 PRO A CA 1
ATOM 2736 C C . PRO A 1 344 ? 4.271 7.817 15.775 1.00 73.00 344 PRO A C 1
ATOM 2738 O O . PRO A 1 344 ? 4.096 7.673 16.989 1.00 73.00 344 PRO A O 1
ATOM 2741 N N . VAL A 1 345 ? 3.763 6.976 14.871 1.00 76.62 345 VAL A N 1
ATOM 2742 C CA . VAL A 1 345 ? 2.929 5.817 15.206 1.00 76.62 345 VAL A CA 1
ATOM 2743 C C . VAL A 1 345 ? 3.481 4.548 14.563 1.00 76.62 345 VAL A C 1
ATOM 2745 O O . VAL A 1 345 ? 3.820 4.528 13.382 1.00 76.62 345 VAL A O 1
ATOM 2748 N N . VAL A 1 346 ? 3.533 3.461 15.326 1.00 84.00 346 VAL A N 1
ATOM 2749 C CA . VAL A 1 346 ? 3.699 2.098 14.818 1.00 84.00 346 VAL A CA 1
ATOM 2750 C C . VAL A 1 346 ? 2.319 1.488 14.622 1.00 84.00 346 VAL A C 1
ATOM 2752 O O . VAL A 1 346 ? 1.569 1.354 15.580 1.00 84.00 346 VAL A O 1
ATOM 2755 N N . VAL A 1 347 ? 1.969 1.101 13.402 1.00 80.25 347 VAL A N 1
ATOM 2756 C CA . VAL A 1 347 ? 0.720 0.388 13.115 1.00 80.25 347 VAL A CA 1
ATOM 2757 C C . VAL A 1 347 ? 1.028 -1.096 12.986 1.00 80.25 347 VAL A C 1
ATOM 2759 O O . VAL A 1 347 ? 1.958 -1.473 12.271 1.00 80.25 347 VAL A O 1
ATOM 2762 N N . SER A 1 348 ? 0.242 -1.934 13.661 1.00 81.56 348 SER A N 1
ATOM 2763 C CA . SER A 1 348 ? 0.354 -3.387 13.570 1.00 81.56 348 SER A CA 1
ATOM 2764 C C . SER A 1 348 ? -0.945 -4.049 13.122 1.00 81.56 348 SER A C 1
ATOM 2766 O O . SER A 1 348 ? -2.014 -3.852 13.709 1.00 81.56 348 SER A O 1
ATOM 2768 N N . ILE A 1 349 ? -0.799 -4.906 12.113 1.00 77.75 349 ILE A N 1
ATOM 2769 C CA . ILE A 1 349 ? -1.765 -5.913 11.668 1.00 77.75 349 ILE A CA 1
ATOM 2770 C C . ILE A 1 349 ? -1.257 -7.341 11.954 1.00 77.75 349 ILE A C 1
ATOM 2772 O O . ILE A 1 349 ? -1.737 -8.297 11.350 1.00 77.75 349 ILE A O 1
ATOM 2776 N N . ASP A 1 350 ? -0.269 -7.504 12.842 1.00 79.12 350 ASP A N 1
ATOM 2777 C CA . ASP A 1 350 ? 0.218 -8.811 13.303 1.00 79.12 350 ASP A CA 1
ATOM 2778 C C . ASP A 1 350 ? -0.617 -9.273 14.520 1.00 79.12 350 ASP A C 1
ATOM 2780 O O . ASP A 1 350 ? -0.595 -8.604 15.560 1.00 79.12 350 ASP A O 1
ATOM 2784 N N . PRO A 1 351 ? -1.358 -10.398 14.432 1.00 76.81 351 PRO A N 1
ATOM 2785 C CA . PRO A 1 351 ? -2.185 -10.886 15.538 1.00 76.81 351 PRO A CA 1
ATOM 2786 C C . PRO A 1 351 ? -1.394 -11.204 16.812 1.00 76.81 351 PRO A C 1
ATOM 2788 O O . PRO A 1 351 ? -1.876 -10.949 17.916 1.00 76.81 351 PRO A O 1
ATOM 2791 N N . GLU A 1 352 ? -0.188 -11.763 16.682 1.00 81.12 352 GLU A N 1
ATOM 2792 C CA . GLU A 1 352 ? 0.641 -12.143 17.825 1.00 81.12 352 GLU A CA 1
ATOM 2793 C C . GLU A 1 352 ? 1.218 -10.909 18.514 1.00 81.12 352 GLU A C 1
ATOM 2795 O O . GLU A 1 352 ? 1.267 -10.860 19.745 1.00 81.12 352 GLU A O 1
ATOM 2800 N N . PHE A 1 353 ? 1.623 -9.901 17.737 1.00 83.19 353 PHE A N 1
ATOM 2801 C CA . PHE A 1 353 ? 2.071 -8.627 18.289 1.00 83.19 353 PHE A CA 1
ATOM 2802 C C . PHE A 1 353 ? 0.929 -7.893 18.988 1.00 83.19 353 PHE A C 1
ATOM 2804 O O . PHE A 1 353 ? 1.098 -7.449 20.122 1.00 83.19 353 PHE A O 1
ATOM 2811 N N . ASN A 1 354 ? -0.249 -7.820 18.360 1.00 84.62 354 ASN A N 1
ATOM 2812 C CA . ASN A 1 354 ? -1.409 -7.160 18.956 1.00 84.62 354 ASN A CA 1
ATOM 2813 C C . ASN A 1 354 ? -1.803 -7.830 20.280 1.00 84.62 354 ASN A C 1
ATOM 2815 O O . ASN A 1 354 ? -2.033 -7.140 21.271 1.00 84.62 354 ASN A O 1
ATOM 2819 N N . HIS A 1 355 ? -1.793 -9.167 20.330 1.00 81.12 355 HIS A N 1
ATOM 2820 C CA . HIS A 1 355 ? -2.039 -9.927 21.561 1.00 81.12 355 HIS A CA 1
ATOM 2821 C C . HIS A 1 355 ? -0.959 -9.715 22.623 1.00 81.12 355 HIS A C 1
ATOM 2823 O O . HIS A 1 355 ? -1.262 -9.648 23.814 1.00 81.12 355 HIS A O 1
ATOM 2829 N N . HIS A 1 356 ? 0.307 -9.616 22.214 1.00 83.25 356 HIS A N 1
ATOM 2830 C CA . HIS A 1 356 ? 1.408 -9.330 23.127 1.00 83.25 356 HIS A CA 1
ATOM 2831 C C . HIS A 1 356 ? 1.265 -7.938 23.751 1.00 83.25 356 HIS A C 1
ATOM 2833 O O . HIS A 1 356 ? 1.295 -7.832 24.972 1.00 83.25 356 HIS A O 1
ATOM 2839 N N . ILE A 1 357 ? 1.053 -6.896 22.940 1.00 85.12 357 ILE A N 1
ATOM 2840 C CA . ILE A 1 357 ? 0.905 -5.513 23.415 1.00 85.12 357 ILE A CA 1
ATOM 2841 C C . ILE A 1 357 ? -0.326 -5.355 24.309 1.00 85.12 357 ILE A C 1
ATOM 2843 O O . ILE A 1 357 ? -0.220 -4.747 25.371 1.00 85.12 357 ILE A O 1
ATOM 2847 N N . ALA A 1 358 ? -1.462 -5.962 23.949 1.00 78.19 358 ALA A N 1
ATOM 2848 C CA . ALA A 1 358 ? -2.679 -5.900 24.761 1.00 78.19 358 ALA A CA 1
ATOM 2849 C C . ALA A 1 358 ? -2.495 -6.470 26.184 1.00 78.19 358 ALA A C 1
ATOM 2851 O O . ALA A 1 358 ? -3.171 -6.041 27.111 1.00 78.19 358 ALA A O 1
ATOM 2852 N N . LYS A 1 359 ? -1.559 -7.409 26.382 1.00 79.69 359 LYS A N 1
ATOM 2853 C CA . LYS A 1 359 ? -1.239 -8.000 27.697 1.00 79.69 359 LYS A CA 1
ATOM 2854 C C . LYS A 1 359 ? -0.230 -7.201 28.523 1.00 79.69 359 LYS A C 1
ATOM 2856 O O . LYS A 1 359 ? 0.101 -7.618 29.633 1.00 79.69 359 LYS A O 1
ATOM 2861 N N . GLN A 1 360 ? 0.315 -6.122 27.972 1.00 81.06 360 GLN A N 1
ATOM 2862 C CA . GLN A 1 360 ? 1.404 -5.351 28.577 1.00 81.06 360 GLN A CA 1
ATOM 2863 C C . GLN A 1 360 ? 0.951 -3.967 29.058 1.00 81.06 360 GLN A C 1
ATOM 2865 O O . GLN A 1 360 ? 1.800 -3.109 29.318 1.00 81.06 360 GLN A O 1
ATOM 2870 N N . GLU A 1 361 ? -0.363 -3.768 29.187 1.00 78.94 361 GLU A N 1
ATOM 2871 C CA . GLU A 1 361 ? -0.974 -2.584 29.792 1.00 78.94 361 GLU A CA 1
ATOM 2872 C C . GLU A 1 361 ? -0.400 -2.340 31.199 1.00 78.94 361 GLU A C 1
ATOM 2874 O O . GLU A 1 361 ? -0.278 -3.269 32.001 1.00 78.94 361 GLU A O 1
ATOM 2879 N N . GLY A 1 362 ? 0.037 -1.109 31.471 1.00 74.31 362 GLY A N 1
ATOM 2880 C CA . GLY A 1 362 ? 0.699 -0.714 32.718 1.00 74.31 362 GLY A CA 1
ATOM 2881 C C . GLY A 1 362 ? 2.134 -1.239 32.898 1.00 74.31 362 GLY A C 1
ATOM 2882 O O . GLY A 1 362 ? 2.763 -0.947 33.912 1.00 74.31 362 GLY A O 1
ATOM 2883 N N . ARG A 1 363 ? 2.681 -2.011 31.943 1.00 84.25 363 ARG A N 1
ATOM 2884 C CA . ARG A 1 363 ? 4.050 -2.572 32.006 1.00 84.25 363 ARG A CA 1
ATOM 2885 C C . ARG A 1 363 ? 4.966 -2.017 30.923 1.00 84.25 363 ARG A C 1
ATOM 2887 O O . ARG A 1 363 ? 5.961 -1.363 31.232 1.00 84.25 363 ARG A O 1
ATOM 2894 N N . LEU A 1 364 ? 4.655 -2.326 29.663 1.00 84.94 364 LEU A N 1
ATOM 2895 C CA . LEU A 1 364 ? 5.391 -1.830 28.492 1.00 84.94 364 LEU A CA 1
ATOM 2896 C C . LEU A 1 364 ? 4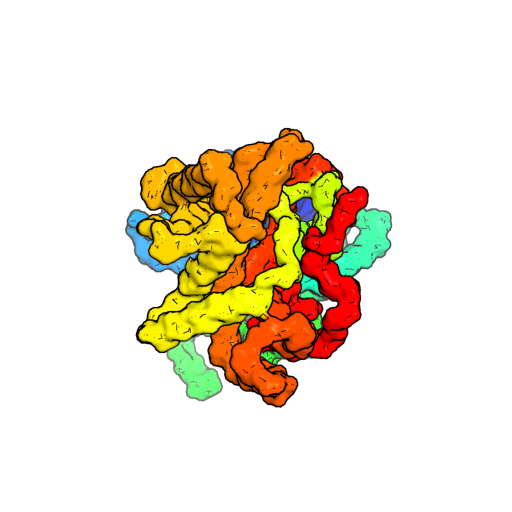.624 -0.735 27.768 1.00 84.94 364 LEU A C 1
ATOM 2898 O O . LEU A 1 364 ? 5.241 0.074 27.079 1.00 84.94 364 LEU A O 1
ATOM 2902 N N . VAL A 1 365 ? 3.300 -0.714 27.907 1.00 86.31 365 VAL A N 1
ATOM 2903 C CA . VAL A 1 365 ? 2.435 0.260 27.255 1.00 86.31 365 VAL A CA 1
ATOM 2904 C C . VAL A 1 365 ? 1.384 0.800 28.212 1.00 86.31 365 VAL A C 1
ATOM 2906 O O . VAL A 1 365 ? 1.038 0.143 29.189 1.00 86.31 365 VAL A O 1
ATOM 2909 N N . GLU A 1 366 ? 0.850 1.968 27.892 1.00 79.62 366 GLU A N 1
ATOM 2910 C CA . GLU A 1 366 ? -0.356 2.529 28.503 1.00 79.62 366 GLU A CA 1
ATOM 2911 C C . GLU A 1 366 ? -1.359 2.952 27.421 1.00 79.62 366 GLU A C 1
ATOM 2913 O O . GLU A 1 366 ? -0.984 3.191 26.267 1.00 79.62 366 GLU A O 1
ATOM 2918 N N . LEU A 1 367 ? -2.634 3.055 27.781 1.00 72.00 367 LEU A N 1
ATOM 2919 C CA . LEU A 1 367 ? -3.685 3.645 26.961 1.00 72.00 367 LEU A CA 1
ATOM 2920 C C . LEU A 1 367 ? -3.278 5.048 26.515 1.00 72.00 367 LEU A C 1
ATOM 2922 O O . LEU A 1 367 ? -2.905 5.900 27.319 1.00 72.00 367 LEU A O 1
ATOM 2926 N N . TRP A 1 368 ? -3.363 5.287 25.208 1.00 67.88 368 TRP A N 1
ATOM 2927 C CA . TRP A 1 368 ? -3.072 6.594 24.641 1.00 67.88 368 TRP A CA 1
ATOM 2928 C C . TRP A 1 368 ? -4.289 7.159 23.928 1.00 67.88 368 TRP A C 1
ATOM 2930 O O . TRP A 1 368 ? -4.850 6.536 23.027 1.00 67.88 368 TRP A O 1
ATOM 2940 N N . TYR A 1 369 ? -4.628 8.381 24.312 1.00 63.50 369 TYR A N 1
ATOM 2941 C CA . TYR A 1 369 ? -5.528 9.278 23.606 1.00 63.50 369 TYR A CA 1
ATOM 2942 C C . TYR A 1 369 ? -4.748 10.566 23.317 1.00 63.50 369 TYR A C 1
ATOM 2944 O O . TYR A 1 369 ? -3.739 10.829 23.973 1.00 63.50 369 TYR A O 1
ATOM 2952 N N . LEU A 1 370 ? -5.206 11.382 22.362 1.00 56.06 370 LEU A N 1
ATOM 2953 C CA . LEU A 1 370 ? -4.661 12.733 22.160 1.00 56.06 370 LEU A CA 1
ATOM 2954 C C . LEU A 1 370 ? -4.567 13.459 23.515 1.00 56.06 370 LEU A C 1
ATOM 2956 O O . LEU A 1 370 ? -5.498 13.362 24.312 1.00 56.06 370 LEU A O 1
ATOM 2960 N N . ASP A 1 371 ? -3.480 14.192 23.776 1.00 56.53 371 ASP A N 1
ATOM 2961 C CA . ASP A 1 371 ? -3.203 14.774 25.105 1.00 56.53 371 ASP A CA 1
ATOM 2962 C C . ASP A 1 371 ? -4.335 15.687 25.619 1.00 56.53 371 ASP A C 1
ATOM 2964 O O . ASP A 1 371 ? -4.544 15.818 26.823 1.00 56.53 371 ASP A O 1
ATOM 2968 N N . SER A 1 372 ? -5.120 16.278 24.712 1.00 46.78 372 SER A N 1
ATOM 2969 C CA . SER A 1 372 ? -6.328 17.056 25.027 1.00 46.78 372 SER A CA 1
ATOM 2970 C C . SER A 1 372 ? -7.453 16.224 25.668 1.00 46.78 372 SER A C 1
ATOM 2972 O O . SER A 1 372 ? -8.296 16.775 26.370 1.00 46.78 372 SER A O 1
ATOM 2974 N N . TYR A 1 373 ? -7.462 14.910 25.437 1.00 48.28 373 TYR A N 1
ATOM 2975 C CA . TYR A 1 373 ? -8.506 13.962 25.832 1.00 48.28 373 TYR A CA 1
ATOM 2976 C C . TYR A 1 373 ? -8.027 12.898 26.832 1.00 48.28 373 TYR A C 1
ATOM 2978 O O . TYR A 1 373 ? -8.851 12.177 27.385 1.00 48.28 373 TYR A O 1
ATOM 2986 N N . SER A 1 374 ? -6.724 12.804 27.118 1.00 50.25 374 SER A N 1
ATOM 2987 C CA . SER A 1 374 ? -6.162 11.810 28.052 1.00 50.25 374 SER A CA 1
ATOM 2988 C C . SER A 1 374 ? -6.712 11.924 29.481 1.00 50.25 374 SER A C 1
ATOM 2990 O O . SER A 1 374 ? -6.752 10.934 30.202 1.00 50.25 374 SER A O 1
ATOM 2992 N N . LYS A 1 375 ? -7.214 13.105 29.868 1.00 48.12 375 LYS A N 1
ATOM 2993 C CA . LYS A 1 375 ? -7.861 13.358 31.168 1.00 48.12 375 LYS A CA 1
ATOM 2994 C C . LYS A 1 375 ? -9.263 12.747 31.314 1.00 48.12 375 LYS A C 1
ATOM 2996 O O . LYS A 1 375 ? -9.811 12.799 32.403 1.00 48.12 375 LYS A O 1
ATOM 3001 N N . ILE A 1 376 ? -9.862 12.235 30.234 1.00 47.84 376 ILE A N 1
ATOM 3002 C CA . ILE A 1 376 ? -11.266 11.786 30.201 1.00 47.84 376 ILE A CA 1
ATOM 3003 C C . ILE A 1 376 ? -11.423 10.292 30.538 1.00 47.84 376 ILE A C 1
ATOM 3005 O O . ILE A 1 376 ? -12.464 9.891 31.044 1.00 47.84 376 ILE A O 1
ATOM 3009 N N . PHE A 1 377 ? -10.418 9.458 30.261 1.00 47.91 377 PHE A N 1
ATOM 3010 C CA . PHE A 1 377 ? -10.582 7.997 30.195 1.00 47.91 377 PHE A CA 1
ATOM 3011 C C . PHE A 1 377 ? -9.893 7.237 31.340 1.00 47.91 377 PHE A C 1
ATOM 3013 O O . PHE A 1 377 ? -9.194 6.253 31.104 1.00 47.91 377 PHE A O 1
ATOM 3020 N N . THR A 1 378 ? -10.066 7.685 32.585 1.00 39.88 378 THR A N 1
ATOM 3021 C CA . THR A 1 378 ? -9.535 6.988 33.768 1.00 39.88 378 THR A CA 1
ATOM 3022 C C . THR A 1 378 ? -10.641 6.274 34.551 1.00 39.88 378 THR A C 1
ATOM 3024 O O . THR A 1 378 ? -11.531 6.929 35.092 1.00 39.88 378 THR A O 1
ATOM 3027 N N . MET A 1 379 ? -10.478 4.947 34.660 1.00 39.69 379 MET A N 1
ATOM 3028 C CA . MET A 1 379 ? -11.247 3.955 35.438 1.00 39.69 379 MET A CA 1
ATOM 3029 C C . MET A 1 379 ? -12.575 3.473 34.820 1.00 39.69 379 MET A C 1
ATOM 3031 O O . MET A 1 379 ? -13.468 4.262 34.529 1.00 39.69 379 MET A O 1
ATOM 3035 N N . GLU A 1 380 ? -12.702 2.149 34.680 1.00 38.75 380 GLU A N 1
ATOM 3036 C CA . GLU A 1 380 ? -13.942 1.410 34.404 1.00 38.75 380 GLU A CA 1
ATOM 3037 C C . GLU A 1 380 ? -13.999 0.223 35.371 1.00 38.75 380 GLU A C 1
ATOM 3039 O O . GLU A 1 380 ? -13.128 -0.637 35.297 1.00 38.75 380 GLU A O 1
ATOM 3044 N N . GLU A 1 381 ? -15.002 0.166 36.253 1.00 34.56 381 GLU A N 1
ATOM 3045 C CA . GLU A 1 381 ? -15.515 -1.088 36.820 1.00 34.56 381 GLU A CA 1
ATOM 3046 C C . GLU A 1 381 ? -16.853 -0.882 37.556 1.00 34.56 381 GLU A C 1
ATOM 3048 O O . GLU A 1 381 ? -17.168 0.212 38.020 1.00 34.56 381 GLU A O 1
ATOM 3053 N N . ALA A 1 382 ? -17.586 -1.996 37.672 1.00 35.81 382 ALA A N 1
ATOM 3054 C CA . ALA A 1 382 ? -18.843 -2.242 38.386 1.00 35.81 382 ALA A CA 1
ATOM 3055 C C . ALA A 1 382 ? -20.145 -1.784 37.710 1.00 35.81 382 ALA A C 1
ATOM 3057 O O . ALA A 1 382 ? -20.450 -0.600 37.680 1.00 35.81 382 ALA A O 1
ATOM 3058 N N . LEU A 1 383 ? -20.959 -2.762 37.268 1.00 41.56 383 LEU A N 1
ATOM 3059 C CA . LEU A 1 383 ? -22.432 -2.696 37.206 1.00 41.56 383 LEU A CA 1
ATOM 3060 C C . LEU A 1 383 ? -23.002 -4.022 36.659 1.00 41.56 383 LEU A C 1
ATOM 3062 O O . LEU A 1 383 ? -23.045 -4.214 35.449 1.00 41.56 383 LEU A O 1
ATOM 3066 N N . GLU A 1 384 ? -23.441 -4.959 37.519 1.00 45.66 384 GLU A N 1
ATOM 3067 C CA . GLU A 1 384 ? -23.823 -6.300 37.014 1.00 45.66 384 GLU A CA 1
ATOM 3068 C C . GLU A 1 384 ? -25.083 -6.985 37.577 1.00 45.66 384 GLU A C 1
ATOM 3070 O O . GLU A 1 384 ? -25.394 -8.092 37.149 1.00 45.66 384 GLU A O 1
ATOM 3075 N N . LYS A 1 385 ? -25.886 -6.389 38.473 1.00 39.31 385 LYS A N 1
ATOM 3076 C CA . LYS A 1 385 ? -27.031 -7.142 39.054 1.00 39.31 385 LYS A CA 1
ATOM 3077 C C . LYS A 1 385 ? -28.436 -6.541 38.948 1.00 39.31 385 LYS A C 1
ATOM 3079 O O . LYS A 1 385 ? -29.388 -7.296 39.117 1.00 39.31 385 LYS A O 1
ATOM 3084 N N . MET A 1 386 ? -28.614 -5.268 38.577 1.00 46.53 386 MET A N 1
ATOM 3085 C CA . MET A 1 386 ? -29.942 -4.603 38.539 1.00 46.53 386 MET A CA 1
ATOM 3086 C C . MET A 1 386 ? -30.401 -4.121 37.144 1.00 46.53 386 MET A C 1
ATOM 3088 O O . MET A 1 386 ? -31.380 -3.388 37.038 1.00 46.53 386 MET A O 1
ATOM 3092 N N . LEU A 1 387 ? -29.711 -4.525 36.071 1.00 63.31 387 LEU A N 1
ATOM 3093 C CA . LEU A 1 387 ? -29.764 -3.825 34.778 1.00 63.31 387 LEU A CA 1
ATOM 3094 C C . LEU A 1 387 ? -30.772 -4.371 33.761 1.00 63.31 387 LEU A C 1
ATOM 3096 O O . LEU A 1 387 ? -31.376 -3.583 33.044 1.00 63.31 387 LEU A O 1
ATOM 3100 N N . LEU A 1 388 ? -30.977 -5.689 33.678 1.00 66.50 388 LEU A N 1
ATOM 3101 C CA . LEU A 1 388 ? -31.707 -6.294 32.549 1.00 66.50 388 LEU A CA 1
ATOM 3102 C C . LEU A 1 388 ? -33.162 -5.830 32.423 1.00 66.50 388 LEU A C 1
ATOM 3104 O O . LEU A 1 388 ? -33.576 -5.438 31.336 1.00 66.50 388 LEU A O 1
ATOM 3108 N N . SER A 1 389 ? -33.921 -5.830 33.522 1.00 68.38 389 SER A N 1
ATOM 3109 C CA . SER A 1 389 ? -35.327 -5.409 33.502 1.00 68.38 389 SER A CA 1
ATOM 3110 C C . SER A 1 389 ? -35.483 -3.923 33.169 1.00 68.38 389 SER A C 1
ATOM 3112 O O . SER A 1 389 ? -36.373 -3.554 32.410 1.00 68.38 389 SER A O 1
ATOM 3114 N N . GLN A 1 390 ? -34.586 -3.078 33.686 1.00 71.62 390 GLN A N 1
ATOM 3115 C CA . GLN A 1 390 ? -34.585 -1.640 33.404 1.00 71.62 390 GLN A CA 1
ATOM 3116 C C . GLN A 1 390 ? -34.198 -1.344 31.950 1.00 71.62 390 GLN A C 1
ATOM 3118 O O . GLN A 1 390 ? -34.778 -0.453 31.331 1.00 71.62 390 GLN A O 1
ATOM 3123 N N . ILE A 1 391 ? -33.239 -2.097 31.394 1.00 76.44 391 ILE A N 1
ATOM 3124 C CA . ILE A 1 391 ? -32.847 -1.997 29.983 1.00 76.44 391 ILE A CA 1
ATOM 3125 C C . ILE A 1 391 ? -34.037 -2.349 29.092 1.00 76.44 391 ILE A C 1
ATOM 3127 O O . ILE A 1 391 ? -34.356 -1.588 28.182 1.00 76.44 391 ILE A O 1
ATOM 3131 N N . GLU A 1 392 ? -34.712 -3.468 29.356 1.00 78.62 392 GLU A N 1
ATOM 3132 C CA . GLU A 1 392 ? -35.845 -3.909 28.540 1.00 78.62 392 GLU A CA 1
ATOM 3133 C C . GLU A 1 392 ? -36.991 -2.891 28.549 1.00 78.62 392 GLU A C 1
ATOM 3135 O O . GLU A 1 392 ? -37.463 -2.503 27.481 1.00 78.62 392 GLU A O 1
ATOM 3140 N N . GLU A 1 393 ? -37.393 -2.393 29.722 1.00 80.88 393 GLU A N 1
ATOM 3141 C CA . GLU A 1 393 ? -38.463 -1.395 29.841 1.00 80.88 393 GLU A CA 1
ATOM 3142 C C . GLU A 1 393 ? -38.151 -0.120 29.038 1.00 80.88 393 GLU A C 1
ATOM 3144 O O . GLU A 1 393 ? -38.996 0.394 28.296 1.00 80.88 393 GLU A O 1
ATOM 3149 N N . LEU A 1 394 ? -36.911 0.370 29.129 1.00 78.56 394 LEU A N 1
ATOM 3150 C CA . LEU A 1 394 ? -36.464 1.553 28.397 1.00 78.56 394 LEU A CA 1
ATOM 3151 C C . LEU A 1 394 ? -36.416 1.323 26.888 1.00 78.56 394 LEU A C 1
ATOM 3153 O O . LEU A 1 394 ? -36.857 2.188 26.127 1.00 78.56 394 LEU A O 1
ATOM 3157 N N . VAL A 1 395 ? -35.914 0.167 26.450 1.00 83.75 395 VAL A N 1
ATOM 3158 C CA . VAL A 1 395 ? -35.870 -0.208 25.031 1.00 83.75 395 VAL A CA 1
ATOM 3159 C C . VAL A 1 395 ? -37.287 -0.304 24.465 1.00 83.75 395 VAL A C 1
ATOM 3161 O O . VAL A 1 395 ? -37.546 0.245 23.395 1.00 83.75 395 VAL A O 1
ATOM 3164 N N . VAL A 1 396 ? -38.230 -0.914 25.189 1.00 85.19 396 VAL A N 1
ATOM 3165 C CA . VAL A 1 396 ? -39.636 -1.015 24.763 1.00 85.19 396 VAL A CA 1
ATOM 3166 C C . VAL A 1 396 ? -40.272 0.371 24.628 1.00 85.19 396 VAL A C 1
ATOM 3168 O O . VAL A 1 396 ? -40.845 0.675 23.580 1.00 85.19 396 VAL A O 1
ATOM 3171 N N . LYS A 1 397 ? -40.126 1.244 25.636 1.00 84.62 397 LYS A N 1
ATOM 3172 C CA . LYS A 1 397 ? -40.653 2.622 25.590 1.00 84.62 397 LYS A CA 1
ATOM 3173 C C . LYS A 1 397 ? -40.050 3.420 24.425 1.00 84.62 397 LYS A C 1
ATOM 3175 O O . LYS A 1 397 ? -40.758 4.171 23.746 1.00 84.62 397 LYS A O 1
ATOM 3180 N N . ALA A 1 398 ? -38.755 3.245 24.161 1.00 83.19 398 ALA A N 1
ATOM 3181 C CA . ALA A 1 398 ? -38.072 3.897 23.049 1.00 83.19 398 ALA A CA 1
ATOM 3182 C C . ALA A 1 398 ? -38.583 3.402 21.692 1.00 83.19 398 ALA A C 1
ATOM 3184 O O . ALA A 1 398 ? -38.961 4.223 20.862 1.00 83.19 398 ALA A O 1
ATOM 3185 N N . LEU A 1 399 ? -38.681 2.085 21.489 1.00 86.44 399 LEU A N 1
ATOM 3186 C CA . LEU A 1 399 ? -39.191 1.500 20.246 1.00 86.44 399 LEU A CA 1
ATOM 3187 C C . LEU A 1 399 ? -40.643 1.910 19.968 1.00 86.44 399 LEU A C 1
ATOM 3189 O O . LEU A 1 399 ? -40.970 2.248 18.832 1.00 86.44 399 LEU A O 1
ATOM 3193 N N . GLN A 1 400 ? -41.497 1.970 20.996 1.00 87.38 400 GLN A N 1
ATOM 3194 C CA . GLN A 1 400 ? -42.860 2.500 20.871 1.00 87.38 400 GLN A CA 1
ATOM 3195 C C . GLN A 1 400 ? -42.853 3.962 20.406 1.00 87.38 400 GLN A C 1
ATOM 3197 O O . GLN A 1 400 ? -43.576 4.326 19.478 1.00 87.38 400 GLN A O 1
ATOM 3202 N N . THR A 1 401 ? -41.986 4.790 20.993 1.00 86.44 401 THR A N 1
ATOM 3203 C CA . THR A 1 401 ? -41.831 6.201 20.605 1.00 86.44 401 THR A CA 1
ATOM 3204 C C . THR A 1 401 ? -41.287 6.352 19.184 1.00 86.44 401 THR A C 1
ATOM 3206 O O . THR A 1 401 ? -41.706 7.244 18.456 1.00 86.44 401 THR A O 1
ATOM 3209 N N . TRP A 1 402 ? -40.361 5.491 18.762 1.00 87.88 402 TRP A N 1
ATOM 3210 C CA . TRP A 1 402 ? -39.804 5.528 17.409 1.00 87.88 402 TRP A CA 1
ATOM 3211 C C . TRP A 1 402 ? -40.838 5.081 16.374 1.00 87.88 402 TRP A C 1
ATOM 3213 O O . TRP A 1 402 ? -40.905 5.656 15.293 1.00 87.88 402 TRP A O 1
ATOM 3223 N N . SER A 1 403 ? -41.689 4.110 16.725 1.00 88.12 403 SER A N 1
ATOM 3224 C CA . SER A 1 403 ? -42.748 3.598 15.847 1.00 88.12 403 SER A CA 1
ATOM 3225 C C . SER A 1 403 ? -43.883 4.593 15.582 1.00 88.12 403 SER A C 1
ATOM 3227 O O . SER A 1 403 ? -44.570 4.476 14.571 1.00 88.12 403 SER A O 1
ATOM 3229 N N . SER A 1 404 ? -44.085 5.579 16.465 1.00 89.31 404 SER A N 1
ATOM 3230 C CA . SER A 1 404 ? -45.114 6.613 16.287 1.00 89.31 404 SER A CA 1
ATOM 3231 C C . SER A 1 404 ? -44.666 7.769 15.387 1.00 89.31 404 SER A C 1
ATOM 3233 O O . SER A 1 404 ? -45.483 8.616 15.024 1.00 89.31 404 SER A O 1
ATOM 3235 N N . GLN A 1 405 ? -43.385 7.812 15.007 1.00 88.50 405 GLN A N 1
ATOM 3236 C CA . GLN A 1 405 ? -42.815 8.843 14.144 1.00 88.50 405 GLN A CA 1
ATOM 3237 C C . GLN A 1 405 ? -42.729 8.358 12.686 1.00 88.50 405 GLN A C 1
ATOM 3239 O O . GLN A 1 405 ? -42.459 7.184 12.444 1.00 88.50 405 GLN A O 1
ATOM 3244 N N . PRO A 1 406 ? -42.903 9.249 11.688 1.00 87.25 406 PRO A N 1
ATOM 3245 C CA . PRO A 1 406 ? -42.849 8.867 10.273 1.00 87.25 406 PRO A CA 1
ATOM 3246 C C . PRO A 1 406 ? -41.451 8.420 9.816 1.00 87.25 406 PRO A C 1
ATOM 3248 O O . PRO A 1 406 ? -41.326 7.648 8.869 1.00 87.25 406 PRO A O 1
ATOM 3251 N N . SER A 1 407 ? -40.396 8.918 10.464 1.00 89.06 407 SER A N 1
ATOM 3252 C CA . SER A 1 407 ? -39.005 8.557 10.190 1.00 89.06 407 SER A CA 1
ATOM 3253 C C . SER A 1 407 ? -38.136 8.876 11.401 1.00 89.06 407 SER A C 1
ATOM 3255 O O . SER A 1 407 ? -38.336 9.917 12.028 1.00 89.06 407 SER A O 1
ATOM 3257 N N . VAL A 1 408 ? -37.138 8.037 11.675 1.00 87.12 408 VAL A N 1
ATOM 3258 C CA . VAL A 1 408 ? -36.202 8.210 12.792 1.00 87.12 408 VAL A CA 1
ATOM 3259 C C . VAL A 1 408 ? -34.770 8.058 12.284 1.00 87.12 408 VAL A C 1
ATOM 3261 O O . VAL A 1 408 ? -34.462 7.109 11.567 1.00 87.12 408 VAL A O 1
ATOM 3264 N N . GLU A 1 409 ? -33.884 8.979 12.668 1.00 87.50 409 GLU A N 1
ATOM 3265 C CA . GLU A 1 409 ? -32.441 8.791 12.492 1.00 87.50 409 GLU A CA 1
ATOM 3266 C C . GLU A 1 409 ? -31.938 7.894 13.629 1.00 87.50 409 GLU A C 1
ATOM 3268 O O . GLU A 1 409 ? -31.871 8.303 14.790 1.00 87.50 409 GLU A O 1
ATOM 3273 N N . VAL A 1 410 ? -31.671 6.633 13.293 1.00 87.38 410 VAL A N 1
ATOM 3274 C CA . VAL A 1 410 ? -31.438 5.554 14.256 1.00 87.38 410 VAL A CA 1
ATOM 3275 C C . VAL A 1 410 ? -30.218 5.814 15.135 1.00 87.38 410 VAL A C 1
ATOM 3277 O O . VAL A 1 410 ? -30.294 5.552 16.336 1.00 87.38 410 VAL A O 1
ATOM 3280 N N . LYS A 1 411 ? -29.109 6.338 14.588 1.00 84.62 411 LYS A N 1
ATOM 3281 C CA . LYS A 1 411 ? -27.897 6.573 15.387 1.00 84.62 411 LYS A CA 1
ATOM 3282 C C . LYS A 1 411 ? -28.178 7.627 16.457 1.00 84.62 411 LYS A C 1
ATOM 3284 O O . LYS A 1 411 ? -27.905 7.397 17.632 1.00 84.62 411 LYS A O 1
ATOM 3289 N N . HIS A 1 412 ? -28.765 8.757 16.080 1.00 83.44 412 HIS A N 1
ATOM 3290 C CA . HIS A 1 412 ? -29.115 9.830 16.998 1.00 83.44 412 HIS A CA 1
ATOM 3291 C C . HIS A 1 412 ? -30.143 9.367 18.033 1.00 83.44 412 HIS A C 1
ATOM 3293 O O . HIS A 1 412 ? -29.936 9.561 19.230 1.00 83.44 412 HIS A O 1
ATOM 3299 N N . ALA A 1 413 ? -31.211 8.692 17.612 1.00 84.50 413 ALA A N 1
ATOM 3300 C CA . ALA A 1 413 ? -32.234 8.208 18.532 1.00 84.50 413 ALA A CA 1
ATOM 3301 C C . ALA A 1 413 ? -31.670 7.191 19.542 1.00 84.50 413 ALA A C 1
ATOM 3303 O O . ALA A 1 413 ? -31.935 7.300 20.742 1.00 84.50 413 ALA A O 1
ATOM 3304 N N . ALA A 1 414 ? -30.824 6.259 19.086 1.00 85.62 414 ALA A N 1
ATOM 3305 C CA . ALA A 1 414 ? -30.118 5.324 19.957 1.00 85.62 414 ALA A CA 1
ATOM 3306 C C . ALA A 1 414 ? -29.148 6.050 20.906 1.00 85.62 414 ALA A C 1
ATOM 3308 O O . ALA A 1 414 ? -29.120 5.737 22.093 1.00 85.62 414 ALA A O 1
ATOM 3309 N N . SER A 1 415 ? -28.405 7.054 20.418 1.00 82.94 415 SER A N 1
ATOM 3310 C CA . SER A 1 415 ? -27.469 7.851 21.232 1.00 82.94 415 SER A CA 1
ATOM 3311 C C . SER A 1 415 ? -28.166 8.510 22.425 1.00 82.94 415 SER A C 1
ATOM 3313 O O . SER A 1 415 ? -27.670 8.455 23.549 1.00 82.94 415 SER A O 1
ATOM 3315 N N . VAL A 1 416 ? -29.360 9.065 22.194 1.00 81.12 416 VAL A N 1
ATOM 3316 C CA . VAL A 1 416 ? -30.183 9.716 23.218 1.00 81.12 416 VAL A CA 1
ATOM 3317 C C . VAL A 1 416 ? -30.671 8.688 24.238 1.00 81.12 416 VAL A C 1
ATOM 3319 O O . VAL A 1 416 ? -30.562 8.925 25.438 1.00 81.12 416 VAL A O 1
ATOM 3322 N N . LEU A 1 417 ? -31.153 7.528 23.776 1.00 83.38 417 LEU A N 1
ATOM 3323 C CA . LEU A 1 417 ? -31.604 6.439 24.646 1.00 83.38 417 LEU A CA 1
ATOM 3324 C C . LEU A 1 417 ? -30.488 5.944 25.578 1.00 83.38 417 LEU A C 1
ATOM 3326 O O . LEU A 1 417 ? -30.694 5.857 26.787 1.00 83.38 417 LEU A O 1
ATOM 3330 N N . ILE A 1 418 ? -29.313 5.638 25.023 1.00 81.69 418 ILE A N 1
ATOM 3331 C CA . ILE A 1 418 ? -28.181 5.089 25.782 1.00 81.69 418 ILE A CA 1
ATOM 3332 C C . ILE A 1 418 ? -27.649 6.119 26.773 1.00 81.69 418 ILE A C 1
ATOM 3334 O O . ILE A 1 418 ? -27.376 5.772 27.919 1.00 81.69 418 ILE A O 1
ATOM 3338 N N . LEU A 1 419 ? -27.544 7.388 26.366 1.00 79.75 419 LEU A N 1
ATOM 3339 C CA . LEU A 1 419 ? -27.100 8.441 27.271 1.00 79.75 419 LEU A CA 1
ATOM 3340 C C . LEU A 1 419 ? -28.091 8.649 28.418 1.00 79.75 419 LEU A C 1
ATOM 3342 O O . LEU A 1 419 ? -27.666 8.796 29.557 1.00 79.75 419 LEU A O 1
ATOM 3346 N N . HIS A 1 420 ? -29.400 8.635 28.152 1.00 78.06 420 HIS A N 1
ATOM 3347 C CA . HIS A 1 420 ? -30.406 8.747 29.213 1.00 78.06 420 HIS A CA 1
ATOM 3348 C C . HIS A 1 420 ? -30.352 7.562 30.171 1.00 78.06 420 HIS A C 1
ATOM 3350 O O . HIS A 1 420 ? -30.446 7.757 31.380 1.00 78.06 420 HIS A O 1
ATOM 3356 N N . PHE A 1 421 ? -30.167 6.348 29.650 1.00 77.94 421 PHE A N 1
ATOM 3357 C CA . PHE A 1 421 ? -29.990 5.168 30.485 1.00 77.94 421 PHE A CA 1
ATOM 3358 C C . PHE A 1 421 ? -28.734 5.278 31.356 1.00 77.94 421 PHE A C 1
ATOM 3360 O O . PHE A 1 421 ? -28.822 5.117 32.570 1.00 77.94 421 PHE A O 1
ATOM 3367 N N . GLY A 1 422 ? -27.593 5.628 30.755 1.00 77.19 422 GLY A N 1
ATOM 3368 C CA . GLY A 1 422 ? -26.336 5.835 31.471 1.00 77.19 422 GLY A CA 1
ATOM 3369 C C . GLY A 1 422 ? -26.442 6.938 32.524 1.00 77.19 422 GLY A C 1
ATOM 3370 O O . GLY A 1 422 ? -26.005 6.750 33.651 1.00 77.19 422 GLY A O 1
ATOM 3371 N N . ALA A 1 423 ? -27.090 8.060 32.206 1.00 79.00 423 ALA A N 1
ATOM 3372 C CA . ALA A 1 423 ? -27.284 9.165 33.141 1.00 79.00 423 ALA A CA 1
ATOM 3373 C C . ALA A 1 423 ? -28.223 8.786 34.297 1.00 79.00 423 ALA A C 1
ATOM 3375 O O . ALA A 1 423 ? -27.939 9.101 35.450 1.00 79.00 423 ALA A O 1
ATOM 3376 N N . LYS A 1 424 ? -29.306 8.051 34.029 1.00 77.50 424 LYS A N 1
ATOM 3377 C CA . LYS A 1 424 ? -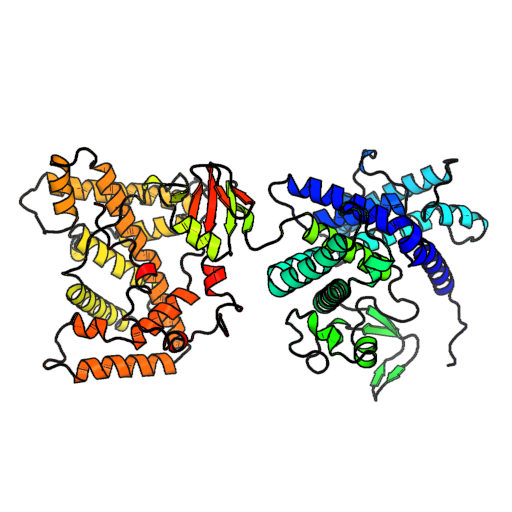30.183 7.530 35.084 1.00 77.50 424 LYS A CA 1
ATOM 3378 C C . LYS A 1 424 ? -29.439 6.561 36.006 1.00 77.50 424 LYS A C 1
ATOM 3380 O O . LYS A 1 424 ? -29.637 6.601 37.213 1.00 77.50 424 LYS A O 1
ATOM 3385 N N . LEU A 1 425 ? -28.589 5.709 35.440 1.00 73.69 425 LEU A N 1
ATOM 3386 C CA . LEU A 1 425 ? -27.859 4.681 36.177 1.00 73.69 425 LEU A CA 1
ATOM 3387 C C . LEU A 1 425 ? -26.695 5.241 37.004 1.00 73.69 425 LEU A C 1
ATOM 3389 O O . LEU A 1 425 ? -26.468 4.795 38.124 1.00 73.69 425 LEU A O 1
ATOM 3393 N N . LEU A 1 426 ? -25.943 6.188 36.440 1.00 73.50 426 LEU A N 1
ATOM 3394 C CA . LEU A 1 426 ? -24.716 6.698 37.048 1.00 73.50 426 LEU A CA 1
ATOM 3395 C C . LEU A 1 426 ? -24.966 7.852 38.020 1.00 73.50 426 LEU A C 1
ATOM 3397 O O . LEU A 1 426 ? -24.256 7.963 39.012 1.00 73.50 426 LEU A O 1
ATOM 3401 N N . ILE A 1 427 ? -25.942 8.716 37.725 1.00 75.62 427 ILE A N 1
ATOM 3402 C CA . ILE A 1 427 ? -26.170 9.973 38.460 1.00 75.62 427 ILE A CA 1
ATOM 3403 C C . ILE A 1 427 ? -27.651 10.211 38.800 1.00 75.62 427 ILE A C 1
ATOM 3405 O O . ILE A 1 427 ? -28.028 11.333 39.141 1.00 75.62 427 ILE A O 1
ATOM 3409 N N . GLY A 1 428 ? -28.517 9.205 38.624 1.00 71.44 428 GLY A N 1
ATOM 3410 C CA . GLY A 1 428 ? -29.943 9.310 38.949 1.00 71.44 428 GLY A CA 1
ATOM 3411 C C . GLY A 1 428 ? -30.694 10.370 38.137 1.00 71.44 428 GLY A C 1
ATOM 3412 O O . GLY A 1 428 ? -31.737 10.862 38.565 1.00 71.44 428 GLY A O 1
ATOM 3413 N N . TYR A 1 429 ? -30.158 10.763 36.977 1.00 72.75 429 TYR A N 1
ATOM 3414 C CA . TYR A 1 429 ? -30.677 11.882 36.195 1.00 72.75 429 TYR A CA 1
ATOM 3415 C C . TYR A 1 429 ? -32.014 11.542 35.527 1.00 72.75 429 TYR A C 1
ATOM 3417 O O . TYR A 1 429 ? -32.116 10.606 34.731 1.00 72.75 429 TYR A O 1
ATOM 3425 N N . ASP A 1 430 ? -33.031 12.355 35.817 1.00 67.38 430 ASP A N 1
ATOM 3426 C CA . ASP A 1 430 ? -34.363 12.263 35.224 1.00 67.38 430 ASP A CA 1
ATOM 3427 C C . ASP A 1 430 ? -34.541 13.336 34.138 1.00 67.38 430 ASP A C 1
ATOM 3429 O O . ASP A 1 430 ? -34.680 14.532 34.418 1.00 67.38 430 ASP A O 1
ATOM 3433 N N . HIS A 1 431 ? -34.531 12.899 32.876 1.00 63.44 431 HIS A N 1
ATOM 3434 C CA . HIS A 1 431 ? -34.642 13.775 31.709 1.00 63.44 431 HIS A CA 1
ATOM 3435 C C . HIS A 1 431 ? -35.961 14.571 31.683 1.00 63.44 431 HIS A C 1
ATOM 3437 O O . HIS A 1 431 ? -36.004 15.652 31.100 1.00 63.44 431 HIS A O 1
ATOM 3443 N N . GLU A 1 432 ? -37.035 14.095 32.326 1.00 57.88 432 GLU A N 1
ATOM 3444 C CA . GLU A 1 432 ? -38.325 14.806 32.340 1.00 57.88 432 GLU A CA 1
ATOM 3445 C C . GLU A 1 432 ? -38.289 16.097 33.185 1.00 57.88 432 GLU A C 1
ATOM 3447 O O . GLU A 1 432 ? -39.133 16.975 33.006 1.00 57.88 432 GLU A O 1
ATOM 3452 N N . LYS A 1 433 ? -37.287 16.263 34.064 1.00 54.84 433 LYS A N 1
ATOM 3453 C CA . LYS A 1 433 ? -37.188 17.388 35.016 1.00 54.84 433 LYS A CA 1
ATOM 3454 C C . LYS A 1 433 ? -36.148 18.451 34.650 1.00 54.84 433 LYS A C 1
ATOM 3456 O O . LYS A 1 433 ? -36.026 19.445 35.366 1.00 54.84 433 LYS A O 1
ATOM 3461 N N . SER A 1 434 ? -35.388 18.278 33.565 1.00 53.56 434 SER A N 1
ATOM 3462 C CA . SER A 1 434 ? -34.255 19.152 33.235 1.00 53.56 434 SER A CA 1
ATOM 3463 C C . SER A 1 434 ? -34.394 19.795 31.843 1.00 53.56 434 SER A C 1
ATOM 3465 O O . SER A 1 434 ? -34.448 19.087 30.842 1.00 53.56 434 SER A O 1
ATOM 3467 N N . PRO A 1 435 ? -34.416 21.139 31.734 1.00 42.28 435 PRO A N 1
ATOM 3468 C CA . PRO A 1 435 ? -34.688 21.840 30.473 1.00 42.28 435 PRO A CA 1
ATOM 3469 C C . PRO A 1 435 ? -33.511 21.887 29.477 1.00 42.28 435 PRO A C 1
ATOM 3471 O O . PRO A 1 435 ? -33.682 22.407 28.375 1.00 42.28 435 PRO A O 1
ATOM 3474 N N . ARG A 1 436 ? -32.314 21.384 29.823 1.00 53.28 436 ARG A N 1
ATOM 3475 C CA . ARG A 1 436 ? -31.148 21.347 28.914 1.00 53.28 436 ARG A CA 1
ATOM 3476 C C . ARG A 1 436 ? -30.842 19.916 28.485 1.00 53.28 436 ARG A C 1
ATOM 3478 O O . ARG A 1 436 ? -30.578 19.063 29.326 1.00 53.28 436 ARG A O 1
ATOM 3485 N N . LYS A 1 437 ? -30.818 19.668 27.172 1.00 68.25 437 LYS A N 1
ATOM 3486 C CA . LYS A 1 437 ? -30.543 18.346 26.597 1.00 68.25 437 LYS A CA 1
ATOM 3487 C C . LYS A 1 437 ? -29.062 17.987 26.725 1.00 68.25 437 LYS A C 1
ATOM 3489 O O . LYS A 1 437 ? -28.266 18.293 25.841 1.00 68.25 437 LYS A O 1
ATOM 3494 N N . MET A 1 438 ? -28.713 17.277 27.797 1.00 74.75 438 MET A N 1
ATOM 3495 C CA . MET A 1 438 ? -27.401 16.637 27.991 1.00 74.75 438 MET A CA 1
ATOM 3496 C C . MET A 1 438 ? -26.942 15.866 26.734 1.00 74.75 438 MET A C 1
ATOM 3498 O O . MET A 1 438 ? -25.767 15.889 26.378 1.00 74.75 438 MET A O 1
ATOM 3502 N N . SER A 1 439 ? -27.882 15.266 25.998 1.00 73.38 439 SER A N 1
ATOM 3503 C CA . SER A 1 439 ? -27.633 14.564 24.735 1.00 73.38 439 SER A CA 1
ATOM 3504 C C . SER A 1 439 ? -27.061 15.421 23.612 1.00 73.38 439 SER A C 1
ATOM 3506 O O . SER A 1 439 ? -26.238 14.924 22.847 1.00 73.38 439 SER A O 1
ATOM 3508 N N . GLU A 1 440 ? -27.429 16.695 23.500 1.00 77.38 440 GLU A N 1
ATOM 3509 C CA . GLU A 1 440 ? -26.872 17.578 22.468 1.00 77.38 440 GLU A CA 1
ATOM 3510 C C . GLU A 1 440 ? -25.423 17.962 22.797 1.00 77.38 440 GLU A C 1
ATOM 3512 O O . GLU A 1 440 ? -24.565 17.942 21.912 1.00 77.38 440 GLU A O 1
ATOM 3517 N N . THR A 1 441 ? -25.129 18.235 24.073 1.00 78.38 441 THR A N 1
ATOM 3518 C CA . THR A 1 441 ? -23.777 18.556 24.552 1.00 78.38 441 THR A CA 1
ATOM 3519 C C . THR A 1 441 ? -22.818 17.387 24.320 1.00 78.38 441 THR A C 1
ATOM 3521 O O . THR A 1 441 ? -21.778 17.562 23.689 1.00 78.38 441 THR A O 1
ATOM 3524 N N . PHE A 1 442 ? -23.186 16.173 24.745 1.00 78.31 442 PHE A N 1
ATOM 3525 C CA . PHE A 1 442 ? -22.343 14.984 24.570 1.00 78.31 442 PHE A CA 1
ATOM 3526 C C . PHE A 1 442 ? -22.155 14.603 23.089 1.00 78.31 442 PHE A C 1
ATOM 3528 O O . PHE A 1 442 ? -21.037 14.285 22.679 1.00 78.31 442 PHE A O 1
ATOM 3535 N N . ASN A 1 443 ? -23.195 14.722 22.253 1.00 75.56 443 ASN A N 1
ATOM 3536 C CA . ASN A 1 443 ? -23.073 14.488 20.808 1.00 75.56 443 ASN A CA 1
ATOM 3537 C C . ASN A 1 443 ? -22.107 15.475 20.128 1.00 75.56 443 ASN A C 1
ATOM 3539 O O . ASN A 1 443 ? -21.311 15.078 19.275 1.00 75.56 443 ASN A O 1
ATOM 3543 N N . ASN A 1 444 ? -22.132 16.757 20.506 1.00 76.81 444 ASN A N 1
ATOM 3544 C CA . ASN A 1 444 ? -21.198 17.745 19.958 1.00 76.81 444 ASN A CA 1
ATOM 3545 C C . ASN A 1 444 ? -19.750 17.485 20.396 1.00 76.81 444 ASN A C 1
ATOM 3547 O O . ASN A 1 444 ? -18.832 17.684 19.596 1.00 76.81 444 ASN A O 1
ATOM 3551 N N . VAL A 1 445 ? -19.536 17.017 21.634 1.00 77.38 445 VAL A N 1
ATOM 3552 C CA . VAL A 1 445 ? -18.210 16.571 22.084 1.00 77.38 445 VAL A CA 1
ATOM 3553 C C . VAL A 1 445 ? -17.706 15.458 21.166 1.00 77.38 445 VAL A C 1
ATOM 3555 O O . VAL A 1 445 ? -16.591 15.576 20.650 1.00 77.38 445 VAL A O 1
ATOM 3558 N N . ALA A 1 446 ? -18.536 14.441 20.898 1.00 71.38 446 ALA A N 1
ATOM 3559 C CA . ALA A 1 446 ? -18.169 13.305 20.049 1.00 71.38 446 ALA A CA 1
ATOM 3560 C C . ALA A 1 446 ? -17.836 13.723 18.616 1.00 71.38 446 ALA A C 1
ATOM 3562 O O . ALA A 1 446 ? -16.825 13.298 18.052 1.00 71.38 446 ALA A O 1
ATOM 3563 N N . GLY A 1 447 ? -18.620 14.648 18.060 1.00 70.44 447 GLY A N 1
ATOM 3564 C CA . GLY A 1 447 ? -18.376 15.218 16.739 1.00 70.44 447 GLY A CA 1
ATOM 3565 C C . GLY A 1 447 ? -17.032 15.943 16.591 1.00 70.44 447 GLY A C 1
ATOM 3566 O O . GLY A 1 447 ? -16.579 16.115 15.465 1.00 70.44 447 GLY A O 1
ATOM 3567 N N . GLY A 1 448 ? -16.372 16.356 17.680 1.00 69.69 448 GLY A N 1
ATOM 3568 C CA . GLY A 1 448 ? -15.053 16.998 17.630 1.00 69.69 448 GLY A CA 1
ATOM 3569 C C . GLY A 1 448 ? -13.857 16.072 17.853 1.00 69.69 448 GLY A C 1
ATOM 3570 O O . GLY A 1 448 ? -12.735 16.501 17.596 1.00 69.69 448 GLY A O 1
ATOM 3571 N N . PHE A 1 449 ? -14.072 14.826 18.292 1.00 63.47 449 PHE A N 1
ATOM 3572 C CA . PHE A 1 449 ? -12.993 13.889 18.640 1.00 63.47 449 PHE A CA 1
ATOM 3573 C C . PHE A 1 449 ? -12.190 13.417 17.417 1.00 63.47 449 PHE A C 1
ATOM 3575 O O . PHE A 1 449 ? -10.978 13.244 17.490 1.00 63.47 449 PHE A O 1
ATOM 3582 N N . MET A 1 450 ? -12.862 13.254 16.272 1.00 61.84 450 MET A N 1
ATOM 3583 C CA . MET A 1 450 ? -12.259 12.784 15.012 1.00 61.84 450 MET A CA 1
ATOM 3584 C C . MET A 1 450 ? -11.988 13.913 14.006 1.00 61.84 450 MET A C 1
ATOM 3586 O O . MET A 1 450 ? -11.715 13.653 12.833 1.00 61.84 450 MET A O 1
ATOM 3590 N N . VAL A 1 451 ? -12.082 15.174 14.434 1.00 67.25 451 VAL A N 1
ATOM 3591 C CA . VAL A 1 451 ? -11.866 16.341 13.568 1.00 67.25 451 VAL A CA 1
ATOM 3592 C C . VAL A 1 451 ? -10.472 16.906 13.808 1.00 67.25 451 VAL A C 1
ATOM 3594 O O . VAL A 1 451 ? -9.909 16.783 14.893 1.00 67.25 451 VAL A O 1
ATOM 3597 N N . PHE A 1 452 ? -9.898 17.531 12.780 1.00 69.00 452 PHE A N 1
ATOM 3598 C CA . PHE A 1 452 ? -8.598 18.184 12.886 1.00 69.00 452 PHE A CA 1
ATOM 3599 C C . PHE A 1 452 ? -8.571 19.151 14.092 1.00 69.00 452 PHE A C 1
ATOM 3601 O O . PHE A 1 452 ? -9.508 19.948 14.222 1.00 69.00 452 PHE A O 1
ATOM 3608 N N . PRO A 1 453 ? -7.535 19.105 14.958 1.00 70.56 453 PRO A N 1
ATOM 3609 C CA . PRO A 1 453 ? -7.509 19.799 16.251 1.00 70.56 453 PRO A CA 1
ATOM 3610 C C . PRO A 1 453 ? -7.235 21.304 16.093 1.00 70.56 453 PRO A C 1
ATOM 3612 O O . PRO A 1 453 ? -6.218 21.841 16.527 1.00 70.56 453 PRO A O 1
ATOM 3615 N N . LEU A 1 454 ? -8.139 22.001 15.407 1.00 74.62 454 LEU A N 1
ATOM 3616 C CA . LEU A 1 454 ? -8.035 23.421 15.102 1.00 74.62 454 LEU A CA 1
ATOM 3617 C C . LEU A 1 454 ? -8.897 24.215 16.084 1.00 74.62 454 LEU A C 1
ATOM 3619 O O . LEU A 1 454 ? -10.121 24.271 15.944 1.00 74.62 454 LEU A O 1
ATOM 3623 N N . ASN A 1 455 ? -8.271 24.834 17.083 1.00 80.25 455 ASN A N 1
ATOM 3624 C CA . ASN A 1 455 ? -8.969 25.589 18.125 1.00 80.25 455 ASN A CA 1
ATOM 3625 C C . ASN A 1 455 ? -9.318 27.024 17.670 1.00 80.25 455 ASN A C 1
ATOM 3627 O O . ASN A 1 455 ? -8.784 27.999 18.193 1.00 80.25 455 ASN A O 1
ATOM 3631 N N . ILE A 1 456 ? -10.178 27.152 16.654 1.00 81.94 456 ILE A N 1
ATOM 3632 C CA . ILE A 1 456 ? -10.639 28.438 16.101 1.00 81.94 456 ILE A CA 1
ATOM 3633 C C . ILE A 1 456 ? -12.172 28.518 16.199 1.00 81.94 456 ILE A C 1
ATOM 3635 O O . ILE A 1 456 ? -12.838 27.547 15.833 1.00 81.94 456 ILE A O 1
ATOM 3639 N N . PRO A 1 457 ? -12.762 29.651 16.637 1.00 83.44 457 PRO A N 1
ATOM 3640 C CA . PRO A 1 457 ? -14.212 29.822 16.668 1.00 83.44 457 PRO A CA 1
ATOM 3641 C C . PRO A 1 457 ? -14.881 29.452 15.336 1.00 83.44 457 PRO A C 1
ATOM 3643 O O . PRO A 1 457 ? -14.484 29.932 14.277 1.00 83.44 457 PRO A O 1
ATOM 3646 N N . GLY A 1 458 ? -15.899 28.590 15.398 1.00 78.81 458 GLY A N 1
ATOM 3647 C CA . GLY A 1 458 ? -16.616 28.073 14.225 1.00 78.81 458 GLY A CA 1
ATOM 3648 C C . GLY A 1 458 ? -16.163 26.688 13.750 1.00 78.81 458 GLY A C 1
ATOM 3649 O O . GLY A 1 458 ? -16.872 26.070 12.959 1.00 78.81 458 GLY A O 1
ATOM 3650 N N . THR A 1 459 ? -15.042 26.152 14.247 1.00 82.31 459 THR A N 1
ATOM 3651 C CA . THR A 1 459 ? -14.655 24.759 13.973 1.00 82.31 459 THR A CA 1
ATOM 3652 C C . THR A 1 459 ? -15.384 23.780 14.896 1.00 82.31 459 THR A C 1
ATOM 3654 O O . THR A 1 459 ? -15.766 24.112 16.023 1.00 82.31 459 THR A O 1
ATOM 3657 N N . ALA A 1 460 ? -15.539 22.532 14.440 1.00 79.00 460 ALA A N 1
ATOM 3658 C CA . ALA A 1 460 ? -16.110 21.464 15.263 1.00 79.00 460 ALA A CA 1
ATOM 3659 C C . ALA A 1 460 ? -15.256 21.170 16.513 1.00 79.00 460 ALA A C 1
ATOM 3661 O O . ALA A 1 460 ? -15.810 20.914 17.577 1.00 79.00 460 ALA A O 1
ATOM 3662 N N . HIS A 1 461 ? -13.924 21.284 16.415 1.00 79.62 461 HIS A N 1
ATOM 3663 C CA . HIS A 1 461 ? -13.017 21.105 17.554 1.00 79.62 461 HIS A CA 1
ATOM 3664 C C . HIS A 1 461 ? -13.201 22.197 18.624 1.00 79.62 461 HIS A C 1
ATOM 3666 O O . HIS A 1 461 ? -13.324 21.882 19.804 1.00 79.62 461 HIS A O 1
ATOM 3672 N N . TYR A 1 462 ? -13.321 23.470 18.223 1.00 82.00 462 TYR A N 1
ATOM 3673 C CA . TYR A 1 462 ? -13.615 24.567 19.155 1.00 82.00 462 TYR A CA 1
ATOM 3674 C C . TYR A 1 462 ? -14.965 24.374 19.859 1.00 82.00 462 TYR A C 1
ATOM 3676 O O . TYR A 1 462 ? -15.069 24.544 21.075 1.00 82.00 462 TYR A O 1
ATOM 3684 N N . LYS A 1 463 ? -16.005 23.984 19.104 1.00 82.94 463 LYS A N 1
ATOM 3685 C CA . LYS A 1 463 ? -17.331 23.692 19.668 1.00 82.94 463 LYS A CA 1
ATOM 3686 C C . LYS A 1 463 ? -17.271 22.531 20.670 1.00 82.94 463 LYS A C 1
ATOM 3688 O O . LYS A 1 463 ? -17.816 22.651 21.759 1.00 82.94 463 LYS A O 1
ATOM 3693 N N . SER A 1 464 ? -16.553 21.459 20.333 1.00 83.00 464 SER A N 1
ATOM 3694 C CA . SER A 1 464 ? -16.361 20.286 21.195 1.00 83.00 464 SER A CA 1
ATOM 3695 C C . SER A 1 464 ? -15.682 20.632 22.524 1.00 83.00 464 SER A C 1
ATOM 3697 O O . SER A 1 464 ? -16.183 20.231 23.569 1.00 83.00 464 SER A O 1
ATOM 3699 N N . LEU A 1 465 ? -14.622 21.450 22.525 1.00 81.94 465 LEU A N 1
ATOM 3700 C CA . LEU A 1 465 ? -13.964 21.906 23.762 1.00 81.94 465 LEU A CA 1
ATOM 3701 C C . LEU A 1 465 ? -14.886 22.762 24.649 1.00 81.94 465 LEU A C 1
ATOM 3703 O O . LEU A 1 465 ? -14.868 22.657 25.881 1.00 81.94 465 LEU A O 1
ATOM 3707 N N . LYS A 1 466 ? -15.713 23.614 24.030 1.00 83.88 466 LYS A N 1
ATOM 3708 C CA . LYS A 1 466 ? -16.699 24.427 24.751 1.00 83.88 466 LYS A CA 1
ATOM 3709 C C . LYS A 1 466 ? -17.771 23.548 25.397 1.00 83.88 466 LYS A C 1
ATOM 3711 O O . LYS A 1 466 ? -18.040 23.700 26.587 1.00 83.88 466 LYS A O 1
ATOM 3716 N N . ASP A 1 467 ? -18.324 22.611 24.636 1.00 84.50 467 ASP A N 1
ATOM 3717 C CA . ASP A 1 467 ? -19.378 21.709 25.100 1.00 84.50 467 ASP A CA 1
ATOM 3718 C C . ASP A 1 467 ? -18.837 20.699 26.130 1.00 84.50 467 ASP A C 1
ATOM 3720 O O . ASP A 1 467 ? -19.533 20.360 27.083 1.00 84.50 467 ASP A O 1
ATOM 3724 N N . GLN A 1 468 ? -17.562 20.307 26.035 1.00 80.69 468 GLN A N 1
ATOM 3725 C CA . GLN A 1 468 ? -16.863 19.549 27.079 1.00 80.69 468 GLN A CA 1
ATOM 3726 C C . GLN A 1 468 ? -16.817 20.337 28.393 1.00 80.69 468 GLN A C 1
ATOM 3728 O O . GLN A 1 468 ? -17.146 19.804 29.451 1.00 80.69 468 GLN A O 1
ATOM 3733 N N . THR A 1 469 ? -16.437 21.617 28.335 1.00 83.56 469 THR A N 1
ATOM 3734 C CA . THR A 1 469 ? -16.400 22.484 29.522 1.00 83.56 469 THR A CA 1
ATOM 3735 C C . THR A 1 469 ? -17.796 22.649 30.127 1.00 83.56 469 THR A C 1
ATOM 3737 O O . THR A 1 469 ? -17.954 22.627 31.348 1.00 83.56 469 THR A O 1
ATOM 3740 N N . GLU A 1 470 ? -18.826 22.783 29.287 1.00 84.56 470 GLU A N 1
ATOM 3741 C CA . GLU A 1 470 ? -20.218 22.842 29.734 1.00 84.56 470 GLU A CA 1
ATOM 3742 C C . GLU A 1 470 ? -20.661 21.538 30.412 1.00 84.56 470 GLU A C 1
ATOM 3744 O O . GLU A 1 470 ? -21.186 21.592 31.523 1.00 84.56 470 GLU A O 1
ATOM 3749 N N . ALA A 1 471 ? -20.385 20.378 29.813 1.00 82.69 471 ALA A N 1
ATOM 3750 C CA . ALA A 1 471 ? -20.725 19.075 30.382 1.00 82.69 471 ALA A CA 1
ATOM 3751 C C . ALA A 1 471 ? -20.034 18.825 31.734 1.00 82.69 471 ALA A C 1
ATOM 3753 O O . ALA A 1 471 ? -20.685 18.416 32.694 1.00 82.69 471 ALA A O 1
ATOM 3754 N N . VAL A 1 472 ? -18.739 19.141 31.844 1.00 83.06 472 VAL A N 1
ATOM 3755 C CA . VAL A 1 472 ? -17.982 19.058 33.107 1.00 83.06 472 VAL A CA 1
ATOM 3756 C C . VAL A 1 472 ? -18.603 19.963 34.175 1.00 83.06 472 VAL A C 1
ATOM 3758 O O . VAL A 1 472 ? -18.751 19.553 35.323 1.00 83.06 472 VAL A O 1
ATOM 3761 N N . ASN A 1 473 ? -19.026 21.177 33.814 1.00 84.94 473 ASN A N 1
ATOM 3762 C CA . ASN A 1 473 ? -19.690 22.087 34.750 1.00 84.94 473 ASN A CA 1
ATOM 3763 C C . ASN A 1 473 ? -21.088 21.605 35.164 1.00 84.94 473 ASN A C 1
ATOM 3765 O O . ASN A 1 473 ? -21.473 21.799 36.317 1.00 84.94 473 ASN A O 1
ATOM 3769 N N . MET A 1 474 ? -21.836 20.968 34.257 1.00 83.12 474 MET A N 1
ATOM 3770 C CA . MET A 1 474 ? -23.115 20.330 34.582 1.00 83.12 474 MET A CA 1
ATOM 3771 C C . MET A 1 474 ? -22.923 19.201 35.598 1.00 83.12 474 MET A C 1
ATOM 3773 O O . MET A 1 474 ? -23.598 19.201 36.624 1.00 83.12 474 MET A O 1
ATOM 3777 N N . LEU A 1 475 ? -21.970 18.292 35.358 1.00 83.31 475 LEU A N 1
ATOM 3778 C CA . LEU A 1 475 ? -21.646 17.202 36.285 1.00 83.31 475 LEU A CA 1
ATOM 3779 C C . LEU A 1 475 ? -21.177 17.740 37.639 1.00 83.31 475 LEU A C 1
ATOM 3781 O O . LEU A 1 475 ? -21.690 17.327 38.674 1.00 83.31 475 LEU A O 1
ATOM 3785 N N . ARG A 1 476 ? -20.291 18.742 37.643 1.00 86.31 476 ARG A N 1
ATOM 3786 C CA . ARG A 1 476 ? -19.841 19.409 38.872 1.00 86.31 476 ARG A CA 1
ATOM 3787 C C . ARG A 1 476 ? -21.006 19.988 39.678 1.00 86.31 476 ARG A C 1
ATOM 3789 O O . ARG A 1 476 ? -21.016 19.899 40.901 1.00 86.31 476 ARG A O 1
ATOM 3796 N N . LYS A 1 477 ? -21.996 20.587 39.009 1.00 84.56 477 LYS A N 1
ATOM 3797 C CA . LYS A 1 477 ? -23.187 21.127 39.676 1.00 84.56 477 LYS A CA 1
ATOM 3798 C C . LYS A 1 477 ? -24.012 20.019 40.338 1.00 84.56 477 LYS A C 1
ATOM 3800 O O . LYS A 1 477 ? -24.387 20.179 41.493 1.00 84.56 477 LYS A O 1
ATOM 3805 N N . ILE A 1 478 ? -24.227 18.906 39.635 1.00 82.31 478 ILE A N 1
ATOM 3806 C CA . ILE A 1 478 ? -24.970 17.741 40.141 1.00 82.31 478 ILE A CA 1
ATOM 3807 C C . ILE A 1 478 ? -24.277 17.155 41.377 1.00 82.31 478 ILE A C 1
ATOM 3809 O O . ILE A 1 478 ? -24.925 16.943 42.398 1.00 82.31 478 ILE A O 1
ATOM 3813 N N . ILE A 1 479 ? -22.954 16.977 41.326 1.00 80.88 479 ILE A N 1
ATOM 3814 C CA . ILE A 1 479 ? -22.171 16.461 42.459 1.00 80.88 479 ILE A CA 1
ATOM 3815 C C . ILE A 1 479 ? -22.275 17.398 43.667 1.00 80.88 479 ILE A C 1
ATOM 3817 O O . ILE A 1 479 ? -22.541 16.947 44.776 1.00 80.88 479 ILE A O 1
ATOM 3821 N N . LYS A 1 480 ? -22.136 18.715 43.466 1.00 82.56 480 LYS A N 1
ATOM 3822 C CA . LYS A 1 480 ? -22.259 19.692 44.561 1.00 82.56 480 LYS A CA 1
ATOM 3823 C C . LYS A 1 480 ? -23.655 19.739 45.171 1.00 82.56 480 LYS A C 1
ATOM 3825 O O . LYS A 1 480 ? -23.778 19.867 46.385 1.00 82.56 480 LYS A O 1
ATOM 3830 N N . GLU A 1 481 ? -24.702 19.663 44.352 1.00 81.44 481 GLU A N 1
ATOM 3831 C CA . GLU A 1 481 ? -26.085 19.577 44.834 1.00 81.44 481 GLU A CA 1
ATOM 3832 C C . GLU A 1 481 ? -26.287 18.306 45.672 1.00 81.44 481 GLU A C 1
ATOM 3834 O O . GLU A 1 481 ? -26.899 18.373 46.736 1.00 81.44 481 GLU A O 1
ATOM 3839 N N . ARG A 1 482 ? -25.697 17.181 45.250 1.00 78.06 482 ARG A N 1
ATOM 3840 C CA . ARG A 1 482 ? -25.760 15.899 45.959 1.00 78.06 482 ARG A CA 1
ATOM 3841 C C . ARG A 1 482 ? -25.023 15.913 47.300 1.00 78.06 482 ARG A C 1
ATOM 3843 O O . ARG A 1 482 ? -25.609 15.525 48.304 1.00 78.06 482 ARG A O 1
ATOM 3850 N N . ILE A 1 483 ? -23.795 16.434 47.339 1.00 76.06 483 ILE A N 1
ATOM 3851 C CA . ILE A 1 483 ? -23.001 16.576 48.576 1.00 76.06 483 ILE A CA 1
ATOM 3852 C C . ILE A 1 483 ? -23.726 17.468 49.596 1.00 76.06 483 ILE A C 1
ATOM 3854 O O . ILE A 1 483 ? -23.763 17.161 50.784 1.00 76.06 483 ILE A O 1
ATOM 3858 N N . ASN A 1 484 ? -24.339 18.564 49.140 1.00 78.75 484 ASN A N 1
ATOM 3859 C CA . ASN A 1 484 ? -25.033 19.512 50.017 1.00 78.75 484 ASN A CA 1
ATOM 3860 C C . ASN A 1 484 ? -26.435 19.046 50.452 1.00 78.75 484 ASN A C 1
ATOM 3862 O O . ASN A 1 484 ? -27.076 19.724 51.253 1.00 78.75 484 ASN A O 1
ATOM 3866 N N . SER A 1 485 ? -26.954 17.944 49.904 1.00 76.25 485 SER A N 1
ATOM 3867 C CA . SER A 1 485 ? -28.289 17.412 50.207 1.00 76.25 485 SER A CA 1
ATOM 3868 C C . SER A 1 485 ? -28.227 15.900 50.458 1.00 76.25 485 SER A C 1
ATOM 3870 O O . SER A 1 485 ? -28.740 15.126 49.647 1.00 76.25 485 SER A O 1
ATOM 3872 N N . PRO A 1 486 ? -27.655 15.465 51.599 1.00 63.53 486 PRO A N 1
ATOM 3873 C CA . PRO A 1 486 ? -27.486 14.048 51.938 1.00 63.53 486 PRO A CA 1
ATOM 3874 C C . PRO A 1 486 ? -28.809 13.278 52.108 1.00 63.53 486 PRO A C 1
ATOM 3876 O O . PRO A 1 486 ? -28.805 12.062 52.251 1.00 63.53 486 PRO A O 1
ATOM 3879 N N . GLU A 1 487 ? -29.961 13.945 52.057 1.00 59.53 487 GLU A N 1
ATOM 3880 C CA . GLU A 1 487 ? -31.283 13.301 52.096 1.00 59.53 487 GLU A CA 1
ATOM 3881 C C . GLU A 1 487 ? -31.746 12.802 50.711 1.00 59.53 487 GLU A C 1
ATOM 3883 O O . GLU A 1 487 ? -32.672 12.002 50.611 1.00 59.53 487 GLU A O 1
ATOM 3888 N N . ASN A 1 488 ? -31.060 13.207 49.635 1.00 61.75 488 ASN A N 1
ATOM 3889 C CA . ASN A 1 488 ? -31.324 12.788 48.258 1.00 61.75 488 ASN A CA 1
ATOM 3890 C C . ASN A 1 488 ? -30.396 11.640 47.826 1.00 61.75 488 ASN A C 1
ATOM 3892 O O . ASN A 1 488 ? -29.732 11.768 46.806 1.00 61.75 488 ASN A O 1
ATOM 3896 N N . HIS A 1 489 ? -30.327 10.530 48.560 1.00 61.78 489 HIS A N 1
ATOM 3897 C CA . HIS A 1 489 ? -29.637 9.327 48.069 1.00 61.78 489 HIS A CA 1
ATOM 3898 C C . HIS A 1 489 ? -30.537 8.561 47.081 1.00 61.78 489 HIS A C 1
ATOM 3900 O O . HIS A 1 489 ? -31.721 8.339 47.344 1.00 61.78 489 HIS A O 1
ATOM 3906 N N . HIS A 1 490 ? -29.997 8.162 45.930 1.00 63.41 490 HIS A N 1
ATOM 3907 C CA . HIS A 1 490 ? -30.667 7.322 44.927 1.00 63.41 490 HIS A CA 1
ATOM 3908 C C . HIS A 1 490 ? -30.094 5.897 44.855 1.00 63.41 490 HIS A C 1
ATOM 3910 O O . HIS A 1 490 ? -30.678 5.050 44.180 1.00 63.41 490 HIS A O 1
ATOM 3916 N N . GLY A 1 491 ? -28.998 5.612 45.568 1.00 62.28 491 GLY A N 1
ATOM 3917 C CA . GLY A 1 491 ? -28.308 4.323 45.526 1.00 62.28 491 GLY A CA 1
ATOM 3918 C C . GLY A 1 491 ? -27.599 4.072 44.193 1.00 62.28 491 GLY A C 1
ATOM 3919 O O . GLY A 1 491 ? -27.444 2.918 43.794 1.00 62.28 491 GLY A O 1
ATOM 3920 N N . ASP A 1 492 ? -27.224 5.142 43.487 1.00 68.81 492 ASP A N 1
ATOM 3921 C CA . ASP A 1 492 ? -26.525 5.101 42.202 1.00 68.81 492 ASP A CA 1
ATOM 3922 C C . ASP A 1 492 ? -24.995 5.129 42.371 1.00 68.81 492 ASP A C 1
ATOM 3924 O O . ASP A 1 492 ? -24.464 5.197 43.482 1.00 68.81 492 ASP A O 1
ATOM 3928 N N . PHE A 1 493 ? -24.266 5.019 41.255 1.00 69.88 493 PHE A N 1
ATOM 3929 C CA . PHE A 1 493 ? -22.798 5.031 41.260 1.00 69.88 493 PHE A CA 1
ATOM 3930 C C . PHE A 1 493 ? -22.232 6.313 41.889 1.00 69.88 493 PHE A C 1
ATOM 3932 O O . PHE A 1 493 ? -21.231 6.260 42.599 1.00 69.88 493 PHE A O 1
ATOM 3939 N N . LEU A 1 494 ? -22.879 7.459 41.659 1.00 73.38 494 LEU A N 1
ATOM 3940 C CA . LEU A 1 494 ? -22.455 8.729 42.234 1.00 73.38 494 LEU A CA 1
ATOM 3941 C C . LEU A 1 494 ? -22.520 8.717 43.766 1.00 73.38 494 LEU A C 1
ATOM 3943 O O . LEU A 1 494 ? -21.597 9.217 44.403 1.00 73.38 494 LEU A O 1
ATOM 3947 N N . ASP A 1 495 ? -23.553 8.122 44.359 1.00 69.94 495 ASP A N 1
ATOM 3948 C CA . ASP A 1 495 ? -23.644 8.000 45.818 1.00 69.94 495 ASP A CA 1
ATOM 3949 C C . ASP A 1 495 ? -22.514 7.138 46.397 1.00 69.94 495 ASP A C 1
ATOM 3951 O O . ASP A 1 495 ? -21.953 7.469 47.439 1.00 69.94 495 ASP A O 1
ATOM 3955 N N . GLN A 1 496 ? -22.141 6.050 45.714 1.00 68.12 496 GLN A N 1
ATOM 3956 C CA . GLN A 1 496 ? -20.996 5.222 46.115 1.00 68.12 496 GLN A CA 1
ATOM 3957 C C . GLN A 1 496 ? -19.689 6.018 46.021 1.00 68.12 496 GLN A C 1
ATOM 3959 O O . GLN A 1 496 ? -18.961 6.120 47.002 1.00 68.12 496 GLN A O 1
ATOM 3964 N N . ALA A 1 497 ? -19.455 6.686 44.889 1.00 69.12 497 ALA A N 1
ATOM 3965 C CA . ALA A 1 497 ? -18.262 7.499 44.677 1.00 69.12 497 ALA A CA 1
ATOM 3966 C C . ALA A 1 497 ? -18.143 8.674 45.669 1.00 69.12 497 ALA A C 1
ATOM 3968 O O . ALA A 1 497 ? -17.036 9.028 46.067 1.00 69.12 497 ALA A O 1
ATOM 3969 N N . ILE A 1 498 ? -19.260 9.284 46.086 1.00 72.44 498 ILE A N 1
ATOM 3970 C CA . ILE A 1 498 ? -19.261 10.341 47.111 1.00 72.44 498 ILE A CA 1
ATOM 3971 C C . ILE A 1 498 ? -18.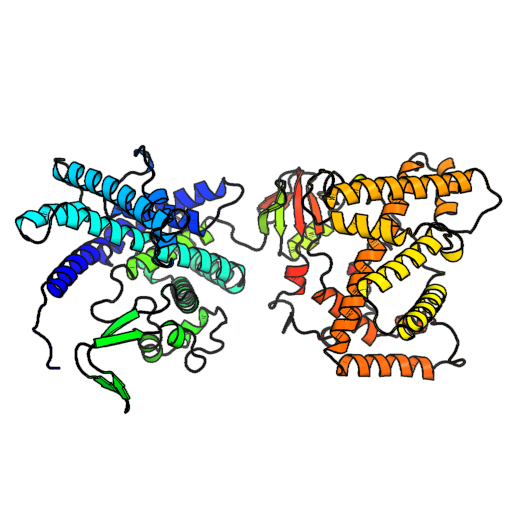922 9.771 48.492 1.00 72.44 498 ILE A C 1
ATOM 3973 O O . ILE A 1 498 ? -18.138 10.384 49.209 1.00 72.44 498 ILE A O 1
ATOM 3977 N N . ASN A 1 499 ? -19.463 8.609 48.864 1.00 70.00 499 ASN A N 1
ATOM 3978 C CA . ASN A 1 499 ? -19.130 7.969 50.143 1.00 70.00 499 ASN A CA 1
ATOM 3979 C C . ASN A 1 499 ? -17.652 7.548 50.213 1.00 70.00 499 ASN A C 1
ATOM 3981 O O . ASN A 1 499 ? -17.035 7.594 51.280 1.00 70.00 499 ASN A O 1
ATOM 3985 N N . ASP A 1 500 ? -17.069 7.193 49.069 1.00 69.25 500 ASP A N 1
ATOM 3986 C CA . ASP A 1 500 ? -15.673 6.774 48.978 1.00 69.25 500 ASP A CA 1
ATOM 3987 C C . ASP A 1 500 ? -14.683 7.959 48.982 1.00 69.25 500 ASP A C 1
ATOM 3989 O O . ASP A 1 500 ? -13.509 7.759 49.290 1.00 69.25 500 ASP A O 1
ATOM 3993 N N . ILE A 1 501 ? -15.125 9.207 48.741 1.00 70.25 501 ILE A N 1
ATOM 3994 C CA . ILE A 1 501 ? -14.264 10.413 48.830 1.00 70.25 501 ILE A CA 1
ATOM 3995 C C . ILE A 1 501 ? -13.627 10.549 50.216 1.00 70.25 501 ILE A C 1
ATOM 3997 O O . ILE A 1 501 ? -12.464 10.943 50.333 1.00 70.25 501 ILE A O 1
ATOM 4001 N N . ASP A 1 502 ? -14.385 10.237 51.268 1.00 64.25 502 ASP A N 1
ATOM 4002 C CA . ASP A 1 502 ? -13.921 10.402 52.646 1.00 64.25 502 ASP A CA 1
ATOM 4003 C C . ASP A 1 502 ? -12.976 9.271 53.084 1.00 64.25 502 ASP A C 1
ATOM 4005 O O . ASP A 1 502 ? -12.203 9.436 54.034 1.00 64.25 502 ASP A O 1
ATOM 4009 N N . THR A 1 503 ? -13.008 8.125 52.397 1.00 65.00 503 THR A N 1
ATOM 4010 C CA . THR A 1 503 ? -12.214 6.935 52.742 1.00 65.00 503 THR A CA 1
ATOM 4011 C C . THR A 1 503 ? -10.977 6.766 51.858 1.00 65.00 503 THR A C 1
ATOM 4013 O O . THR A 1 503 ? -9.927 6.351 52.359 1.00 65.00 503 THR A O 1
ATOM 4016 N N . GLU A 1 504 ? -11.039 7.169 50.587 1.00 63.28 504 GLU A N 1
ATOM 4017 C CA . GLU A 1 504 ? -9.991 6.952 49.590 1.00 63.28 504 GLU A CA 1
ATOM 4018 C C . GLU A 1 504 ? -9.304 8.260 49.170 1.00 63.28 504 GLU A C 1
ATOM 4020 O O . GLU A 1 504 ? -9.796 9.037 48.356 1.00 63.28 504 GLU A O 1
ATOM 4025 N N . LYS A 1 505 ? -8.081 8.491 49.668 1.00 61.66 505 LYS A N 1
ATOM 4026 C CA . LYS A 1 505 ? -7.328 9.749 49.449 1.00 61.66 505 LYS A CA 1
ATOM 4027 C C . LYS A 1 505 ? -7.010 10.087 47.988 1.00 61.66 505 LYS A C 1
ATOM 4029 O O . LYS A 1 505 ? -6.644 11.227 47.705 1.00 61.66 505 LYS A O 1
ATOM 4034 N N . TYR A 1 506 ? -7.047 9.111 47.083 1.00 63.19 506 TYR A N 1
ATOM 4035 C CA . TYR A 1 506 ? -6.811 9.345 45.657 1.00 63.19 506 TYR A CA 1
ATOM 4036 C C . TYR A 1 506 ? -8.085 9.761 44.915 1.00 63.19 506 TYR A C 1
ATOM 4038 O O . TYR A 1 506 ? -7.976 10.262 43.799 1.00 63.19 506 TYR A O 1
ATOM 4046 N N . LEU A 1 507 ? -9.270 9.571 45.501 1.00 61.50 507 LEU A N 1
ATOM 4047 C CA . LEU A 1 507 ? -10.544 9.908 44.885 1.00 61.50 507 LEU A CA 1
ATOM 4048 C C . LEU A 1 507 ? -10.848 11.391 45.144 1.00 61.50 507 LEU A C 1
ATOM 4050 O O . LEU A 1 507 ? -11.096 11.817 46.266 1.00 61.50 507 LEU A O 1
ATOM 4054 N N . THR A 1 508 ? -10.780 12.210 44.095 1.00 74.56 508 THR A N 1
ATOM 4055 C CA . THR A 1 508 ? -11.075 13.653 44.168 1.00 74.56 508 THR A CA 1
ATOM 4056 C C . THR A 1 508 ? -12.354 13.982 43.405 1.00 74.56 508 THR A C 1
ATOM 4058 O O . THR A 1 508 ? -12.743 13.239 42.503 1.00 74.56 508 THR A O 1
ATOM 4061 N N . GLU A 1 509 ? -12.977 15.129 43.708 1.00 74.38 509 GLU A N 1
ATOM 4062 C CA . GLU A 1 509 ? -14.157 15.624 42.975 1.00 74.38 509 GLU A CA 1
ATOM 4063 C C . GLU A 1 509 ? -13.899 15.649 41.458 1.00 74.38 509 GLU A C 1
ATOM 4065 O O . GLU A 1 509 ? -14.726 15.182 40.678 1.00 74.38 509 GLU A O 1
ATOM 4070 N N . ASP A 1 510 ? -12.724 16.124 41.029 1.00 72.44 510 ASP A N 1
ATOM 4071 C CA . ASP A 1 510 ? -12.369 16.162 39.609 1.00 72.44 510 ASP A CA 1
ATOM 4072 C C . ASP A 1 510 ? -12.236 14.753 39.008 1.00 72.44 510 ASP A C 1
ATOM 4074 O O . ASP A 1 510 ? -12.706 14.538 37.893 1.00 72.44 510 ASP A O 1
ATOM 4078 N N . ILE A 1 511 ? -11.663 13.781 39.728 1.00 71.75 511 ILE A N 1
ATOM 4079 C CA . ILE A 1 511 ? -11.574 12.390 39.247 1.00 71.75 511 ILE A CA 1
ATOM 4080 C C . ILE A 1 511 ? -12.971 11.807 39.035 1.00 71.75 511 ILE A C 1
ATOM 4082 O O . ILE A 1 511 ? -13.232 11.266 37.967 1.00 71.75 511 ILE A O 1
ATOM 4086 N N . ILE A 1 512 ? -13.894 11.994 39.980 1.00 72.94 512 ILE A N 1
ATOM 4087 C CA . ILE A 1 512 ? -15.278 11.516 39.840 1.00 72.94 512 ILE A CA 1
ATOM 4088 C C . ILE A 1 512 ? -15.969 12.184 38.649 1.00 72.94 512 ILE A C 1
ATOM 4090 O O . ILE A 1 512 ? -16.626 11.502 37.864 1.00 72.94 512 ILE A O 1
ATOM 4094 N N . ILE A 1 513 ? -15.794 13.499 38.463 1.00 78.75 513 ILE A N 1
ATOM 4095 C CA . ILE A 1 513 ? -16.368 14.215 37.314 1.00 78.75 513 ILE A CA 1
ATOM 4096 C C . ILE A 1 513 ? -15.848 13.638 35.997 1.00 78.75 513 ILE A C 1
ATOM 4098 O O . ILE A 1 513 ? -16.644 13.359 35.098 1.00 78.75 513 ILE A O 1
ATOM 4102 N N . TYR A 1 514 ? -14.530 13.474 35.863 1.00 71.44 514 TYR A N 1
ATOM 4103 C CA . TYR A 1 514 ? -13.939 12.961 34.629 1.00 71.44 514 TYR A CA 1
ATOM 4104 C C . TYR A 1 514 ? -14.281 11.488 34.394 1.00 71.44 514 TYR A C 1
ATOM 4106 O O . TYR A 1 514 ? -14.567 11.138 33.251 1.00 71.44 514 TYR A O 1
ATOM 4114 N N . SER A 1 515 ? -14.361 10.655 35.435 1.00 69.44 515 SER A N 1
ATOM 4115 C CA . SER A 1 515 ? -14.824 9.268 35.313 1.00 69.44 515 SER A CA 1
ATOM 4116 C C . SER A 1 515 ? -16.289 9.195 34.881 1.00 69.44 515 SER A C 1
ATOM 4118 O O . SER A 1 515 ? -16.607 8.481 33.935 1.00 69.44 515 SER A O 1
ATOM 4120 N N . LEU A 1 516 ? -17.185 9.987 35.482 1.00 75.62 516 LEU A N 1
ATOM 4121 C CA . LEU A 1 516 ? -18.592 10.056 35.066 1.00 75.62 516 LEU A CA 1
ATOM 4122 C C . LEU A 1 516 ? -18.736 10.545 33.624 1.00 75.62 516 LEU A C 1
ATOM 4124 O O . LEU A 1 516 ? -19.513 9.988 32.850 1.00 75.62 516 LEU A O 1
ATOM 4128 N N . PHE A 1 517 ? -17.977 11.575 33.248 1.00 77.44 517 PHE A N 1
ATOM 4129 C CA . PHE A 1 517 ? -17.958 12.080 31.881 1.00 77.44 517 PHE A CA 1
ATOM 4130 C C . PHE A 1 517 ? -17.474 11.006 30.899 1.00 77.44 517 PHE A C 1
ATOM 4132 O O . PHE A 1 517 ? -18.116 10.797 29.871 1.00 77.44 517 PHE A O 1
ATOM 4139 N N . GLY A 1 518 ? -16.386 10.307 31.233 1.00 71.06 518 GLY A N 1
ATOM 4140 C CA . GLY A 1 518 ? -15.844 9.191 30.465 1.00 71.06 518 GLY A CA 1
ATOM 4141 C C . GLY A 1 518 ? -16.866 8.073 30.277 1.00 71.06 518 GLY A C 1
ATOM 4142 O O . GLY A 1 518 ? -17.171 7.741 29.137 1.00 71.06 518 GLY A O 1
ATOM 4143 N N . LEU A 1 519 ? -17.460 7.570 31.363 1.00 70.31 519 LEU A N 1
ATOM 4144 C CA . LEU A 1 519 ? -18.465 6.497 31.347 1.00 70.31 519 LEU A CA 1
ATOM 4145 C C . LEU A 1 519 ? -19.727 6.870 30.560 1.00 70.31 519 LEU A C 1
ATOM 4147 O O . LEU A 1 519 ? -20.288 6.042 29.839 1.00 70.31 519 LEU A O 1
ATOM 4151 N N . LEU A 1 520 ? -20.195 8.115 30.678 1.00 74.56 520 LEU A N 1
ATOM 4152 C CA . LEU A 1 520 ? -21.325 8.590 29.882 1.00 74.56 520 LEU A CA 1
ATOM 4153 C C . LEU A 1 520 ? -20.951 8.664 28.403 1.00 74.56 520 LEU A C 1
ATOM 4155 O O . LEU A 1 520 ? -21.738 8.233 27.564 1.00 74.56 520 LEU A O 1
ATOM 4159 N N . TYR A 1 521 ? -19.753 9.165 28.091 1.00 70.88 521 TYR A N 1
ATOM 4160 C CA . TYR A 1 521 ? -19.272 9.372 26.729 1.00 70.88 521 TYR A CA 1
ATOM 4161 C C . TYR A 1 521 ? -18.950 8.066 25.981 1.00 70.88 521 TYR A C 1
ATOM 4163 O O . TYR A 1 521 ? -19.391 7.897 24.844 1.00 70.88 521 TYR A O 1
ATOM 4171 N N . THR A 1 522 ? -18.210 7.134 26.596 1.00 63.38 522 THR A N 1
ATOM 4172 C CA . THR A 1 522 ? -17.774 5.872 25.963 1.00 63.38 522 THR A CA 1
ATOM 4173 C C . THR A 1 522 ? -18.949 4.992 25.559 1.00 63.38 522 THR A C 1
ATOM 4175 O O . THR A 1 522 ? -18.915 4.360 24.501 1.00 63.38 522 THR A O 1
ATOM 4178 N N . ASN A 1 523 ? -20.011 4.985 26.365 1.00 66.50 523 ASN A N 1
ATOM 4179 C CA . ASN A 1 523 ? -21.158 4.112 26.155 1.00 66.50 523 ASN A CA 1
ATOM 4180 C C . ASN A 1 523 ? -22.052 4.558 24.989 1.00 66.50 523 ASN A C 1
ATOM 4182 O O . ASN A 1 523 ? -22.488 3.721 24.194 1.00 66.50 523 ASN A O 1
ATOM 4186 N N . PHE A 1 524 ? -22.343 5.855 24.844 1.00 72.81 524 PHE A N 1
ATOM 4187 C CA . PHE A 1 524 ? -23.409 6.270 23.927 1.00 72.81 524 PHE A CA 1
ATOM 4188 C C . PHE A 1 524 ? -23.013 6.199 22.441 1.00 72.81 524 PHE A C 1
ATOM 4190 O O . PHE A 1 524 ? -23.811 5.723 21.630 1.00 72.81 524 PHE A O 1
ATOM 4197 N N . ASP A 1 525 ? -21.814 6.641 22.043 1.00 71.12 525 ASP A N 1
ATOM 4198 C CA . ASP A 1 525 ? -21.452 6.722 20.614 1.00 71.12 525 ASP A CA 1
ATOM 4199 C C . ASP A 1 525 ? -21.153 5.338 20.013 1.00 71.12 525 ASP A C 1
ATOM 4201 O O . ASP A 1 525 ? -21.603 5.019 18.905 1.00 71.12 525 ASP A O 1
ATOM 4205 N N . ALA A 1 526 ? -20.473 4.471 20.772 1.00 74.56 526 ALA A N 1
ATOM 4206 C CA . ALA A 1 526 ? -20.148 3.119 20.327 1.00 74.56 526 ALA A CA 1
ATOM 4207 C C . ALA A 1 526 ? -21.408 2.251 20.183 1.00 74.56 526 ALA A C 1
ATOM 4209 O O . ALA A 1 526 ? -21.648 1.681 19.115 1.00 74.56 526 ALA A O 1
ATOM 4210 N N . ILE A 1 527 ? -22.247 2.186 21.226 1.00 81.75 527 ILE A N 1
ATOM 4211 C CA . ILE A 1 527 ? -23.449 1.340 21.225 1.00 81.75 527 ILE A CA 1
ATOM 4212 C C . ILE A 1 527 ? -24.482 1.873 20.217 1.00 81.75 527 ILE A C 1
ATOM 4214 O O . ILE A 1 527 ? -25.077 1.079 19.490 1.00 81.75 527 ILE A O 1
ATOM 4218 N N . SER A 1 528 ? -24.655 3.196 20.085 1.00 84.06 528 SER A N 1
ATOM 4219 C CA . SER A 1 528 ? -25.585 3.761 19.090 1.00 84.06 528 SER A CA 1
ATOM 4220 C C . SER A 1 528 ? -25.178 3.436 17.654 1.00 84.06 528 SER A C 1
ATOM 4222 O O . SER A 1 528 ? -26.027 3.078 16.835 1.00 84.06 528 SER A O 1
ATOM 4224 N N . SER A 1 529 ? -23.875 3.479 17.359 1.00 84.44 529 SER A N 1
ATOM 4225 C CA . SER A 1 529 ? -23.338 3.066 16.063 1.00 84.44 529 SER A CA 1
ATOM 4226 C C . SER A 1 529 ? -23.574 1.572 15.818 1.00 84.44 529 SER A C 1
ATOM 4228 O O . SER A 1 529 ? -24.022 1.199 14.736 1.00 84.44 529 SER A O 1
ATOM 4230 N N . ILE A 1 530 ? -23.354 0.713 16.822 1.00 86.94 530 ILE A N 1
ATOM 4231 C CA . ILE A 1 530 ? -23.623 -0.732 16.724 1.00 86.94 530 ILE A CA 1
ATOM 4232 C C . ILE A 1 530 ? -25.110 -1.012 16.466 1.00 86.94 530 ILE A C 1
ATOM 4234 O O . ILE A 1 530 ? -25.422 -1.839 15.611 1.00 86.94 530 ILE A O 1
ATOM 4238 N N . ILE A 1 531 ? -26.033 -0.325 17.147 1.00 89.25 531 ILE A N 1
ATOM 4239 C CA . ILE A 1 531 ? -27.482 -0.473 16.919 1.00 89.25 531 ILE A CA 1
ATOM 4240 C C . ILE A 1 531 ? -27.844 -0.076 15.483 1.00 89.25 531 ILE A C 1
ATOM 4242 O O . ILE A 1 531 ? -28.541 -0.826 14.796 1.00 89.25 531 ILE A O 1
ATOM 4246 N N . ALA A 1 532 ? -27.327 1.057 14.999 1.00 89.69 532 ALA A N 1
ATOM 4247 C CA . ALA A 1 532 ? -27.559 1.511 13.630 1.00 89.69 532 ALA A CA 1
ATOM 4248 C C . ALA A 1 532 ? -27.024 0.512 12.588 1.00 89.69 532 ALA A C 1
ATOM 4250 O O . ALA A 1 532 ? -27.743 0.148 11.656 1.00 89.69 532 ALA A O 1
ATOM 4251 N N . PHE A 1 533 ? -25.800 0.005 12.775 1.00 89.69 533 PHE A N 1
ATOM 4252 C CA . PHE A 1 533 ? -25.235 -1.044 11.921 1.00 89.69 533 PHE A CA 1
ATOM 4253 C C . PHE A 1 533 ? -26.048 -2.336 11.984 1.00 89.69 533 PHE A C 1
ATOM 4255 O O . PHE A 1 533 ? -26.284 -2.948 10.947 1.00 89.69 533 PHE A O 1
ATOM 4262 N N . THR A 1 534 ? -26.507 -2.741 13.169 1.00 91.75 534 THR A N 1
ATOM 4263 C CA . THR A 1 534 ? -27.323 -3.948 13.349 1.00 91.75 534 THR A CA 1
ATOM 4264 C C . THR A 1 534 ? -28.605 -3.846 12.532 1.00 91.75 534 THR A C 1
ATOM 4266 O O . THR A 1 534 ? -28.881 -4.730 11.728 1.00 91.75 534 THR A O 1
ATOM 4269 N N . LEU A 1 535 ? -29.356 -2.749 12.671 1.00 90.25 535 LEU A N 1
ATOM 4270 C CA . LEU A 1 535 ? -30.599 -2.552 11.924 1.00 90.25 535 LEU A CA 1
ATOM 4271 C C . LEU A 1 535 ? -30.357 -2.520 10.414 1.00 90.25 535 LEU A C 1
ATOM 4273 O O . LEU A 1 535 ? -31.100 -3.161 9.671 1.00 90.25 535 LEU A O 1
ATOM 4277 N N . LYS A 1 536 ? -29.278 -1.868 9.963 1.00 91.88 536 LYS A N 1
ATOM 4278 C CA . LYS A 1 536 ? -28.927 -1.850 8.541 1.00 91.88 536 LYS A CA 1
ATOM 4279 C C . LYS A 1 536 ? -28.573 -3.240 7.999 1.00 91.88 536 LYS A C 1
ATOM 4281 O O . LYS A 1 536 ? -29.042 -3.627 6.934 1.00 91.88 536 LYS A O 1
ATOM 4286 N N . LEU A 1 537 ? -27.763 -4.002 8.732 1.00 90.75 537 LEU A N 1
ATOM 4287 C CA . LEU A 1 537 ? -27.332 -5.343 8.325 1.00 90.75 537 LEU A CA 1
ATOM 4288 C C . LEU A 1 537 ? -28.482 -6.363 8.357 1.00 90.75 537 LEU A C 1
ATOM 4290 O O . LEU A 1 537 ? -28.505 -7.279 7.533 1.00 90.75 537 LEU A O 1
ATOM 4294 N N . LEU A 1 538 ? -29.438 -6.204 9.279 1.00 91.62 538 LEU A N 1
ATOM 4295 C CA . LEU A 1 538 ? -30.646 -7.029 9.344 1.00 91.62 538 LEU A CA 1
ATOM 4296 C C . LEU A 1 538 ? -31.625 -6.721 8.205 1.00 91.62 538 LEU A C 1
ATOM 4298 O O . LEU A 1 538 ? -32.187 -7.659 7.640 1.00 91.62 538 LEU A O 1
ATOM 4302 N N . GLU A 1 539 ? -31.794 -5.447 7.836 1.00 89.00 539 GLU A N 1
ATOM 4303 C CA . GLU A 1 539 ? -32.593 -5.034 6.670 1.00 89.00 539 GLU A CA 1
ATOM 4304 C C . GLU A 1 539 ? -32.086 -5.712 5.386 1.00 89.00 539 GLU A C 1
ATOM 4306 O O . GLU A 1 539 ? -32.865 -6.275 4.615 1.00 89.00 539 GLU A O 1
ATOM 4311 N N . ASP A 1 540 ? -30.766 -5.733 5.196 1.00 88.38 540 ASP A N 1
ATOM 4312 C CA . ASP A 1 540 ? -30.136 -6.304 4.006 1.00 88.38 540 ASP A CA 1
ATOM 4313 C C . ASP A 1 540 ? -30.138 -7.852 3.999 1.00 88.38 540 ASP A C 1
ATOM 4315 O O . ASP A 1 540 ? -29.835 -8.458 2.966 1.00 88.38 540 ASP A O 1
ATOM 4319 N N . GLN A 1 541 ? -30.462 -8.520 5.120 1.00 90.31 541 GLN A N 1
ATOM 4320 C CA . GLN A 1 541 ? -30.452 -9.987 5.265 1.00 90.31 541 GLN A CA 1
ATOM 4321 C C . GLN A 1 541 ? -31.708 -10.543 5.976 1.00 90.31 541 GLN A C 1
ATOM 4323 O O . GLN A 1 541 ? -31.631 -11.008 7.120 1.00 90.31 541 GLN A O 1
ATOM 4328 N N . PRO A 1 542 ? -32.853 -10.656 5.270 1.00 90.75 542 PRO A N 1
ATOM 4329 C CA . PRO A 1 542 ? -34.123 -11.105 5.856 1.00 90.75 542 PRO A CA 1
ATOM 4330 C C . PRO A 1 542 ? -34.077 -12.481 6.536 1.00 90.75 542 PRO A C 1
ATOM 4332 O O . PRO A 1 542 ? -34.792 -12.723 7.503 1.00 90.75 542 PRO A O 1
ATOM 4335 N N . LYS A 1 543 ? -33.213 -13.390 6.062 1.00 93.06 543 LYS A N 1
ATOM 4336 C CA . LYS A 1 543 ? -33.041 -14.723 6.665 1.00 93.06 543 LYS A CA 1
ATOM 4337 C C . LYS A 1 543 ? -32.499 -14.657 8.092 1.00 93.06 543 LYS A C 1
ATOM 4339 O O . LYS A 1 543 ? -32.897 -15.457 8.926 1.00 93.06 543 LYS A O 1
ATOM 4344 N N . VAL A 1 544 ? -31.591 -13.717 8.368 1.00 92.94 544 VAL A N 1
ATOM 4345 C CA . VAL A 1 544 ? -31.047 -13.523 9.720 1.00 92.94 544 VAL A CA 1
ATOM 4346 C C . VAL A 1 544 ? -32.147 -13.010 10.644 1.00 92.94 544 VAL A C 1
ATOM 4348 O O . VAL A 1 544 ? -32.285 -13.504 11.758 1.00 92.94 544 VAL A O 1
ATOM 4351 N N . LEU A 1 545 ? -32.965 -12.068 10.167 1.00 91.88 545 LEU A N 1
ATOM 4352 C CA . LEU A 1 545 ? -34.086 -11.540 10.938 1.00 91.88 545 LEU A CA 1
ATOM 4353 C C . LEU A 1 545 ? -35.113 -12.630 11.288 1.00 91.88 545 LEU A C 1
ATOM 4355 O O . LEU A 1 545 ? -35.554 -12.691 12.430 1.00 91.88 545 LEU A O 1
ATOM 4359 N N . GLN A 1 546 ? -35.446 -13.514 10.344 1.00 93.00 546 GLN A N 1
ATOM 4360 C CA . GLN A 1 546 ? -36.376 -14.628 10.581 1.00 93.00 546 GLN A CA 1
ATOM 4361 C C . GLN A 1 546 ? -35.872 -15.603 11.654 1.00 93.00 546 GLN A C 1
ATOM 4363 O O . GLN A 1 546 ? -36.642 -16.029 12.509 1.00 93.00 546 GLN A O 1
ATOM 4368 N N . GLU A 1 547 ? -34.583 -15.939 11.640 1.00 93.44 547 GLU A N 1
ATOM 4369 C CA . GLU A 1 547 ? -33.988 -16.827 12.650 1.00 93.44 547 GLU A CA 1
ATOM 4370 C C . GLU A 1 547 ? -33.899 -16.158 14.030 1.00 93.44 547 GLU A C 1
ATOM 4372 O O . GLU A 1 547 ? -34.163 -16.803 15.043 1.00 93.44 547 GLU A O 1
ATOM 4377 N N . LEU A 1 548 ? -33.605 -14.851 14.088 1.00 92.38 548 LEU A N 1
ATOM 4378 C CA . LEU A 1 548 ? -33.699 -14.082 15.336 1.00 92.38 548 LEU A CA 1
ATOM 4379 C C . LEU A 1 548 ? -35.129 -14.102 15.887 1.00 92.38 548 LEU A C 1
ATOM 4381 O O . LEU A 1 548 ? -35.331 -14.367 17.069 1.00 92.38 548 LEU A O 1
ATOM 4385 N N . GLN A 1 549 ? -36.127 -13.858 15.036 1.00 92.06 549 GLN A N 1
ATOM 4386 C CA . GLN A 1 549 ? -37.535 -13.922 15.431 1.00 92.06 549 GLN A CA 1
ATOM 4387 C C . GLN A 1 549 ? -37.899 -15.310 15.961 1.00 92.06 549 GLN A C 1
ATOM 4389 O O . GLN A 1 549 ? -38.510 -15.402 17.020 1.00 92.06 549 GLN A O 1
ATOM 4394 N N . ALA A 1 550 ? -37.464 -16.382 15.295 1.00 92.44 550 ALA A N 1
ATOM 4395 C CA . ALA A 1 550 ? -37.715 -17.749 15.739 1.00 92.44 550 ALA A CA 1
ATOM 4396 C C . ALA A 1 550 ? -37.087 -18.057 17.114 1.00 92.44 550 ALA A C 1
ATOM 4398 O O . ALA A 1 550 ? -37.750 -18.658 17.962 1.00 92.44 550 ALA A O 1
ATOM 4399 N N . GLU A 1 551 ? -35.843 -17.624 17.363 1.00 92.62 551 GLU A N 1
ATOM 4400 C CA . GLU A 1 551 ? -35.185 -17.772 18.671 1.00 92.62 551 GLU A CA 1
ATOM 4401 C C . GLU A 1 551 ? -35.953 -17.026 19.771 1.00 92.62 551 GLU A C 1
ATOM 4403 O O . GLU A 1 551 ? -36.276 -17.603 20.813 1.00 92.62 551 GLU A O 1
ATOM 4408 N N . HIS A 1 552 ? -36.300 -15.761 19.532 1.00 89.81 552 HIS A N 1
ATOM 4409 C CA . HIS A 1 552 ? -37.000 -14.944 20.520 1.00 89.81 552 HIS A CA 1
ATOM 4410 C C . HIS A 1 552 ? -38.461 -15.384 20.735 1.00 89.81 552 HIS A C 1
ATOM 4412 O O . HIS A 1 552 ? -38.943 -15.362 21.867 1.00 89.81 552 HIS A O 1
ATOM 4418 N N . GLU A 1 553 ? -39.161 -15.870 19.707 1.00 89.75 553 GLU A N 1
ATOM 4419 C CA . GLU A 1 553 ? -40.490 -16.479 19.847 1.00 89.75 553 GLU A CA 1
ATOM 4420 C C . GLU A 1 553 ? -40.460 -17.772 20.667 1.00 89.75 553 GLU A C 1
ATOM 4422 O O . GLU A 1 553 ? -41.387 -18.034 21.435 1.00 89.75 553 GLU A O 1
ATOM 4427 N N . ALA A 1 554 ? -39.418 -18.595 20.512 1.00 88.00 554 ALA A N 1
ATOM 4428 C CA . ALA A 1 554 ? -39.257 -19.813 21.301 1.00 88.00 554 ALA A CA 1
ATOM 4429 C C . ALA A 1 554 ? -39.076 -19.493 22.792 1.00 88.00 554 ALA A C 1
ATOM 4431 O O . ALA A 1 554 ? -39.680 -20.159 23.634 1.00 88.00 554 ALA A O 1
ATOM 4432 N N . ILE A 1 555 ? -38.316 -18.438 23.109 1.00 86.81 555 ILE A N 1
ATOM 4433 C CA . ILE A 1 555 ? -38.173 -17.927 24.479 1.00 86.81 555 ILE A CA 1
ATOM 4434 C C . ILE A 1 555 ? -39.536 -17.477 25.019 1.00 86.81 555 ILE A C 1
ATOM 4436 O O . ILE A 1 555 ? -39.947 -17.931 26.083 1.00 86.81 555 ILE A O 1
ATOM 4440 N N . LEU A 1 556 ? -40.279 -16.658 24.266 1.00 84.12 556 LEU A N 1
ATOM 4441 C CA . LEU A 1 556 ? -41.593 -16.161 24.693 1.00 84.12 556 LEU A CA 1
ATOM 4442 C C . LEU A 1 556 ? -42.615 -17.286 24.922 1.00 84.12 556 LEU A C 1
ATOM 4444 O O . LEU A 1 556 ? -43.370 -17.231 25.889 1.00 84.12 556 LEU A O 1
ATOM 4448 N N . LYS A 1 557 ? -42.626 -18.324 24.076 1.00 84.31 557 LYS A N 1
ATOM 4449 C CA . LYS A 1 557 ? -43.501 -19.503 24.241 1.00 84.31 557 LYS A CA 1
ATOM 4450 C C . LYS A 1 557 ? -43.157 -20.337 25.477 1.00 84.31 557 LYS A C 1
ATOM 4452 O O . LYS A 1 557 ? -44.026 -21.038 25.984 1.00 84.31 557 LYS A O 1
ATOM 4457 N N . GLY A 1 558 ? -41.908 -20.282 25.939 1.00 79.44 558 GLY A N 1
ATOM 4458 C CA . GLY A 1 558 ? -41.451 -20.967 27.147 1.00 79.44 558 GLY A CA 1
ATOM 4459 C C . GLY A 1 558 ? -41.799 -20.244 28.452 1.00 79.44 558 GLY A C 1
ATOM 4460 O O . GLY A 1 558 ? -41.569 -20.809 29.520 1.00 79.44 558 GLY A O 1
ATOM 4461 N N . ARG A 1 559 ? -42.337 -19.017 28.392 1.00 82.50 559 ARG A N 1
ATOM 4462 C CA . ARG A 1 559 ? -42.689 -18.224 29.578 1.00 82.50 559 ARG A CA 1
ATOM 4463 C C . ARG A 1 559 ? -44.063 -18.590 30.126 1.00 82.50 559 ARG A C 1
ATOM 4465 O O . ARG A 1 559 ? -45.025 -18.724 29.377 1.00 82.50 559 ARG A O 1
ATOM 4472 N N . GLU A 1 560 ? -44.175 -18.623 31.454 1.00 72.50 560 GLU A N 1
ATOM 4473 C CA . GLU A 1 560 ? -45.473 -18.697 32.142 1.00 72.50 560 GLU A CA 1
ATOM 4474 C C . GLU A 1 560 ? -46.282 -17.397 31.984 1.00 72.50 560 GLU A C 1
ATOM 4476 O O . GLU A 1 560 ? -47.504 -17.438 31.864 1.00 72.50 560 GLU A O 1
ATOM 4481 N N . ASN A 1 561 ? -45.607 -16.240 31.939 1.00 76.12 561 ASN A N 1
ATOM 4482 C CA . ASN A 1 561 ? -46.217 -14.938 31.680 1.00 76.12 561 ASN A CA 1
ATOM 4483 C C . ASN A 1 561 ? -45.538 -14.259 30.472 1.00 76.12 561 ASN A C 1
ATOM 4485 O O . ASN A 1 561 ? -44.391 -13.828 30.587 1.00 76.12 561 ASN A O 1
ATOM 4489 N N . PRO A 1 562 ? -46.229 -14.096 29.330 1.00 70.81 562 PRO A N 1
ATOM 4490 C CA . PRO A 1 562 ? -45.669 -13.431 28.151 1.00 70.81 562 PRO A CA 1
ATOM 4491 C C . PRO A 1 562 ? -45.248 -11.973 28.392 1.00 70.81 562 PRO A C 1
ATOM 4493 O O . PRO A 1 562 ? -44.411 -11.455 27.661 1.00 70.81 562 PRO A O 1
ATOM 4496 N N . SER A 1 563 ? -45.820 -11.312 29.405 1.00 71.00 563 SER A N 1
ATOM 4497 C CA . SER A 1 563 ? -45.545 -9.914 29.755 1.00 71.00 563 SER A CA 1
ATOM 4498 C C . SER A 1 563 ? -44.467 -9.744 30.832 1.00 71.00 563 SER A C 1
ATOM 4500 O O . SER A 1 563 ? -44.218 -8.617 31.254 1.00 71.00 563 SER A O 1
ATOM 4502 N N . SER A 1 564 ? -43.847 -10.827 31.316 1.00 75.31 564 SER A N 1
ATOM 4503 C CA . SER A 1 564 ? -42.730 -10.712 32.259 1.00 75.31 564 SER A CA 1
ATOM 4504 C C . SER A 1 564 ? -41.464 -10.209 31.567 1.00 75.31 564 SER A C 1
ATOM 4506 O O . SER A 1 564 ? -41.254 -10.462 30.380 1.00 75.31 564 SER A O 1
ATOM 4508 N N . THR A 1 565 ? -40.592 -9.550 32.329 1.00 73.31 565 THR A N 1
ATOM 4509 C CA . THR A 1 565 ? -39.279 -9.114 31.843 1.00 73.31 565 THR A CA 1
ATOM 4510 C C . THR A 1 565 ? -38.332 -10.289 31.593 1.00 73.31 565 THR A C 1
ATOM 4512 O O . THR A 1 565 ? -38.542 -11.411 32.066 1.00 73.31 565 THR A O 1
ATOM 4515 N N . LEU A 1 566 ? -37.281 -10.026 30.823 1.00 76.56 566 LEU A N 1
ATOM 4516 C CA . LEU A 1 566 ? -36.245 -10.963 30.444 1.00 76.56 566 LEU A CA 1
ATOM 4517 C C . LEU A 1 566 ? -35.440 -11.428 31.653 1.00 76.56 566 LEU A C 1
ATOM 4519 O O . LEU A 1 566 ? -34.883 -10.634 32.414 1.00 76.56 566 LEU A O 1
ATOM 4523 N N . THR A 1 567 ? -35.329 -12.744 31.798 1.00 78.19 567 THR A N 1
ATOM 4524 C CA . THR A 1 567 ? -34.526 -13.351 32.856 1.00 78.19 567 THR A CA 1
ATOM 4525 C C . THR A 1 567 ? -33.080 -13.573 32.403 1.00 78.19 567 THR A C 1
ATOM 4527 O O . THR A 1 567 ? -32.778 -13.722 31.218 1.00 78.19 567 THR A O 1
ATOM 4530 N N . TRP A 1 568 ? -32.157 -13.680 33.362 1.00 73.75 568 TRP A N 1
ATOM 4531 C CA . TRP A 1 568 ? -30.752 -14.011 33.085 1.00 73.75 568 TRP A CA 1
ATOM 4532 C C . TRP A 1 568 ? -30.565 -15.366 32.392 1.00 73.75 568 TRP A C 1
ATOM 4534 O O . TRP A 1 568 ? -29.640 -15.528 31.596 1.00 73.75 568 TRP A O 1
ATOM 4544 N N . ASN A 1 569 ? -31.419 -16.344 32.700 1.00 74.69 569 ASN A N 1
ATOM 4545 C CA . ASN A 1 569 ? -31.355 -17.664 32.075 1.00 74.69 569 ASN A CA 1
ATOM 4546 C C . ASN A 1 569 ? -31.762 -17.592 30.600 1.00 74.69 569 ASN A C 1
ATOM 4548 O O . ASN A 1 569 ? -31.110 -18.206 29.760 1.00 74.69 569 ASN A O 1
ATOM 4552 N N . GLU A 1 570 ? -32.777 -16.787 30.280 1.00 80.00 570 GLU A N 1
ATOM 4553 C CA . GLU A 1 570 ? -33.189 -16.536 28.899 1.00 80.00 570 GLU A CA 1
ATOM 4554 C C . GLU A 1 570 ? -32.113 -15.777 28.128 1.00 80.00 570 GLU A C 1
ATOM 4556 O O . GLU A 1 570 ? -31.739 -16.220 27.047 1.00 80.00 570 GLU A O 1
ATOM 4561 N N . TYR A 1 571 ? -31.538 -14.713 28.699 1.00 78.94 571 TYR A N 1
ATOM 4562 C CA . TYR A 1 571 ? -30.416 -13.986 28.089 1.00 78.94 571 TYR A CA 1
ATOM 4563 C C . TYR A 1 571 ? -29.256 -14.923 27.722 1.00 78.94 571 TYR A C 1
ATOM 4565 O O . TYR A 1 571 ? -28.776 -14.919 26.591 1.00 78.94 571 TYR A O 1
ATOM 4573 N N . LYS A 1 572 ? -28.851 -15.800 28.650 1.00 76.31 572 LYS A N 1
ATOM 4574 C CA . LYS A 1 572 ? -27.787 -16.791 28.415 1.00 76.31 572 LYS A CA 1
ATOM 4575 C C . LYS A 1 572 ? -28.154 -17.841 27.359 1.00 76.31 572 LYS A C 1
ATOM 4577 O O . LYS A 1 572 ? -27.253 -18.479 26.820 1.00 76.31 572 LYS A O 1
ATOM 4582 N N . SER A 1 573 ? -29.441 -18.029 27.067 1.00 81.50 573 SER A N 1
ATOM 4583 C CA . SER A 1 573 ? -29.925 -18.994 26.073 1.00 81.50 573 SER A CA 1
ATOM 4584 C C . SER A 1 573 ? -29.957 -18.461 24.633 1.00 81.50 573 SER A C 1
ATOM 4586 O O . SER A 1 573 ? -30.043 -19.274 23.712 1.00 81.50 573 SER A O 1
ATOM 4588 N N . MET A 1 574 ? -29.822 -17.139 24.425 1.00 85.69 574 MET A N 1
ATOM 4589 C CA . MET A 1 574 ? -29.918 -16.451 23.121 1.00 85.69 574 MET A CA 1
ATOM 4590 C C . MET A 1 574 ? -28.702 -16.691 22.208 1.00 85.69 574 MET A C 1
ATOM 4592 O O . MET A 1 574 ? -27.915 -15.797 21.885 1.00 85.69 574 MET A O 1
ATOM 4596 N N . THR A 1 575 ? -28.504 -17.945 21.825 1.00 87.44 575 THR A N 1
ATOM 4597 C CA . THR A 1 575 ? -27.312 -18.418 21.125 1.00 87.44 575 THR A CA 1
ATOM 4598 C C . THR A 1 575 ? -27.148 -17.768 19.753 1.00 87.44 575 THR A C 1
ATOM 4600 O O . THR A 1 575 ? -26.025 -17.429 19.379 1.00 87.44 575 THR A O 1
ATOM 4603 N N . PHE A 1 576 ? -28.223 -17.606 18.981 1.00 90.44 576 PHE A N 1
ATOM 4604 C CA . PHE A 1 576 ? -28.178 -16.992 17.658 1.00 90.44 576 PHE A CA 1
ATOM 4605 C C . PHE A 1 576 ? -28.037 -15.470 17.744 1.00 90.44 576 PHE A C 1
ATOM 4607 O O . PHE A 1 576 ? -27.228 -14.903 17.008 1.00 90.44 576 PHE A O 1
ATOM 4614 N N . THR A 1 577 ? -28.689 -14.812 18.702 1.00 89.31 577 THR A N 1
ATOM 4615 C CA . THR A 1 577 ? -28.479 -13.384 18.978 1.00 89.31 577 THR A CA 1
ATOM 4616 C C . THR A 1 577 ? -27.019 -13.070 19.291 1.00 89.31 577 THR A C 1
ATOM 4618 O O . THR A 1 577 ? -26.470 -12.129 18.717 1.00 89.31 577 THR A O 1
ATOM 4621 N N . PHE A 1 578 ? -26.318 -13.892 20.083 1.00 85.62 578 PHE A N 1
ATOM 4622 C CA . PHE A 1 578 ? -24.873 -13.709 20.279 1.00 85.62 578 PHE A CA 1
ATOM 4623 C C . PHE A 1 578 ? -24.069 -13.881 18.984 1.00 85.62 578 PHE A C 1
ATOM 4625 O O . PHE A 1 578 ? -23.112 -13.141 18.757 1.00 85.62 578 PHE A O 1
ATOM 4632 N N . GLN A 1 579 ? -24.442 -14.813 18.103 1.00 89.12 579 GLN A N 1
ATOM 4633 C CA . GLN A 1 579 ? -23.780 -14.963 16.798 1.00 89.12 579 GLN A CA 1
ATOM 4634 C C . GLN A 1 579 ? -23.966 -13.717 15.922 1.00 89.12 579 GLN A C 1
ATOM 4636 O O . GLN A 1 579 ? -23.021 -13.280 15.264 1.00 89.12 579 GLN A O 1
ATOM 4641 N N . VAL A 1 580 ? -25.163 -13.124 15.943 1.00 90.12 580 VAL A N 1
ATOM 4642 C CA . VAL A 1 580 ? -25.466 -11.869 15.245 1.00 90.12 580 VAL A CA 1
ATOM 4643 C C . VAL A 1 580 ? -24.634 -10.724 15.815 1.00 90.12 580 VAL A C 1
ATOM 4645 O O . VAL A 1 580 ? -23.939 -10.060 15.050 1.00 90.12 580 VAL A O 1
ATOM 4648 N N . ILE A 1 581 ? -24.632 -10.536 17.138 1.00 86.31 581 ILE A N 1
ATOM 4649 C CA . ILE A 1 581 ? -23.871 -9.469 17.809 1.00 86.31 581 ILE A CA 1
ATOM 4650 C C . ILE A 1 581 ? -22.384 -9.550 17.448 1.00 86.31 581 ILE A C 1
ATOM 4652 O O . ILE A 1 581 ? -21.794 -8.550 17.046 1.00 86.31 581 ILE A O 1
ATOM 4656 N N . ASN A 1 582 ? -21.776 -10.736 17.521 1.00 86.31 582 ASN A N 1
ATOM 4657 C CA . ASN A 1 582 ? -20.356 -10.901 17.203 1.00 86.31 582 ASN A CA 1
ATOM 4658 C C . ASN A 1 582 ? -20.039 -10.611 15.731 1.00 86.31 582 ASN A C 1
ATOM 4660 O O . ASN A 1 582 ? -19.012 -10.000 15.430 1.00 86.31 582 ASN A O 1
ATOM 4664 N N . GLU A 1 583 ? -20.918 -11.001 14.805 1.00 90.56 583 GLU A N 1
ATOM 4665 C CA . GLU A 1 583 ? -20.719 -10.688 13.391 1.00 90.56 583 GLU A CA 1
ATOM 4666 C C . GLU A 1 583 ? -20.897 -9.192 13.101 1.00 90.56 583 GLU A C 1
ATOM 4668 O O . GLU A 1 583 ? -20.115 -8.631 12.330 1.00 90.56 583 GLU A O 1
ATOM 4673 N N . VAL A 1 584 ? -21.856 -8.524 13.753 1.00 89.69 584 VAL A N 1
ATOM 4674 C CA . VAL A 1 584 ? -21.997 -7.063 13.666 1.00 89.69 584 VAL A CA 1
ATOM 4675 C C . VAL A 1 584 ? -20.739 -6.386 14.201 1.00 89.69 584 VAL A C 1
ATOM 4677 O O . VAL A 1 584 ? -20.175 -5.547 13.508 1.00 89.69 584 VAL A O 1
ATOM 4680 N N . LEU A 1 585 ? -20.249 -6.769 15.384 1.00 84.50 585 LEU A N 1
ATOM 4681 C CA . LEU A 1 585 ? -19.042 -6.185 15.979 1.00 84.50 585 LEU A CA 1
ATOM 4682 C C . LEU A 1 585 ? -17.805 -6.368 15.091 1.00 84.50 585 LEU A C 1
ATOM 4684 O O . LEU A 1 585 ? -16.993 -5.449 14.976 1.00 84.50 585 LEU A O 1
ATOM 4688 N N . ARG A 1 586 ? -17.680 -7.523 14.424 1.00 87.56 586 ARG A N 1
ATOM 4689 C CA . ARG A 1 586 ? -16.590 -7.809 13.481 1.00 87.56 586 ARG A CA 1
ATOM 4690 C C . ARG A 1 586 ? -16.646 -6.923 12.235 1.00 87.56 586 ARG A C 1
ATOM 4692 O O . ARG A 1 586 ? -15.601 -6.476 11.773 1.00 87.56 586 ARG A O 1
ATOM 4699 N N . ILE A 1 587 ? -17.832 -6.717 11.657 1.00 86.12 587 ILE A N 1
ATOM 4700 C CA . ILE A 1 587 ? -17.988 -5.961 10.402 1.00 86.12 587 ILE A CA 1
ATOM 4701 C C . ILE A 1 587 ? -18.016 -4.458 10.647 1.00 86.12 587 ILE A C 1
ATOM 4703 O O . ILE A 1 587 ? -17.357 -3.714 9.926 1.00 86.12 587 ILE A O 1
ATOM 4707 N N . ALA A 1 588 ? -18.782 -4.017 11.645 1.00 82.88 588 ALA A N 1
ATOM 4708 C CA . ALA A 1 588 ? -18.937 -2.607 11.965 1.00 82.88 588 ALA A CA 1
ATOM 4709 C C . ALA A 1 588 ? -17.610 -1.996 12.418 1.00 82.88 588 ALA A C 1
ATOM 4711 O O . ALA A 1 588 ? -17.352 -0.842 12.089 1.00 82.88 588 ALA A O 1
ATOM 4712 N N . ALA A 1 589 ? -16.789 -2.766 13.156 1.00 76.50 589 ALA A N 1
ATOM 4713 C CA . ALA A 1 589 ? -15.448 -2.387 13.604 1.00 76.50 589 ALA A CA 1
ATOM 4714 C C . ALA A 1 589 ? -15.364 -0.905 14.031 1.00 76.50 589 ALA A C 1
ATOM 4716 O O . ALA A 1 589 ? -14.479 -0.170 13.594 1.00 76.50 589 ALA A O 1
ATOM 4717 N N . VAL A 1 590 ? -16.330 -0.469 14.859 1.00 71.12 590 VAL A N 1
ATOM 4718 C CA . VAL A 1 590 ? -16.605 0.953 15.167 1.00 71.12 590 VAL A CA 1
ATOM 4719 C C . VAL A 1 590 ? -15.361 1.679 15.689 1.00 71.12 590 VAL A C 1
ATOM 4721 O O . VAL A 1 590 ? -15.181 2.866 15.432 1.00 71.12 590 VAL A O 1
ATOM 4724 N N . SER A 1 591 ? -14.461 0.948 16.354 1.00 68.56 591 SER A N 1
ATOM 4725 C CA . SER A 1 591 ? -13.105 1.408 16.644 1.00 68.56 591 SER A CA 1
ATOM 4726 C C . SER A 1 591 ? -12.111 0.836 15.617 1.00 68.56 591 SER A C 1
ATOM 4728 O O . SER A 1 591 ? -11.844 -0.373 15.634 1.00 68.56 591 SER A O 1
ATOM 4730 N N . PRO A 1 592 ? -11.519 1.667 14.734 1.00 62.59 592 PRO A N 1
ATOM 4731 C CA . PRO A 1 592 ? -10.624 1.191 13.678 1.00 62.59 592 PRO A CA 1
ATOM 4732 C C . PRO A 1 592 ? -9.319 0.586 14.220 1.00 62.59 592 PRO A C 1
ATOM 4734 O O . PRO A 1 592 ? -8.693 -0.232 13.535 1.00 62.59 592 PRO A O 1
ATOM 4737 N N . GLY A 1 593 ? -8.918 0.939 15.445 1.00 71.19 593 GLY A N 1
ATOM 4738 C CA . GLY A 1 593 ? -7.783 0.343 16.138 1.00 71.19 593 GLY A CA 1
ATOM 4739 C C . GLY A 1 593 ? -7.620 0.846 17.571 1.00 71.19 593 GLY A C 1
ATOM 4740 O O . GLY A 1 593 ? -8.141 1.894 17.940 1.00 71.19 593 GLY A O 1
ATOM 4741 N N . LEU A 1 594 ? -6.881 0.086 18.380 1.00 76.69 594 LEU A N 1
ATOM 4742 C CA . LEU A 1 594 ? -6.565 0.448 19.762 1.00 76.69 594 LEU A CA 1
ATOM 4743 C C . LEU A 1 594 ? -5.235 1.189 19.809 1.00 76.69 594 LEU A C 1
ATOM 4745 O O . LEU A 1 594 ? -4.232 0.686 19.303 1.00 76.69 594 LEU A O 1
ATOM 4749 N N . LEU A 1 595 ? -5.223 2.362 20.433 1.00 79.50 595 LEU A N 1
ATOM 4750 C CA . LEU A 1 595 ? -4.020 3.168 20.579 1.00 79.50 595 LEU A CA 1
ATOM 4751 C C . LEU A 1 595 ? -3.365 2.934 21.940 1.00 79.50 595 LEU A C 1
ATOM 4753 O O . LEU A 1 595 ? -4.034 2.838 22.972 1.00 79.50 595 LEU A O 1
ATOM 4757 N N . ARG A 1 596 ? -2.042 2.811 21.922 1.00 83.56 596 ARG A N 1
ATOM 4758 C CA . ARG A 1 596 ? -1.184 2.591 23.085 1.00 83.56 596 ARG A CA 1
ATOM 4759 C C . ARG A 1 596 ? 0.047 3.475 22.992 1.00 83.56 596 ARG A C 1
ATOM 4761 O O . ARG A 1 596 ? 0.504 3.742 21.890 1.00 83.56 596 ARG A O 1
ATOM 4768 N N . ARG A 1 597 ? 0.619 3.896 24.111 1.00 85.50 597 ARG A N 1
ATOM 4769 C CA . ARG A 1 597 ? 1.916 4.580 24.165 1.00 85.50 597 ARG A CA 1
ATOM 4770 C C . ARG A 1 597 ? 2.938 3.656 24.803 1.00 85.50 597 ARG A C 1
ATOM 4772 O O . ARG A 1 597 ? 2.675 3.090 25.857 1.00 85.50 597 ARG A O 1
ATOM 4779 N N . ALA A 1 598 ? 4.088 3.486 24.158 1.00 89.12 598 ALA A N 1
ATOM 4780 C CA . ALA A 1 598 ? 5.195 2.709 24.699 1.00 89.12 598 ALA A CA 1
ATOM 4781 C C . ALA A 1 598 ? 5.822 3.447 25.891 1.00 89.12 598 ALA A C 1
ATOM 4783 O O . ALA A 1 598 ? 6.266 4.584 25.756 1.00 89.12 598 ALA A O 1
ATOM 4784 N N . LEU A 1 599 ? 5.877 2.803 27.054 1.00 86.94 599 LEU A N 1
ATOM 4785 C CA . LEU A 1 599 ? 6.495 3.346 28.269 1.00 86.94 599 LEU A CA 1
ATOM 4786 C C . LEU A 1 599 ? 8.021 3.185 28.260 1.00 86.94 599 LEU A C 1
ATOM 4788 O O . LEU A 1 599 ? 8.741 3.940 28.908 1.00 86.94 599 LEU A O 1
ATOM 4792 N N . LYS A 1 600 ? 8.510 2.168 27.549 1.00 90.00 600 LYS A N 1
ATOM 4793 C CA . LYS A 1 600 ? 9.924 1.799 27.407 1.00 90.00 600 LYS A CA 1
ATOM 4794 C C . LYS A 1 600 ? 10.157 1.290 25.990 1.00 90.00 600 LYS A C 1
ATOM 4796 O O . LYS A 1 600 ? 9.192 0.974 25.297 1.00 90.00 600 LYS A O 1
ATOM 4801 N N . ASP A 1 601 ? 11.417 1.169 25.592 1.00 88.88 601 ASP A N 1
ATOM 4802 C CA . ASP A 1 601 ? 11.764 0.532 24.325 1.00 88.88 601 ASP A CA 1
ATOM 4803 C C . ASP A 1 601 ? 11.238 -0.914 24.310 1.00 88.88 601 ASP A C 1
ATOM 4805 O O . ASP A 1 601 ? 11.519 -1.702 25.217 1.00 88.88 601 ASP A O 1
ATOM 4809 N N . ILE A 1 602 ? 10.436 -1.255 23.299 1.00 87.31 602 ILE A N 1
ATOM 4810 C CA . ILE A 1 602 ? 9.847 -2.586 23.130 1.00 87.31 602 ILE A CA 1
ATOM 4811 C C . ILE A 1 602 ? 10.580 -3.306 22.008 1.00 87.31 602 ILE A C 1
ATOM 4813 O O . ILE A 1 602 ? 10.513 -2.898 20.848 1.00 87.31 602 ILE A O 1
ATOM 4817 N N . GLU A 1 603 ? 11.224 -4.412 22.362 1.00 85.69 603 GLU A N 1
ATOM 4818 C CA . GLU A 1 603 ? 11.836 -5.347 21.424 1.00 85.69 603 GLU A CA 1
ATOM 4819 C C . GLU A 1 603 ? 10.863 -6.486 21.114 1.00 85.69 603 GLU A C 1
ATOM 4821 O O . GLU A 1 603 ? 10.528 -7.292 21.983 1.00 85.69 603 GLU A O 1
ATOM 4826 N N . TYR A 1 604 ? 10.412 -6.587 19.864 1.00 78.62 604 TYR A N 1
ATOM 4827 C CA . TYR A 1 604 ? 9.517 -7.662 19.440 1.00 78.62 604 TYR A CA 1
ATOM 4828 C C . TYR A 1 604 ? 9.952 -8.269 18.115 1.00 78.62 604 TYR A C 1
ATOM 4830 O O . TYR A 1 604 ? 9.986 -7.590 17.095 1.00 78.62 604 TYR A O 1
ATOM 4838 N N . LYS A 1 605 ? 10.292 -9.565 18.113 1.00 70.38 605 LYS A N 1
ATOM 4839 C CA . LYS A 1 605 ? 10.796 -10.300 16.935 1.00 70.38 605 LYS A CA 1
ATOM 4840 C C . LYS A 1 605 ? 11.941 -9.581 16.197 1.00 70.38 605 LYS A C 1
ATOM 4842 O O . LYS A 1 605 ? 12.157 -9.871 15.028 1.00 70.38 605 LYS A O 1
ATOM 4847 N N . GLY A 1 606 ? 12.691 -8.681 16.848 1.00 67.44 606 GLY A N 1
ATOM 4848 C CA . GLY A 1 606 ? 13.748 -7.837 16.264 1.00 67.44 606 GLY A CA 1
ATOM 4849 C C . GLY A 1 606 ? 13.274 -6.504 15.658 1.00 67.44 606 GLY A C 1
ATOM 4850 O O . GLY A 1 606 ? 13.988 -5.925 14.844 1.00 67.44 606 GLY A O 1
ATOM 4851 N N . TYR A 1 607 ? 12.060 -6.056 15.989 1.00 69.94 607 TYR A N 1
ATOM 4852 C CA . TYR A 1 607 ? 11.615 -4.670 15.851 1.00 69.94 607 TYR A CA 1
ATOM 4853 C C . TYR A 1 607 ? 11.832 -3.934 17.174 1.00 69.94 607 TYR A C 1
ATOM 4855 O O . TYR A 1 607 ? 11.343 -4.406 18.199 1.00 69.94 607 TYR A O 1
ATOM 4863 N N . THR A 1 608 ? 12.454 -2.756 17.120 1.00 81.81 608 THR A N 1
ATOM 4864 C CA . THR A 1 608 ? 12.540 -1.825 18.253 1.00 81.81 608 THR A CA 1
ATOM 4865 C C . THR A 1 608 ? 11.486 -0.731 18.101 1.00 81.81 608 THR A C 1
ATOM 4867 O O . THR A 1 608 ? 11.492 0.027 17.117 1.00 81.81 608 THR A O 1
ATOM 4870 N N . ILE A 1 609 ? 10.576 -0.641 19.068 1.00 84.75 609 ILE A N 1
ATOM 4871 C CA . ILE A 1 609 ? 9.630 0.469 19.210 1.00 84.75 609 ILE A CA 1
ATOM 4872 C C . ILE A 1 609 ? 10.145 1.357 20.339 1.00 84.75 609 ILE A C 1
ATOM 4874 O O . ILE A 1 609 ? 10.122 0.904 21.481 1.00 84.75 609 ILE A O 1
ATOM 4878 N N . PRO A 1 610 ? 10.620 2.580 20.051 1.00 82.44 610 PRO A N 1
ATOM 4879 C CA . PRO A 1 610 ? 11.189 3.429 21.088 1.00 82.44 610 PRO A CA 1
ATOM 4880 C C . PRO A 1 610 ? 10.144 3.869 22.117 1.00 82.44 610 PRO A C 1
ATOM 4882 O O . PRO A 1 610 ? 8.966 4.047 21.791 1.00 82.44 610 PRO A O 1
ATOM 4885 N N . ALA A 1 611 ? 10.590 4.113 23.344 1.00 87.56 611 ALA A N 1
ATOM 4886 C CA . ALA A 1 611 ? 9.785 4.722 24.390 1.00 87.56 611 ALA A CA 1
ATOM 4887 C C . ALA A 1 611 ? 9.149 6.037 23.900 1.00 87.56 611 ALA A C 1
ATOM 4889 O O . ALA A 1 611 ? 9.751 6.815 23.156 1.00 87.56 611 ALA A O 1
ATOM 4890 N N . GLY A 1 612 ? 7.904 6.277 24.300 1.00 83.94 612 GLY A N 1
ATOM 4891 C CA . GLY A 1 612 ? 7.098 7.428 23.900 1.00 83.94 612 GLY A CA 1
ATOM 4892 C C . GLY A 1 612 ? 6.389 7.286 22.549 1.00 83.94 612 GLY A C 1
ATOM 4893 O O . GLY A 1 612 ? 5.496 8.083 22.262 1.00 83.94 612 GLY A O 1
ATOM 4894 N N . TRP A 1 613 ? 6.718 6.283 21.726 1.00 86.19 613 TRP A N 1
ATOM 4895 C CA . TRP A 1 613 ? 6.009 6.065 20.461 1.00 86.19 613 TRP A CA 1
ATOM 4896 C C . TRP A 1 613 ? 4.583 5.574 20.690 1.00 86.19 613 TRP A C 1
ATOM 4898 O O . TRP A 1 613 ? 4.309 4.790 21.601 1.00 86.19 613 TRP A O 1
ATOM 4908 N N . THR A 1 614 ? 3.677 6.004 19.812 1.00 84.88 614 THR A N 1
ATOM 4909 C CA . THR A 1 614 ? 2.310 5.481 19.789 1.00 84.88 614 THR A CA 1
ATOM 4910 C C . THR A 1 614 ? 2.274 4.179 18.992 1.00 84.88 614 THR A C 1
ATOM 4912 O O . THR A 1 614 ? 2.943 4.044 17.971 1.00 84.88 614 THR A O 1
ATOM 4915 N N . ILE A 1 615 ? 1.482 3.214 19.436 1.00 87.69 615 ILE A N 1
ATOM 4916 C CA . ILE A 1 615 ? 1.244 1.925 18.800 1.00 87.69 615 ILE A CA 1
ATOM 4917 C C . ILE A 1 615 ? -0.253 1.834 18.509 1.00 87.69 615 ILE A C 1
ATOM 4919 O O . ILE A 1 615 ? -1.070 1.915 19.423 1.00 87.69 615 ILE A O 1
ATOM 4923 N N . MET A 1 616 ? -0.617 1.660 17.243 1.00 84.69 616 MET A N 1
ATOM 4924 C CA . MET A 1 616 ? -1.984 1.407 16.803 1.00 84.69 616 MET A CA 1
ATOM 4925 C C . MET A 1 616 ? -2.151 -0.073 16.464 1.00 84.69 616 MET A C 1
ATOM 4927 O O . MET A 1 616 ? -1.609 -0.573 15.475 1.00 84.69 616 MET A O 1
ATOM 4931 N N . LEU A 1 617 ? -2.948 -0.771 17.267 1.00 86.50 617 LEU A N 1
ATOM 4932 C CA . LEU A 1 617 ? -3.380 -2.137 16.996 1.00 86.50 617 LEU A CA 1
ATOM 4933 C C . LEU A 1 617 ? -4.582 -2.071 16.049 1.00 86.50 617 LEU A C 1
ATOM 4935 O O . LEU A 1 617 ? -5.702 -1.793 16.479 1.00 86.50 617 LEU A O 1
ATOM 4939 N N . ALA A 1 618 ? -4.358 -2.272 14.751 1.00 80.31 618 ALA A N 1
ATOM 4940 C CA . ALA A 1 618 ? -5.387 -2.122 13.721 1.00 80.31 618 ALA A CA 1
ATOM 4941 C C . ALA A 1 618 ? -6.316 -3.351 13.669 1.00 80.31 618 ALA A C 1
ATOM 4943 O O . ALA A 1 618 ? -6.259 -4.175 12.754 1.00 80.31 618 ALA A O 1
ATOM 4944 N N . ASN A 1 619 ? -7.180 -3.486 14.677 1.00 73.56 619 ASN A N 1
ATOM 4945 C CA . ASN A 1 619 ? -8.076 -4.635 14.837 1.00 73.56 619 ASN A CA 1
ATOM 4946 C C . ASN A 1 619 ? -9.056 -4.800 13.668 1.00 73.56 619 ASN A C 1
ATOM 4948 O O . ASN A 1 619 ? -9.330 -5.932 13.273 1.00 73.56 619 ASN A O 1
ATOM 4952 N N . SER A 1 620 ? -9.521 -3.701 13.069 1.00 75.25 620 SER A N 1
ATOM 4953 C CA . SER A 1 620 ? -10.397 -3.728 11.887 1.00 75.25 620 SER A CA 1
ATOM 4954 C C . SER A 1 620 ? -9.769 -4.495 10.711 1.00 75.25 620 SER A C 1
ATOM 4956 O O . SER A 1 620 ? -10.420 -5.329 10.079 1.00 75.25 620 SER A O 1
ATOM 4958 N N . ALA A 1 621 ? -8.467 -4.304 10.471 1.00 72.31 621 ALA A N 1
ATOM 4959 C CA . ALA A 1 621 ? -7.730 -5.014 9.428 1.00 72.31 621 ALA A CA 1
ATOM 4960 C C . ALA A 1 621 ? -7.628 -6.525 9.703 1.00 72.31 621 ALA A C 1
ATOM 4962 O O . ALA A 1 621 ? -7.627 -7.320 8.765 1.00 72.31 621 ALA A O 1
ATOM 4963 N N . LEU A 1 622 ? -7.585 -6.937 10.976 1.00 74.31 622 LEU A N 1
ATOM 4964 C CA . LEU A 1 622 ? -7.619 -8.348 11.373 1.00 74.31 622 LEU A CA 1
ATOM 4965 C C . LEU A 1 622 ? -9.024 -8.950 11.237 1.00 74.31 622 LEU A C 1
ATOM 4967 O O . LEU A 1 622 ? -9.174 -10.069 10.746 1.00 74.31 622 LEU A O 1
ATOM 4971 N N . GLN A 1 623 ? -10.051 -8.207 11.651 1.00 78.88 623 GLN A N 1
ATOM 4972 C CA . GLN A 1 623 ? -11.458 -8.621 11.628 1.00 78.88 623 GLN A CA 1
ATOM 4973 C C . GLN A 1 623 ? -12.011 -8.793 10.208 1.00 78.88 623 GLN A C 1
ATOM 4975 O O . GLN A 1 623 ? -12.888 -9.630 9.984 1.00 78.88 623 GLN A O 1
ATOM 4980 N N . LEU A 1 624 ? -11.480 -8.039 9.244 1.00 78.19 624 LEU A N 1
ATOM 4981 C CA . LEU A 1 624 ? -11.853 -8.106 7.829 1.00 78.19 624 LEU A CA 1
ATOM 4982 C C . LEU A 1 624 ? -10.825 -8.864 6.970 1.00 78.19 624 LEU A C 1
ATOM 4984 O O . LEU A 1 624 ? -10.892 -8.825 5.741 1.00 78.19 624 LEU A O 1
ATOM 4988 N N . ASN A 1 625 ? -9.877 -9.572 7.592 1.00 71.94 625 ASN A N 1
ATOM 4989 C CA . ASN A 1 625 ? -8.810 -10.262 6.874 1.00 71.94 625 ASN A CA 1
ATOM 4990 C C . ASN A 1 625 ? -9.346 -11.499 6.119 1.00 71.94 625 ASN A C 1
ATOM 4992 O O . ASN A 1 625 ? -9.835 -12.431 6.769 1.00 71.94 625 ASN A O 1
ATOM 4996 N N . PRO A 1 626 ? -9.202 -11.578 4.780 1.00 71.00 626 PRO A N 1
ATOM 4997 C CA . PRO A 1 626 ? -9.672 -12.721 3.992 1.00 71.00 626 PRO A CA 1
ATOM 4998 C C . PRO A 1 626 ? -8.904 -14.022 4.265 1.00 71.00 626 PRO A C 1
ATOM 5000 O O . PRO A 1 626 ? -9.406 -15.099 3.951 1.00 71.00 626 PRO A O 1
ATOM 5003 N N . ASN A 1 627 ? -7.706 -13.944 4.853 1.00 68.56 627 ASN A N 1
ATOM 5004 C CA . ASN A 1 627 ? -6.939 -15.122 5.262 1.00 68.56 627 ASN A CA 1
ATOM 5005 C C . ASN A 1 627 ? -7.476 -15.738 6.564 1.00 68.56 627 ASN A C 1
ATOM 5007 O O . ASN A 1 627 ? -7.278 -16.926 6.802 1.00 68.56 627 ASN A O 1
ATOM 5011 N N . THR A 1 628 ? -8.160 -14.943 7.393 1.00 70.56 628 THR A N 1
ATOM 5012 C CA . THR A 1 628 ? -8.747 -15.389 8.668 1.00 70.56 628 THR A CA 1
ATOM 5013 C C . THR A 1 628 ? -10.223 -15.741 8.503 1.00 70.56 628 THR A C 1
ATOM 5015 O O . THR A 1 628 ? -10.686 -16.762 9.006 1.00 70.56 628 THR A O 1
ATOM 5018 N N . TYR A 1 629 ? -10.971 -14.907 7.777 1.00 77.00 629 TYR A N 1
ATOM 5019 C CA . TYR A 1 629 ? -12.410 -15.045 7.595 1.00 77.00 629 TYR A CA 1
ATOM 5020 C C . TYR A 1 629 ? -12.742 -15.252 6.118 1.00 77.00 629 TYR A C 1
ATOM 5022 O O . TYR A 1 629 ? -12.446 -14.410 5.274 1.00 77.00 629 TYR A O 1
ATOM 5030 N N . LYS A 1 630 ? -13.422 -16.359 5.798 1.00 77.69 630 LYS A N 1
ATOM 5031 C CA . LYS A 1 630 ? -13.959 -16.598 4.451 1.00 77.69 630 LYS A CA 1
ATOM 5032 C C . LYS A 1 630 ? -15.044 -15.566 4.122 1.00 77.69 630 LYS A C 1
ATOM 5034 O O . LYS A 1 630 ? -15.984 -15.432 4.899 1.00 77.69 630 LYS A O 1
ATOM 5039 N N . ASP A 1 631 ? -14.956 -14.897 2.976 1.00 81.38 631 ASP A N 1
ATOM 5040 C CA . ASP A 1 631 ? -15.888 -13.829 2.574 1.00 81.38 631 ASP A CA 1
ATOM 5041 C C . ASP A 1 631 ? -16.040 -12.762 3.685 1.00 81.38 631 ASP A C 1
ATOM 5043 O O . ASP A 1 631 ? -17.116 -12.608 4.266 1.00 81.38 631 ASP A O 1
ATOM 5047 N N . PRO A 1 632 ? -14.951 -12.054 4.049 1.00 82.56 632 PRO A N 1
ATOM 5048 C CA . PRO A 1 632 ? -14.884 -11.253 5.276 1.00 82.56 632 PRO A CA 1
ATOM 5049 C C . PRO A 1 632 ? -15.812 -10.033 5.270 1.00 82.56 632 PRO A C 1
ATOM 5051 O O . PRO A 1 632 ? -16.187 -9.547 6.334 1.00 82.56 632 PRO A O 1
ATOM 5054 N N . LEU A 1 633 ? -16.191 -9.538 4.093 1.00 85.44 633 LEU A N 1
ATOM 5055 C CA . LEU A 1 633 ? -17.089 -8.389 3.944 1.00 85.44 633 LEU A CA 1
ATOM 5056 C C . LEU A 1 633 ? -18.573 -8.786 3.949 1.00 85.44 633 LEU A C 1
ATOM 5058 O O . LEU A 1 633 ? -19.431 -7.914 4.014 1.00 85.44 633 LEU A O 1
ATOM 5062 N N . ALA A 1 634 ? -18.888 -10.082 3.863 1.00 88.19 634 ALA A N 1
ATOM 5063 C CA . ALA A 1 634 ? -20.264 -10.560 3.906 1.00 88.19 634 ALA A CA 1
ATOM 5064 C C . ALA A 1 634 ? -20.730 -10.732 5.358 1.00 88.19 634 ALA A C 1
ATOM 5066 O O . ALA A 1 634 ? -20.037 -11.362 6.161 1.00 88.19 634 ALA A O 1
ATOM 5067 N N . PHE A 1 635 ? -21.925 -10.222 5.668 1.00 91.38 635 PHE A N 1
ATOM 5068 C CA . PHE A 1 635 ? -22.592 -10.430 6.953 1.00 91.38 635 PHE A CA 1
ATOM 5069 C C . PHE A 1 635 ? -23.105 -11.868 7.067 1.00 91.38 635 PHE A C 1
ATOM 5071 O O . PHE A 1 635 ? -24.056 -12.253 6.389 1.00 91.38 635 PHE A O 1
ATOM 5078 N N . ASN A 1 636 ? -22.439 -12.680 7.894 1.00 90.19 636 ASN A N 1
ATOM 5079 C CA . ASN A 1 636 ? -22.766 -14.093 8.082 1.00 90.19 636 ASN A CA 1
ATOM 5080 C C . ASN A 1 636 ? -22.669 -14.522 9.563 1.00 90.19 636 ASN A C 1
ATOM 5082 O O . ASN A 1 636 ? -21.621 -15.017 9.993 1.00 90.19 636 ASN A O 1
ATOM 5086 N N . PRO A 1 637 ? -23.768 -14.408 10.332 1.00 90.69 637 PRO A N 1
ATOM 5087 C CA . PRO A 1 637 ? -23.820 -14.837 11.734 1.00 90.69 637 PRO A CA 1
ATOM 5088 C C . PRO A 1 637 ? -23.503 -16.325 11.954 1.00 90.69 637 PRO A C 1
ATOM 5090 O O . PRO A 1 637 ? -22.820 -16.681 12.911 1.00 90.69 637 PRO A O 1
ATOM 5093 N N . TRP A 1 638 ? -23.893 -17.218 11.035 1.00 90.38 638 TRP A N 1
ATOM 5094 C CA . TRP A 1 638 ? -23.668 -18.669 11.175 1.00 90.38 638 TRP A CA 1
ATOM 5095 C C . TRP A 1 638 ? -22.193 -19.075 11.219 1.00 90.38 638 TRP A C 1
ATOM 5097 O O . TRP A 1 638 ? -21.868 -20.200 11.606 1.00 90.38 638 TRP A O 1
ATOM 5107 N N . ARG A 1 639 ? -21.278 -18.170 10.859 1.00 87.31 639 ARG A N 1
ATOM 5108 C CA . ARG A 1 639 ? -19.834 -18.363 11.018 1.00 87.31 639 ARG A CA 1
ATOM 5109 C C . ARG A 1 639 ? -19.439 -18.678 12.460 1.00 87.31 639 ARG A C 1
ATOM 5111 O O . ARG A 1 639 ? -18.480 -19.409 12.693 1.00 87.31 639 ARG A O 1
ATOM 5118 N N . TRP A 1 640 ? -20.208 -18.173 13.417 1.00 85.25 640 TRP A N 1
ATOM 5119 C CA . TRP A 1 640 ? -19.950 -18.339 14.838 1.00 85.25 640 TRP A CA 1
ATOM 5120 C C . TRP A 1 640 ? -20.552 -19.630 15.428 1.00 85.25 640 TRP A C 1
ATOM 5122 O O . TRP A 1 640 ? -20.314 -19.941 16.591 1.00 85.25 640 TRP A O 1
ATOM 5132 N N . LYS A 1 641 ? -21.261 -20.444 14.628 1.00 79.31 641 LYS A N 1
ATOM 5133 C CA . LYS A 1 641 ? -21.946 -21.682 15.061 1.00 79.31 641 LYS A CA 1
ATOM 5134 C C . LYS A 1 641 ? -21.013 -22.753 15.651 1.00 79.31 641 LYS A C 1
ATOM 5136 O O . LYS A 1 641 ? -21.456 -23.594 16.426 1.00 79.31 641 LYS A O 1
ATOM 5141 N N . LEU A 1 642 ? -19.729 -22.742 15.281 1.00 59.25 642 LEU A N 1
ATOM 5142 C CA . LEU A 1 642 ? -18.727 -23.707 15.758 1.00 59.25 642 LEU A CA 1
ATOM 5143 C C . LEU A 1 642 ? -18.100 -23.327 17.111 1.00 59.25 642 LEU A C 1
ATOM 5145 O O . LEU A 1 642 ? -17.402 -24.148 17.710 1.00 59.25 642 LEU A O 1
ATOM 5149 N N . TYR A 1 643 ? -18.342 -22.114 17.612 1.00 57.88 643 TYR A N 1
ATOM 5150 C CA . TYR A 1 643 ? -17.813 -21.675 18.898 1.00 57.88 643 TYR A CA 1
ATOM 5151 C C . TYR A 1 643 ? -18.758 -22.114 20.020 1.00 57.88 643 TYR A C 1
ATOM 5153 O O . TYR A 1 643 ? -19.884 -21.640 20.133 1.00 57.88 643 TYR A O 1
ATOM 5161 N N . LYS A 1 644 ? -18.307 -23.046 20.871 1.00 45.50 644 LYS A N 1
ATOM 5162 C CA . LYS A 1 644 ? -19.013 -23.362 22.121 1.00 45.50 644 LYS A CA 1
ATOM 5163 C C . LYS A 1 644 ? -18.830 -22.195 23.093 1.00 45.50 644 LYS A C 1
ATOM 5165 O O . LYS A 1 644 ? -17.772 -22.058 23.705 1.00 45.50 644 LYS A O 1
ATOM 5170 N N . TRP A 1 645 ? -19.878 -21.391 23.240 1.00 48.91 645 TRP A N 1
ATOM 5171 C CA . TRP A 1 645 ? -19.942 -20.200 24.098 1.00 48.91 645 TRP A CA 1
ATOM 5172 C C . TRP A 1 645 ? -19.789 -20.486 25.600 1.00 48.91 645 TRP A C 1
ATOM 5174 O O . TRP A 1 645 ? -19.551 -19.576 26.380 1.00 48.91 645 TRP A O 1
ATOM 5184 N N . SER A 1 646 ? -19.841 -21.758 26.006 1.00 39.34 646 SER A N 1
ATOM 5185 C CA . SER A 1 646 ? -19.590 -22.217 27.376 1.00 39.34 646 SER A CA 1
ATOM 5186 C C . SER A 1 646 ? -18.101 -22.404 27.715 1.00 39.34 646 SER A C 1
ATOM 5188 O O . SER A 1 646 ? -17.782 -22.996 28.744 1.00 39.34 646 SER A O 1
ATOM 5190 N N . ASN A 1 647 ? -17.174 -21.994 26.839 1.00 32.62 647 ASN A N 1
ATOM 5191 C CA . ASN A 1 647 ? -15.739 -22.125 27.083 1.00 32.62 647 ASN A CA 1
ATOM 5192 C C . ASN A 1 647 ? -15.176 -20.827 27.702 1.00 32.62 647 ASN A C 1
ATOM 5194 O O . ASN A 1 647 ? -15.069 -19.827 26.988 1.00 32.62 647 ASN A O 1
ATOM 5198 N N . PRO A 1 648 ? -14.730 -20.833 28.974 1.00 35.69 648 PRO A N 1
ATOM 5199 C CA . PRO A 1 648 ? -14.205 -19.640 29.650 1.00 35.69 648 PRO A CA 1
ATOM 5200 C C . PRO A 1 648 ? -12.947 -19.052 28.984 1.00 35.69 648 PRO A C 1
ATOM 5202 O O . PRO A 1 648 ? -12.560 -17.922 29.259 1.00 35.69 648 PRO A O 1
ATOM 5205 N N . LYS A 1 649 ? -12.307 -19.773 28.051 1.00 32.25 649 LYS A N 1
ATOM 5206 C CA . LYS A 1 649 ? -11.208 -19.233 27.232 1.00 32.25 649 LYS A CA 1
ATOM 5207 C C . LYS A 1 649 ? -11.666 -18.269 26.127 1.00 32.25 649 LYS A C 1
ATOM 5209 O O . LYS A 1 649 ? -10.842 -17.498 25.650 1.00 32.25 649 LYS A O 1
ATOM 5214 N N . VAL A 1 650 ? -12.941 -18.298 25.728 1.00 32.81 650 VAL A N 1
ATOM 5215 C CA . VAL A 1 650 ? -13.521 -17.391 24.714 1.00 32.81 650 VAL A CA 1
ATOM 5216 C C . VAL A 1 650 ? -14.089 -16.117 25.363 1.00 32.81 650 VAL A C 1
ATOM 5218 O O . VAL A 1 650 ? -14.102 -15.069 24.727 1.00 32.81 650 VAL A O 1
ATOM 5221 N N . GLN A 1 651 ? -14.430 -16.162 26.659 1.00 30.16 651 GLN A N 1
ATOM 5222 C CA . GLN A 1 651 ? -14.813 -14.984 27.459 1.00 30.16 651 GLN A CA 1
ATOM 5223 C C . GLN A 1 651 ? -13.684 -13.948 27.623 1.00 30.16 651 GLN A C 1
ATOM 5225 O O . GLN A 1 651 ? -13.955 -12.792 27.930 1.00 30.16 651 GLN A O 1
ATOM 5230 N N . TRP A 1 652 ? -12.425 -14.312 27.353 1.00 29.89 652 TRP A N 1
ATOM 5231 C CA . TRP A 1 652 ? -11.276 -13.409 27.502 1.00 29.89 652 TRP A CA 1
ATOM 5232 C C . TRP A 1 652 ? -11.299 -12.172 26.599 1.00 29.89 652 TRP A C 1
ATOM 5234 O O . TRP A 1 652 ? -10.621 -11.198 26.910 1.00 29.89 652 TRP A O 1
ATOM 5244 N N . VAL A 1 653 ? -12.066 -12.183 25.503 1.00 29.00 653 VAL A N 1
ATOM 5245 C CA . VAL A 1 653 ? -12.216 -10.999 24.633 1.00 29.00 653 VAL A CA 1
ATOM 5246 C C . VAL A 1 653 ? -12.993 -9.874 25.342 1.00 29.00 653 VAL A C 1
ATOM 5248 O O . VAL A 1 653 ? -12.880 -8.721 24.939 1.00 29.00 653 VAL A O 1
ATOM 5251 N N . TYR A 1 654 ? -13.688 -10.183 26.445 1.00 30.17 654 TYR A N 1
ATOM 5252 C CA . TYR A 1 654 ? -14.459 -9.227 27.249 1.00 30.17 654 TYR A CA 1
ATOM 5253 C C . TYR A 1 654 ? -14.059 -9.184 28.739 1.00 30.17 654 TYR A C 1
ATOM 5255 O O . TYR A 1 654 ? -14.488 -8.289 29.457 1.00 30.17 654 TYR A O 1
ATOM 5263 N N . SER A 1 655 ? -13.203 -10.094 29.224 1.00 24.34 655 SER A N 1
ATOM 5264 C CA . SER A 1 655 ? -12.925 -10.281 30.662 1.00 24.34 655 SER A CA 1
ATOM 5265 C C . SER A 1 655 ? -11.906 -9.309 31.287 1.00 24.34 655 SER A C 1
ATOM 5267 O O . SER A 1 655 ? -11.293 -9.647 32.301 1.00 24.34 655 SER A O 1
ATOM 5269 N N . LEU A 1 656 ? -11.670 -8.132 30.700 1.00 25.88 656 LEU A N 1
ATOM 5270 C CA . LEU A 1 656 ? -10.876 -7.080 31.360 1.00 25.88 656 LEU A CA 1
ATOM 5271 C C . LEU A 1 656 ? -11.646 -6.389 32.505 1.00 25.88 656 LEU A C 1
ATOM 5273 O O . LEU A 1 656 ? -11.035 -5.621 33.229 1.00 25.88 656 LEU A O 1
ATOM 5277 N N . LEU A 1 657 ? -12.933 -6.716 32.688 1.00 27.06 657 LEU A N 1
ATOM 5278 C CA . LEU A 1 657 ? -13.842 -6.142 33.693 1.00 27.06 657 LEU A CA 1
ATOM 5279 C C . LEU A 1 657 ? -14.195 -7.098 34.858 1.00 27.06 657 LEU A C 1
ATOM 5281 O O . LEU A 1 657 ? -15.035 -6.764 35.684 1.00 27.06 657 LEU A O 1
ATOM 5285 N N . GLU A 1 658 ? -13.627 -8.312 34.910 1.00 23.45 658 GLU A N 1
ATOM 5286 C CA . GLU A 1 658 ? -14.081 -9.374 35.839 1.00 23.45 658 GLU A CA 1
ATOM 5287 C C . GLU A 1 658 ? -13.009 -9.898 36.816 1.00 23.45 658 GLU A C 1
ATOM 5289 O O . GLU A 1 658 ? -13.251 -10.874 37.531 1.00 23.45 658 GLU A O 1
ATOM 5294 N N . ARG A 1 659 ? -11.808 -9.308 36.884 1.00 21.58 659 ARG A N 1
ATOM 5295 C CA . ARG A 1 659 ? -10.813 -9.735 37.884 1.00 21.58 659 ARG A CA 1
ATOM 5296 C C . ARG A 1 659 ? -10.622 -8.663 38.950 1.00 21.58 659 ARG A C 1
ATOM 5298 O O . ARG A 1 659 ? -10.024 -7.645 38.623 1.00 21.58 659 ARG A O 1
ATOM 5305 N N . PRO A 1 660 ? -10.973 -8.936 40.222 1.00 22.92 660 PRO A N 1
ATOM 5306 C CA . PRO A 1 660 ? -10.449 -8.130 41.306 1.00 22.92 660 PRO A CA 1
ATOM 5307 C C . PRO A 1 660 ? -8.923 -8.230 41.254 1.00 22.92 660 PRO A C 1
ATOM 5309 O O . PRO A 1 660 ? -8.357 -9.332 41.247 1.00 22.92 660 PRO A O 1
ATOM 5312 N N . PHE A 1 661 ? -8.260 -7.081 41.162 1.00 24.53 661 PHE A N 1
ATOM 5313 C CA . PHE A 1 661 ? -6.848 -6.980 41.491 1.00 24.53 661 PHE A CA 1
ATOM 5314 C C . PHE A 1 661 ? -6.711 -7.343 42.975 1.00 24.53 661 PHE A C 1
ATOM 5316 O O . PHE A 1 661 ? -7.126 -6.577 43.839 1.00 24.53 661 PHE A O 1
ATOM 5323 N N . ASN A 1 662 ? -6.190 -8.539 43.256 1.00 25.77 662 ASN A N 1
ATOM 5324 C CA . ASN A 1 662 ? -5.603 -8.839 44.563 1.00 25.77 662 ASN A CA 1
ATOM 5325 C C . ASN A 1 662 ? -4.277 -8.101 44.725 1.00 25.77 662 ASN A C 1
ATOM 5327 O O . ASN A 1 662 ? -3.518 -8.055 43.724 1.00 25.77 662 ASN A O 1
#